Protein AF-0000000065922442 (afdb_homodimer)

Structure (mmCIF, N/CA/C/O backbone):
data_AF-0000000065922442-model_v1
#
loop_
_entity.id
_entity.type
_entity.pdbx_description
1 polymer 'Virulence plasmid protein pGP2-D'
#
loop_
_atom_site.group_PDB
_atom_site.id
_atom_site.type_symbol
_atom_site.label_atom_id
_atom_site.label_alt_id
_atom_site.label_comp_id
_atom_site.label_asym_id
_atom_site.label_entity_id
_atom_site.label_seq_id
_atom_site.pdbx_PDB_ins_code
_atom_site.Cartn_x
_atom_site.Cartn_y
_atom_site.Cartn_z
_atom_site.occupancy
_atom_site.B_iso_or_equiv
_atom_site.auth_seq_id
_atom_site.auth_comp_id
_atom_site.auth_asym_id
_atom_site.auth_atom_id
_atom_site.pdbx_PDB_model_num
ATOM 1 N N . MET A 1 1 ? 22.734 -9.117 8.062 1 52.25 1 MET A N 1
ATOM 2 C CA . MET A 1 1 ? 22.516 -9.211 6.625 1 52.25 1 MET A CA 1
ATOM 3 C C . MET A 1 1 ? 21.844 -10.531 6.254 1 52.25 1 MET A C 1
ATOM 5 O O . MET A 1 1 ? 22.188 -11.578 6.805 1 52.25 1 MET A O 1
ATOM 9 N N . VAL A 1 2 ? 20.688 -10.352 5.656 1 60.25 2 VAL A N 1
ATOM 10 C CA . VAL A 1 2 ? 19.953 -11.562 5.301 1 60.25 2 VAL A CA 1
ATOM 11 C C . VAL A 1 2 ? 20.766 -12.375 4.293 1 60.25 2 VAL A C 1
ATOM 13 O O . VAL A 1 2 ? 21.266 -11.836 3.299 1 60.25 2 VAL A O 1
ATOM 16 N N . ASN A 1 3 ? 21.219 -13.508 4.707 1 67.44 3 ASN A N 1
ATOM 17 C CA . ASN A 1 3 ? 21.906 -14.398 3.768 1 67.44 3 ASN A CA 1
ATOM 18 C C . ASN A 1 3 ? 20.906 -15.164 2.9 1 67.44 3 ASN A C 1
ATOM 20 O O . ASN A 1 3 ? 20.359 -16.172 3.332 1 67.44 3 ASN A O 1
ATOM 24 N N . TYR A 1 4 ? 20.672 -14.641 1.753 1 72.88 4 TYR A N 1
ATOM 25 C CA . TYR A 1 4 ? 19.672 -15.281 0.905 1 72.88 4 TYR A CA 1
ATOM 26 C C . TYR A 1 4 ? 20.328 -16.281 -0.034 1 72.88 4 TYR A C 1
ATOM 28 O O . TYR A 1 4 ? 19.625 -17 -0.762 1 72.88 4 TYR A O 1
ATOM 36 N N . SER A 1 5 ? 21.578 -16.391 0.005 1 72.06 5 SER A N 1
ATOM 37 C CA . SER A 1 5 ? 22.297 -17.266 -0.922 1 72.06 5 SER A CA 1
ATOM 38 C C . SER A 1 5 ? 21.938 -18.734 -0.699 1 72.06 5 SER A C 1
ATOM 40 O O . SER A 1 5 ? 22 -19.547 -1.626 1 72.06 5 SER A O 1
ATOM 42 N N . ASN A 1 6 ? 21.484 -18.922 0.414 1 74.5 6 ASN A N 1
ATOM 43 C CA . ASN A 1 6 ? 21.172 -20.312 0.72 1 74.5 6 ASN A CA 1
ATOM 44 C C . ASN A 1 6 ? 19.688 -20.625 0.514 1 74.5 6 ASN A C 1
ATOM 46 O O . ASN A 1 6 ? 19.234 -21.734 0.8 1 74.5 6 ASN A O 1
ATOM 50 N N . CYS A 1 7 ? 19.047 -19.672 0.013 1 85.19 7 CYS A N 1
ATOM 51 C CA . CYS A 1 7 ? 17.609 -19.891 -0.21 1 85.19 7 CYS A CA 1
ATOM 52 C C . CYS A 1 7 ? 17.359 -20.391 -1.625 1 85.19 7 CYS A C 1
ATOM 54 O O . CYS A 1 7 ? 17.328 -19.594 -2.57 1 85.19 7 CYS A O 1
ATOM 56 N N . HIS A 1 8 ? 17.172 -21.672 -1.733 1 90.19 8 HIS A N 1
ATOM 57 C CA . HIS A 1 8 ? 17.016 -22.297 -3.043 1 90.19 8 HIS A CA 1
ATOM 58 C C . HIS A 1 8 ? 15.547 -22.594 -3.35 1 90.19 8 HIS A C 1
ATOM 60 O O . HIS A 1 8 ? 15.188 -22.859 -4.5 1 90.19 8 HIS A O 1
ATOM 66 N N . PHE A 1 9 ? 14.812 -22.562 -2.314 1 94.44 9 PHE A N 1
ATOM 67 C CA . PHE A 1 9 ? 13.383 -22.797 -2.467 1 94.44 9 PHE A CA 1
ATOM 68 C C . PHE A 1 9 ? 12.578 -21.734 -1.729 1 94.44 9 PHE A C 1
ATOM 70 O O . PHE A 1 9 ? 12.984 -21.25 -0.67 1 94.44 9 PHE A O 1
ATOM 77 N N . ILE A 1 10 ? 11.453 -21.406 -2.318 1 93.69 10 ILE A N 1
ATOM 78 C CA . ILE A 1 10 ? 10.578 -20.422 -1.681 1 93.69 10 ILE A CA 1
ATOM 79 C C . ILE A 1 10 ? 9.203 -21.031 -1.445 1 93.69 10 ILE A C 1
ATOM 81 O O . ILE A 1 10 ? 8.75 -21.891 -2.219 1 93.69 10 ILE A O 1
ATOM 85 N N . ARG A 1 11 ? 8.602 -20.625 -0.382 1 91 11 ARG A N 1
ATOM 86 C CA . ARG A 1 11 ? 7.188 -20.891 -0.16 1 91 11 ARG A CA 1
ATOM 87 C C . ARG A 1 11 ? 6.324 -19.75 -0.685 1 91 11 ARG A C 1
ATOM 89 O O . ARG A 1 11 ? 6.574 -18.578 -0.37 1 91 11 ARG A O 1
ATOM 96 N N . SER A 1 12 ? 5.434 -20.062 -1.526 1 93.31 12 SER A N 1
ATOM 97 C CA . SER A 1 12 ? 4.504 -19.078 -2.062 1 93.31 12 SER A CA 1
ATOM 98 C C . SER A 1 12 ? 3.064 -19.406 -1.687 1 93.31 12 SER A C 1
ATOM 100 O O . SER A 1 12 ? 2.572 -20.5 -1.99 1 93.31 12 SER A O 1
ATOM 102 N N . PRO A 1 13 ? 2.418 -18.469 -0.993 1 89.31 13 PRO A N 1
ATOM 103 C CA . PRO A 1 13 ? 1.018 -18.734 -0.667 1 89.31 13 PRO A CA 1
ATOM 104 C C . PRO A 1 13 ? 0.172 -19.047 -1.902 1 89.31 13 PRO A C 1
ATOM 106 O O . PRO A 1 13 ? 0.338 -18.391 -2.939 1 89.31 13 PRO A O 1
ATOM 109 N N . ILE A 1 14 ? -0.692 -19.953 -1.78 1 92.38 14 ILE A N 1
ATOM 110 C CA . ILE A 1 14 ? -1.52 -20.359 -2.914 1 92.38 14 ILE A CA 1
ATOM 111 C C . ILE A 1 14 ? -2.451 -19.203 -3.301 1 92.38 14 ILE A C 1
ATOM 113 O O . ILE A 1 14 ? -2.725 -19 -4.484 1 92.38 14 ILE A O 1
ATOM 117 N N . HIS A 1 15 ? -2.902 -18.438 -2.352 1 88.31 15 HIS A N 1
ATOM 118 C CA . HIS A 1 15 ? -3.748 -17.297 -2.656 1 88.31 15 HIS A CA 1
ATOM 119 C C . HIS A 1 15 ? -3.01 -16.281 -3.523 1 88.31 15 HIS A C 1
ATOM 121 O O . HIS A 1 15 ? -3.615 -15.625 -4.379 1 88.31 15 HIS A O 1
ATOM 127 N N . LEU A 1 16 ? -1.743 -16.125 -3.27 1 92.25 16 LEU A N 1
ATOM 128 C CA . LEU A 1 16 ? -0.932 -15.258 -4.109 1 92.25 16 LEU A CA 1
ATOM 129 C C . LEU A 1 16 ? -0.79 -15.836 -5.516 1 92.25 16 LEU A C 1
ATOM 131 O O . LEU A 1 16 ? -0.974 -15.117 -6.504 1 92.25 16 LEU A O 1
ATOM 135 N N . GLU A 1 17 ? -0.472 -17.094 -5.562 1 95.31 17 GLU A N 1
ATOM 136 C CA . GLU A 1 17 ? -0.293 -17.75 -6.859 1 95.31 17 GLU A CA 1
ATOM 137 C C . GLU A 1 17 ? -1.56 -17.641 -7.703 1 95.31 17 GLU A C 1
ATOM 139 O O . GLU A 1 17 ? -1.488 -17.406 -8.914 1 95.31 17 GLU A O 1
ATOM 144 N N . ASN A 1 18 ? -2.643 -17.781 -7.074 1 92.56 18 ASN A N 1
ATOM 145 C CA . ASN A 1 18 ? -3.92 -17.734 -7.781 1 92.56 18 ASN A CA 1
ATOM 146 C C . ASN A 1 18 ? -4.156 -16.375 -8.438 1 92.56 18 ASN A C 1
ATOM 148 O O . ASN A 1 18 ? -4.93 -16.266 -9.391 1 92.56 18 ASN A O 1
ATOM 152 N N . GLN A 1 19 ? -3.527 -15.383 -7.887 1 93.44 19 GLN A N 1
ATOM 153 C CA . GLN A 1 19 ? -3.711 -14.055 -8.453 1 93.44 19 GLN A CA 1
ATOM 154 C C . GLN A 1 19 ? -3.066 -13.945 -9.828 1 93.44 19 GLN A C 1
ATOM 156 O O . GLN A 1 19 ? -3.373 -13.023 -10.594 1 93.44 19 GLN A O 1
ATOM 161 N N . LYS A 1 20 ? -2.168 -14.828 -10.133 1 94.75 20 LYS A N 1
ATOM 162 C CA . LYS A 1 20 ? -1.419 -14.773 -11.383 1 94.75 20 LYS A CA 1
ATOM 163 C C . LYS A 1 20 ? -2.25 -15.297 -12.547 1 94.75 20 LYS A C 1
ATOM 165 O O . LYS A 1 20 ? -1.896 -15.094 -13.711 1 94.75 20 LYS A O 1
ATOM 170 N N . PHE A 1 21 ? -3.299 -15.961 -12.211 1 93.88 21 PHE A N 1
ATOM 171 C CA . PHE A 1 21 ? -4.055 -16.656 -13.25 1 93.88 21 PHE A CA 1
ATOM 172 C C . PHE A 1 21 ? -5.312 -15.875 -13.617 1 93.88 21 PHE A C 1
ATOM 174 O O . PHE A 1 21 ? -5.977 -15.312 -12.742 1 93.88 21 PHE A O 1
ATOM 181 N N . GLY A 1 22 ? -5.559 -15.906 -14.922 1 89.31 22 GLY A N 1
ATOM 182 C CA . GLY A 1 22 ? -6.77 -15.234 -15.375 1 89.31 22 GLY A CA 1
ATOM 183 C C . GLY A 1 22 ? -8.031 -16.031 -15.086 1 89.31 22 GLY A C 1
ATOM 184 O O . GLY A 1 22 ? -7.965 -17.219 -14.758 1 89.31 22 GLY A O 1
ATOM 185 N N . ARG A 1 23 ? -9.133 -15.219 -15.195 1 79.69 23 ARG A N 1
ATOM 186 C CA . ARG A 1 23 ? -10.43 -15.836 -14.961 1 79.69 23 ARG A CA 1
ATOM 187 C C . ARG A 1 23 ? -11.32 -15.734 -16.203 1 79.69 23 ARG A C 1
ATOM 189 O O . ARG A 1 23 ? -11.133 -14.844 -17.031 1 79.69 23 ARG A O 1
ATOM 196 N N . ARG A 1 24 ? -12.141 -16.672 -16.516 1 72.31 24 ARG A N 1
ATOM 197 C CA . ARG A 1 24 ? -13.109 -16.594 -17.609 1 72.31 24 ARG A CA 1
ATOM 198 C C . ARG A 1 24 ? -14.078 -15.438 -17.406 1 72.31 24 ARG A C 1
ATOM 200 O O . ARG A 1 24 ? -14.453 -15.133 -16.266 1 72.31 24 ARG A O 1
ATOM 207 N N . PRO A 1 25 ? -14.266 -14.688 -18.766 1 58.53 25 PRO A N 1
ATOM 208 C CA . PRO A 1 25 ? -15.242 -13.594 -18.797 1 58.53 25 PRO A CA 1
ATOM 209 C C . PRO A 1 25 ? -16.641 -14.031 -18.344 1 58.53 25 PRO A C 1
ATOM 211 O O . PRO A 1 25 ? -17.031 -15.172 -18.578 1 58.53 25 PRO A O 1
ATOM 214 N N . GLY A 1 26 ? -17.359 -13.555 -17.547 1 52.97 26 GLY A N 1
ATOM 215 C CA . GLY A 1 26 ? -18.594 -13.539 -16.781 1 52.97 26 GLY A CA 1
ATOM 216 C C . GLY A 1 26 ? -18.422 -13 -15.375 1 52.97 26 GLY A C 1
ATOM 217 O O . GLY A 1 26 ? -19.406 -12.648 -14.719 1 52.97 26 GLY A O 1
ATOM 218 N N . GLN A 1 27 ? -17.344 -13.156 -15.141 1 47.84 27 GLN A N 1
ATOM 219 C CA . GLN A 1 27 ? -17.062 -12.688 -13.789 1 47.84 27 GLN A CA 1
ATOM 220 C C . GLN A 1 27 ? -16.391 -11.32 -13.812 1 47.84 27 GLN A C 1
ATOM 222 O O . GLN A 1 27 ? -15.195 -11.203 -13.531 1 47.84 27 GLN A O 1
ATOM 227 N N . LEU A 1 28 ? -16.688 -10.594 -14.836 1 45.06 28 LEU A N 1
ATOM 228 C CA . LEU A 1 28 ? -15.977 -9.336 -15.047 1 45.06 28 LEU A CA 1
ATOM 229 C C . LEU A 1 28 ? -16.188 -8.383 -13.867 1 45.06 28 LEU A C 1
ATOM 231 O O . LEU A 1 28 ? -17.328 -8.141 -13.461 1 45.06 28 LEU A O 1
ATOM 235 N N . ILE A 1 29 ? -15.328 -8.203 -13.188 1 48.97 29 ILE A N 1
ATOM 236 C CA . ILE A 1 29 ? -15.359 -7.16 -12.164 1 48.97 29 ILE A CA 1
ATOM 237 C C . ILE A 1 29 ? -15.484 -5.793 -12.836 1 48.97 29 ILE A C 1
ATOM 239 O O . ILE A 1 29 ? -14.703 -5.449 -13.719 1 48.97 29 ILE A O 1
ATOM 243 N N . LYS A 1 30 ? -16.734 -5.195 -12.844 1 47.84 30 LYS A N 1
ATOM 244 C CA . LYS A 1 30 ? -16.891 -3.83 -13.336 1 47.84 30 LYS A CA 1
ATOM 245 C C . LYS A 1 30 ? -16.078 -2.846 -12.5 1 47.84 30 LYS A C 1
ATOM 247 O O . LYS A 1 30 ? -16.312 -2.693 -11.305 1 47.84 30 LYS A O 1
ATOM 252 N N . ILE A 1 31 ? -14.867 -2.613 -12.914 1 48.53 31 ILE A N 1
ATOM 253 C CA . ILE A 1 31 ? -14.078 -1.585 -12.25 1 48.53 31 ILE A CA 1
ATOM 254 C C . ILE A 1 31 ? -14.633 -0.204 -12.602 1 48.53 31 ILE A C 1
ATOM 256 O O . ILE A 1 31 ? -14.977 0.061 -13.75 1 48.53 31 ILE A O 1
ATOM 260 N N . SER A 1 32 ? -15.086 0.505 -11.734 1 48.91 32 SER A N 1
ATOM 261 C CA . SER A 1 32 ? -15.625 1.841 -11.977 1 48.91 32 SER A CA 1
ATOM 262 C C . SER A 1 32 ? -14.719 2.633 -12.914 1 48.91 32 SER A C 1
ATOM 264 O O . SER A 1 32 ? -13.492 2.52 -12.852 1 48.91 32 SER A O 1
ATOM 266 N N . PRO A 1 33 ? -15.328 3.113 -13.867 1 45.22 33 PRO A N 1
ATOM 267 C CA . PRO A 1 33 ? -14.594 3.932 -14.836 1 45.22 33 PRO A CA 1
ATOM 268 C C . PRO A 1 33 ? -13.594 4.879 -14.172 1 45.22 33 PRO A C 1
ATOM 270 O O . PRO A 1 33 ? -12.516 5.125 -14.719 1 45.22 33 PRO A O 1
ATOM 273 N N . LYS A 1 34 ? -13.938 5.43 -13.102 1 48.47 34 LYS A N 1
ATOM 274 C CA . LYS A 1 34 ? -13.039 6.391 -12.469 1 48.47 34 LYS A CA 1
ATOM 275 C C . LYS A 1 34 ? -11.734 5.723 -12.047 1 48.47 34 LYS A C 1
ATOM 277 O O . LYS A 1 34 ? -10.656 6.312 -12.18 1 48.47 34 LYS A O 1
ATOM 282 N N . LEU A 1 35 ? -11.961 4.473 -11.531 1 48.53 35 LEU A N 1
ATOM 283 C CA . LEU A 1 35 ? -10.75 3.727 -11.211 1 48.53 35 LEU A CA 1
ATOM 284 C C . LEU A 1 35 ? -10.008 3.328 -12.477 1 48.53 35 LEU A C 1
ATOM 286 O O . LEU A 1 35 ? -8.773 3.283 -12.492 1 48.53 35 LEU A O 1
ATOM 290 N N . ALA A 1 36 ? -10.805 2.938 -13.516 1 45.41 36 ALA A N 1
ATOM 291 C CA . ALA A 1 36 ? -10.242 2.574 -14.82 1 45.41 36 ALA A CA 1
ATOM 292 C C . ALA A 1 36 ? -9.586 3.777 -15.484 1 45.41 36 ALA A C 1
ATOM 294 O O . ALA A 1 36 ? -8.57 3.633 -16.172 1 45.41 36 ALA A O 1
ATOM 295 N N . GLN A 1 37 ? -10.328 4.797 -15.5 1 45.25 37 GLN A N 1
ATOM 296 C CA . GLN A 1 37 ? -9.836 5.969 -16.219 1 45.25 37 GLN A CA 1
ATOM 297 C C . GLN A 1 37 ? -8.461 6.391 -15.703 1 45.25 37 GLN A C 1
ATOM 299 O O . GLN A 1 37 ? -7.629 6.871 -16.484 1 45.25 37 GLN A O 1
ATOM 304 N N . ASN A 1 38 ? -8.414 6.375 -14.422 1 45.5 38 ASN A N 1
ATOM 305 C CA . ASN A 1 38 ? -7.09 6.844 -14.023 1 45.5 38 ASN A CA 1
ATOM 306 C C . ASN A 1 38 ? -6.035 5.754 -14.188 1 45.5 38 ASN A C 1
ATOM 308 O O . ASN A 1 38 ? -4.918 5.883 -13.688 1 45.5 38 ASN A O 1
ATOM 312 N N . GLY A 1 39 ? -6.414 4.727 -15.195 1 45.28 39 GLY A N 1
ATOM 313 C CA . GLY A 1 39 ? -5.438 3.713 -15.555 1 45.28 39 GLY A CA 1
ATOM 314 C C . GLY A 1 39 ? -5.219 2.68 -14.461 1 45.28 39 GLY A C 1
ATOM 315 O O . GLY A 1 39 ? -4.207 1.976 -14.461 1 45.28 39 GLY A O 1
ATOM 316 N N . LEU A 1 40 ? -6.082 2.809 -13.594 1 50.88 40 LEU A N 1
ATOM 317 C CA . LEU A 1 40 ? -5.746 1.903 -12.5 1 50.88 40 LEU A CA 1
ATOM 318 C C . LEU A 1 40 ? -5.898 0.448 -12.93 1 50.88 40 LEU A C 1
ATOM 320 O O . LEU A 1 40 ? -5.824 0.14 -14.125 1 50.88 40 LEU A O 1
ATOM 324 N N . VAL A 1 41 ? -6.977 -0.493 -12.281 1 55.31 41 VAL A N 1
ATOM 325 C CA . VAL A 1 41 ? -6.988 -1.952 -12.305 1 55.31 41 VAL A CA 1
ATOM 326 C C . VAL A 1 41 ? -7.809 -2.445 -13.492 1 55.31 41 VAL A C 1
ATOM 328 O O . VAL A 1 41 ? -9 -2.137 -13.609 1 55.31 41 VAL A O 1
ATOM 331 N N . GLU A 1 42 ? -7.215 -2.926 -14.555 1 56.22 42 GLU A N 1
ATOM 332 C CA . GLU A 1 42 ? -7.902 -3.492 -15.711 1 56.22 42 GLU A CA 1
ATOM 333 C C . GLU A 1 42 ? -8.273 -4.953 -15.469 1 56.22 42 GLU A C 1
ATOM 335 O O . GLU A 1 42 ? -9.242 -5.457 -16.047 1 56.22 42 GLU A O 1
ATOM 340 N N . VAL A 1 43 ? -7.48 -5.57 -14.648 1 65.38 43 VAL A N 1
ATOM 341 C CA . VAL A 1 43 ? -7.695 -7.004 -14.469 1 65.38 43 VAL A CA 1
ATOM 342 C C . VAL A 1 43 ? -7.656 -7.352 -12.984 1 65.38 43 VAL A C 1
ATOM 344 O O . VAL A 1 43 ? -7.074 -6.617 -12.18 1 65.38 43 VAL A O 1
ATOM 347 N N . ILE A 1 44 ? -8.352 -8.414 -12.781 1 76.75 44 ILE A N 1
ATOM 348 C CA . ILE A 1 44 ? -8.266 -8.969 -11.43 1 76.75 44 ILE A CA 1
ATOM 349 C C . ILE A 1 44 ? -6.992 -9.797 -11.297 1 76.75 44 ILE A C 1
ATOM 351 O O . ILE A 1 44 ? -6.672 -10.609 -12.164 1 76.75 44 ILE A O 1
ATOM 355 N N . GLY A 1 45 ? -6.34 -9.414 -10.273 1 86.69 45 GLY A N 1
ATOM 356 C CA . GLY A 1 45 ? -5.141 -10.195 -10.008 1 86.69 45 GLY A CA 1
ATOM 357 C C . GLY A 1 45 ? -3.889 -9.586 -10.609 1 86.69 45 GLY A C 1
ATOM 358 O O . GLY A 1 45 ? -3.809 -8.367 -10.781 1 86.69 45 GLY A O 1
ATOM 359 N N . LEU A 1 46 ? -2.893 -10.438 -10.789 1 89.88 46 LEU A N 1
ATOM 360 C CA . LEU A 1 46 ? -1.564 -9.984 -11.188 1 89.88 46 LEU A CA 1
ATOM 361 C C . LEU A 1 46 ? -1.301 -10.305 -12.656 1 89.88 46 LEU A C 1
ATOM 363 O O . LEU A 1 46 ? -1.081 -11.469 -13.016 1 89.88 46 LEU A O 1
ATOM 367 N N . ASP A 1 47 ? -1.383 -9.344 -13.484 1 88.06 47 ASP A N 1
ATOM 368 C CA . ASP A 1 47 ? -0.997 -9.492 -14.883 1 88.06 47 ASP A CA 1
ATOM 369 C C . ASP A 1 47 ? 0.42 -8.969 -15.117 1 88.06 47 ASP A C 1
ATOM 371 O O . ASP A 1 47 ? 0.604 -7.844 -15.586 1 88.06 47 ASP A O 1
ATOM 375 N N . PHE A 1 48 ? 1.359 -9.883 -14.969 1 92.5 48 PHE A N 1
ATOM 376 C CA . PHE A 1 48 ? 2.76 -9.492 -14.867 1 92.5 48 PHE A CA 1
ATOM 377 C C . PHE A 1 48 ? 3.482 -9.719 -16.188 1 92.5 48 PHE A C 1
ATOM 379 O O . PHE A 1 48 ? 3.123 -10.617 -16.953 1 92.5 48 PHE A O 1
ATOM 386 N N . LEU A 1 49 ? 4.414 -8.859 -16.359 1 92.44 49 LEU A N 1
ATOM 387 C CA . LEU A 1 49 ? 5.461 -9.156 -17.344 1 92.44 49 LEU A CA 1
ATOM 388 C C . LEU A 1 49 ? 6.523 -10.07 -16.734 1 92.44 49 LEU A C 1
ATOM 390 O O . LEU A 1 49 ? 6.535 -10.289 -15.516 1 92.44 49 LEU A O 1
ATOM 394 N N . SER A 1 50 ? 7.367 -10.578 -17.609 1 93.38 50 SER A N 1
ATOM 395 C CA . SER A 1 50 ? 8.406 -11.492 -17.156 1 93.38 50 SER A CA 1
ATOM 396 C C . SER A 1 50 ? 9.273 -10.852 -16.078 1 93.38 50 SER A C 1
ATOM 398 O O . SER A 1 50 ? 9.602 -11.484 -15.078 1 93.38 50 SER A O 1
ATOM 400 N N . SER A 1 51 ? 9.633 -9.586 -16.281 1 94.12 51 SER A N 1
ATOM 401 C CA . SER A 1 51 ? 10.484 -8.898 -15.312 1 94.12 51 SER A CA 1
ATOM 402 C C . SER A 1 51 ? 9.805 -8.797 -13.953 1 94.12 51 SER A C 1
ATOM 404 O O . SER A 1 51 ? 10.469 -8.875 -12.914 1 94.12 51 SER A O 1
ATOM 406 N N . HIS A 1 52 ? 8.5 -8.664 -13.938 1 95.81 52 HIS A N 1
ATOM 407 C CA . HIS A 1 52 ? 7.746 -8.562 -12.695 1 95.81 52 HIS A CA 1
ATOM 408 C C . HIS A 1 52 ? 7.75 -9.883 -11.938 1 95.81 52 HIS A C 1
ATOM 410 O O . HIS A 1 52 ? 7.816 -9.906 -10.711 1 95.81 52 HIS A O 1
ATOM 416 N N . TYR A 1 53 ? 7.691 -10.953 -12.672 1 95.31 53 TYR A N 1
ATOM 417 C CA . TYR A 1 53 ? 7.789 -12.266 -12.055 1 95.31 53 TYR A CA 1
ATOM 418 C C . TYR A 1 53 ? 9.125 -12.438 -11.344 1 95.31 53 TYR A C 1
ATOM 420 O O . TYR A 1 53 ? 9.172 -12.914 -10.203 1 95.31 53 TYR A O 1
ATOM 428 N N . HIS A 1 54 ? 10.094 -12.031 -12.023 1 95.88 54 HIS A N 1
ATOM 429 C CA . HIS A 1 54 ? 11.43 -12.117 -11.43 1 95.88 54 HIS A CA 1
ATOM 430 C C . HIS A 1 54 ? 11.523 -11.273 -10.164 1 95.88 54 HIS A C 1
ATOM 432 O O . HIS A 1 54 ? 12.102 -11.703 -9.164 1 95.88 54 HIS A O 1
ATOM 438 N N . ALA A 1 55 ? 11.008 -10.109 -10.273 1 96.88 55 ALA A N 1
ATOM 439 C CA . ALA A 1 55 ? 11.07 -9.211 -9.125 1 96.88 55 ALA A CA 1
ATOM 440 C C . ALA A 1 55 ? 10.305 -9.781 -7.934 1 96.88 55 ALA A C 1
ATOM 442 O O . ALA A 1 55 ? 10.781 -9.727 -6.797 1 96.88 55 ALA A O 1
ATOM 443 N N . LEU A 1 56 ? 9.117 -10.281 -8.227 1 96.62 56 LEU A N 1
ATOM 444 C CA . LEU A 1 56 ? 8.32 -10.883 -7.16 1 96.62 56 LEU A CA 1
ATOM 445 C C . LEU A 1 56 ? 9.055 -12.062 -6.531 1 96.62 56 LEU A C 1
ATOM 447 O O . LEU A 1 56 ? 9.078 -12.203 -5.305 1 96.62 56 LEU A O 1
ATOM 451 N N . ALA A 1 57 ? 9.617 -12.836 -7.34 1 95.38 57 ALA A N 1
ATOM 452 C CA . ALA A 1 57 ? 10.375 -13.977 -6.844 1 95.38 57 ALA A CA 1
ATOM 453 C C . ALA A 1 57 ? 11.555 -13.523 -5.992 1 95.38 57 ALA A C 1
ATOM 455 O O . ALA A 1 57 ? 11.891 -14.172 -4.996 1 95.38 57 ALA A O 1
ATOM 456 N N . ALA A 1 58 ? 12.211 -12.516 -6.465 1 95.62 58 ALA A N 1
ATOM 457 C CA . ALA A 1 58 ? 13.328 -11.977 -5.699 1 95.62 58 ALA A CA 1
ATOM 458 C C . ALA A 1 58 ? 12.883 -11.547 -4.301 1 95.62 58 ALA A C 1
ATOM 460 O O . ALA A 1 58 ? 13.547 -11.859 -3.311 1 95.62 58 ALA A O 1
ATOM 461 N N . ILE A 1 59 ? 11.758 -10.852 -4.242 1 94.94 59 ILE A N 1
ATOM 462 C CA . ILE A 1 59 ? 11.219 -10.406 -2.965 1 94.94 59 ILE A CA 1
ATOM 463 C C . ILE A 1 59 ? 10.867 -11.609 -2.1 1 94.94 59 ILE A C 1
ATOM 465 O O . ILE A 1 59 ? 11.156 -11.633 -0.902 1 94.94 59 ILE A O 1
ATOM 469 N N . GLN A 1 60 ? 10.242 -12.586 -2.686 1 93.81 60 GLN A N 1
ATOM 470 C CA . GLN A 1 60 ? 9.883 -13.789 -1.943 1 93.81 60 GLN A CA 1
ATOM 471 C C . GLN A 1 60 ? 11.125 -14.516 -1.439 1 93.81 60 GLN A C 1
ATOM 473 O O . GLN A 1 60 ? 11.125 -15.055 -0.333 1 93.81 60 GLN A O 1
ATOM 478 N N . ARG A 1 61 ? 12.117 -14.523 -2.25 1 93.75 61 ARG A N 1
ATOM 479 C CA . ARG A 1 61 ? 13.375 -15.133 -1.848 1 93.75 61 ARG A CA 1
ATOM 480 C C . ARG A 1 61 ? 13.969 -14.43 -0.633 1 93.75 61 ARG A C 1
ATOM 482 O O . ARG A 1 61 ? 14.414 -15.078 0.314 1 93.75 61 ARG A O 1
ATOM 489 N N . LEU A 1 62 ? 13.977 -13.18 -0.676 1 92.25 62 LEU A N 1
ATOM 490 C CA . LEU A 1 62 ? 14.492 -12.375 0.431 1 92.25 62 LEU A CA 1
ATOM 491 C C . LEU A 1 62 ? 13.641 -12.578 1.683 1 92.25 62 LEU A C 1
ATOM 493 O O . LEU A 1 62 ? 14.172 -12.641 2.793 1 92.25 62 LEU A O 1
ATOM 497 N N . LEU A 1 63 ? 12.367 -12.695 1.503 1 88.88 63 LEU A N 1
ATOM 498 C CA . LEU A 1 63 ? 11.469 -12.945 2.625 1 88.88 63 LEU A CA 1
ATOM 499 C C . LEU A 1 63 ? 11.703 -14.328 3.215 1 88.88 63 LEU A C 1
ATOM 501 O O . LEU A 1 63 ? 11.734 -14.492 4.438 1 88.88 63 LEU A O 1
ATOM 505 N N . THR A 1 64 ? 11.852 -15.227 2.342 1 88.19 64 THR A N 1
ATOM 506 C CA . THR A 1 64 ? 12.07 -16.594 2.773 1 88.19 64 THR A CA 1
ATOM 507 C C . THR A 1 64 ? 13.352 -16.719 3.598 1 88.19 64 THR A C 1
ATOM 509 O O . THR A 1 64 ? 13.398 -17.469 4.574 1 88.19 64 THR A O 1
ATOM 512 N N . ALA A 1 65 ? 14.312 -16 3.191 1 86.12 65 ALA A N 1
ATOM 513 C CA . ALA A 1 65 ? 15.602 -16.031 3.883 1 86.12 65 ALA A CA 1
ATOM 514 C C . ALA A 1 65 ? 15.453 -15.578 5.332 1 86.12 65 ALA A C 1
ATOM 516 O O . ALA A 1 65 ? 16.312 -15.883 6.172 1 86.12 65 ALA A O 1
ATOM 517 N N . THR A 1 66 ? 14.367 -14.898 5.664 1 81.69 66 THR A N 1
ATOM 518 C CA . THR A 1 66 ? 14.102 -14.469 7.027 1 81.69 66 THR A CA 1
ATOM 519 C C . THR A 1 66 ? 12.984 -15.305 7.648 1 81.69 66 THR A C 1
ATOM 521 O O . THR A 1 66 ? 12.406 -14.914 8.664 1 81.69 66 THR A O 1
ATOM 524 N N . ASN A 1 67 ? 12.664 -16.328 6.969 1 77.88 67 ASN A N 1
ATOM 525 C CA . ASN A 1 67 ? 11.539 -17.156 7.367 1 77.88 67 ASN A CA 1
ATOM 526 C C . ASN A 1 67 ? 10.25 -16.359 7.48 1 77.88 67 ASN A C 1
ATOM 528 O O . ASN A 1 67 ? 9.438 -16.594 8.383 1 77.88 67 ASN A O 1
ATOM 532 N N . TYR A 1 68 ? 10.188 -15.312 6.684 1 75.69 68 TYR A N 1
ATOM 533 C CA . TYR A 1 68 ? 9.016 -14.461 6.527 1 75.69 68 TYR A CA 1
ATOM 534 C C . TYR A 1 68 ? 8.758 -13.648 7.789 1 75.69 68 TYR A C 1
ATOM 536 O O . TYR A 1 68 ? 7.656 -13.117 7.98 1 75.69 68 TYR A O 1
ATOM 544 N N . LYS A 1 69 ? 9.703 -13.539 8.703 1 70.69 69 LYS A N 1
ATOM 545 C CA . LYS A 1 69 ? 9.594 -12.75 9.93 1 70.69 69 LYS A CA 1
ATOM 546 C C . LYS A 1 69 ? 10.109 -11.328 9.711 1 70.69 69 LYS A C 1
ATOM 548 O O . LYS A 1 69 ? 9.828 -10.438 10.516 1 70.69 69 LYS A O 1
ATOM 553 N N . GLY A 1 70 ? 10.719 -11.211 8.602 1 73.44 70 GLY A N 1
ATOM 554 C CA . GLY A 1 70 ? 11.32 -9.906 8.359 1 73.44 70 GLY A CA 1
ATOM 555 C C . GLY A 1 70 ? 12.633 -9.719 9.094 1 73.44 70 GLY A C 1
ATOM 556 O O . GLY A 1 70 ? 13.023 -10.562 9.914 1 73.44 70 GLY A O 1
ATOM 557 N N . ASN A 1 71 ? 13.414 -8.766 8.695 1 71.81 71 ASN A N 1
ATOM 558 C CA . ASN A 1 71 ? 14.695 -8.484 9.336 1 71.81 71 ASN A CA 1
ATOM 559 C C . ASN A 1 71 ? 14.742 -7.07 9.891 1 71.81 71 ASN A C 1
ATOM 561 O O . ASN A 1 71 ? 15.828 -6.523 10.125 1 71.81 71 ASN A O 1
ATOM 565 N N . THR A 1 72 ? 13.578 -6.496 9.914 1 64.88 72 THR A N 1
ATOM 566 C CA . THR A 1 72 ? 13.508 -5.156 10.484 1 64.88 72 THR A CA 1
ATOM 567 C C . THR A 1 72 ? 12.805 -5.184 11.836 1 64.88 72 THR A C 1
ATOM 569 O O . THR A 1 72 ? 11.875 -5.969 12.047 1 64.88 72 THR A O 1
ATOM 572 N N . LYS A 1 73 ? 13.516 -4.793 12.836 1 52.75 73 LYS A N 1
ATOM 573 C CA . LYS A 1 73 ? 12.875 -4.719 14.148 1 52.75 73 LYS A CA 1
ATOM 574 C C . LYS A 1 73 ? 11.75 -3.691 14.148 1 52.75 73 LYS A C 1
ATOM 576 O O . LYS A 1 73 ? 11.844 -2.65 13.492 1 52.75 73 LYS A O 1
ATOM 581 N N . GLY A 1 74 ? 10.5 -4.18 14.227 1 48.19 74 GLY A N 1
ATOM 582 C CA . GLY A 1 74 ? 9.5 -3.162 14.492 1 48.19 74 GLY A CA 1
ATOM 583 C C . GLY A 1 74 ? 9.859 -2.252 15.656 1 48.19 74 GLY A C 1
ATOM 584 O O . GLY A 1 74 ? 10.18 -2.727 16.75 1 48.19 74 GLY A O 1
ATOM 585 N N . VAL A 1 75 ? 10.609 -1.133 15.523 1 40.59 75 VAL A N 1
ATOM 586 C CA . VAL A 1 75 ? 11.078 -0.288 16.625 1 40.59 75 VAL A CA 1
ATOM 587 C C . VAL A 1 75 ? 10.008 0.734 16.984 1 40.59 75 VAL A C 1
ATOM 589 O O . VAL A 1 75 ? 9.359 1.303 16.094 1 40.59 75 VAL A O 1
ATOM 592 N N . VAL A 1 76 ? 9.375 0.551 18.125 1 37.28 76 VAL A N 1
ATOM 593 C CA . VAL A 1 76 ? 8.664 1.667 18.75 1 37.28 76 VAL A CA 1
ATOM 594 C C . VAL A 1 76 ? 9.641 2.484 19.594 1 37.28 76 VAL A C 1
ATOM 596 O O . VAL A 1 76 ? 10.609 1.946 20.125 1 37.28 76 VAL A O 1
ATOM 599 N N . LEU A 1 77 ? 9.617 3.75 19.5 1 32.66 77 LEU A N 1
ATOM 600 C CA . LEU A 1 77 ? 10.398 4.562 20.422 1 32.66 77 LEU A CA 1
ATOM 601 C C . LEU A 1 77 ? 10.039 4.234 21.875 1 32.66 77 LEU A C 1
ATOM 603 O O . LEU A 1 77 ? 8.883 4.336 22.266 1 32.66 77 LEU A O 1
ATOM 607 N N . SER A 1 78 ? 10.922 3.545 22.562 1 32.75 78 SER A N 1
ATOM 608 C CA . SER A 1 78 ? 10.82 3.34 24.016 1 32.75 78 SER A CA 1
ATOM 609 C C . SER A 1 78 ? 10.883 4.664 24.766 1 32.75 78 SER A C 1
ATOM 611 O O . SER A 1 78 ? 11.758 5.488 24.5 1 32.75 78 SER A O 1
ATOM 613 N N . ARG A 1 79 ? 9.844 5 25.5 1 32.97 79 ARG A N 1
ATOM 614 C CA . ARG A 1 79 ? 9.82 6.152 26.391 1 32.97 79 ARG A CA 1
ATOM 615 C C . ARG A 1 79 ? 11.078 6.207 27.25 1 32.97 79 ARG A C 1
ATOM 617 O O . ARG A 1 79 ? 11.578 7.293 27.562 1 32.97 79 ARG A O 1
ATOM 624 N N . GLU A 1 80 ? 11.492 5.102 27.688 1 33.47 80 GLU A N 1
ATOM 625 C CA . GLU A 1 80 ? 12.539 5.078 28.703 1 33.47 80 GLU A CA 1
ATOM 626 C C . GLU A 1 80 ? 13.906 5.395 28.109 1 33.47 80 GLU A C 1
ATOM 628 O O . GLU A 1 80 ? 14.688 6.16 28.672 1 33.47 80 GLU A O 1
ATOM 633 N N . SER A 1 81 ? 14.266 4.707 27.016 1 36.59 81 SER A N 1
ATOM 634 C CA . SER A 1 81 ? 15.625 4.855 26.516 1 36.59 81 SER A CA 1
ATOM 635 C C . SER A 1 81 ? 15.664 5.793 25.312 1 36.59 81 SER A C 1
ATOM 637 O O . SER A 1 81 ? 16.75 6.105 24.797 1 36.59 81 SER A O 1
ATOM 639 N N . ASN A 1 82 ? 14.602 6.527 25.016 1 33.62 82 ASN A N 1
ATOM 640 C CA . ASN A 1 82 ? 14.516 7.441 23.875 1 33.62 82 ASN A CA 1
ATOM 641 C C . ASN A 1 82 ? 14.945 6.762 22.578 1 33.62 82 ASN A C 1
ATOM 643 O O . ASN A 1 82 ? 15.648 7.359 21.766 1 33.62 82 ASN A O 1
ATOM 647 N N . SER A 1 83 ? 15.047 5.543 22.641 1 29.95 83 SER A N 1
ATOM 648 C CA . SER A 1 83 ? 15.5 4.719 21.531 1 29.95 83 SER A CA 1
ATOM 649 C C . SER A 1 83 ? 14.344 3.975 20.875 1 29.95 83 SER A C 1
ATOM 651 O O . SER A 1 83 ? 13.281 3.816 21.484 1 29.95 83 SER A O 1
ATOM 653 N N . PHE A 1 84 ? 14.438 3.646 19.562 1 33.69 84 PHE A N 1
ATOM 654 C CA . PHE A 1 84 ? 13.508 2.936 18.688 1 33.69 84 PHE A CA 1
ATOM 655 C C . PHE A 1 84 ? 13.234 1.535 19.219 1 33.69 84 PHE A C 1
ATOM 657 O O . PHE A 1 84 ? 14.156 0.808 19.594 1 33.69 84 PHE A O 1
ATOM 664 N N . GLN A 1 85 ? 12.266 1.437 20.094 1 36.19 85 GLN A N 1
ATOM 665 C CA . GLN A 1 85 ? 12.016 0.107 20.641 1 36.19 85 GLN A CA 1
ATOM 666 C C . GLN A 1 85 ? 11.203 -0.746 19.672 1 36.19 85 GLN A C 1
ATOM 668 O O . GLN A 1 85 ? 10.383 -0.223 18.922 1 36.19 85 GLN A O 1
ATOM 673 N N . PHE A 1 86 ? 11.578 -2.031 19.641 1 37.22 86 PHE A N 1
ATOM 674 C CA . PHE A 1 86 ? 11.102 -3.137 18.828 1 37.22 86 PHE A CA 1
ATOM 675 C C . PHE A 1 86 ? 9.656 -3.48 19.172 1 37.22 86 PHE A C 1
ATOM 677 O O . PHE A 1 86 ? 9.328 -3.717 20.328 1 37.22 86 PHE A O 1
ATOM 684 N N . GLU A 1 87 ? 8.461 -3.021 18.672 1 42 87 GLU A N 1
ATOM 685 C CA . GLU A 1 87 ? 7.145 -3.363 19.219 1 42 87 GLU A CA 1
ATOM 686 C C . GLU A 1 87 ? 6.516 -4.523 18.438 1 42 87 GLU A C 1
ATOM 688 O O . GLU A 1 87 ? 5.383 -4.918 18.719 1 42 87 GLU A O 1
ATOM 693 N N . GLY A 1 88 ? 7.133 -5.188 17.578 1 43.5 88 GLY A N 1
ATOM 694 C CA . GLY A 1 88 ? 6.578 -6.398 17 1 43.5 88 GLY A CA 1
ATOM 695 C C . GLY A 1 88 ? 7.043 -6.645 15.57 1 43.5 88 GLY A C 1
ATOM 696 O O . GLY A 1 88 ? 7.695 -5.789 14.969 1 43.5 88 GLY A O 1
ATOM 697 N N . TRP A 1 89 ? 7.133 -7.969 15.297 1 46.12 89 TRP A N 1
ATOM 698 C CA . TRP A 1 89 ? 7.715 -8.406 14.031 1 46.12 89 TRP A CA 1
ATOM 699 C C . TRP A 1 89 ? 6.781 -8.102 12.867 1 46.12 89 TRP A C 1
ATOM 701 O O . TRP A 1 89 ? 5.59 -8.422 12.914 1 46.12 89 TRP A O 1
ATOM 711 N N . ILE A 1 90 ? 6.957 -7.062 12.133 1 57.03 90 ILE A N 1
ATOM 712 C CA . ILE A 1 90 ? 6.293 -6.812 10.859 1 57.03 90 ILE A CA 1
ATOM 713 C C . ILE A 1 90 ? 7.098 -7.449 9.727 1 57.03 90 ILE A C 1
ATOM 715 O O . ILE A 1 90 ? 8.328 -7.453 9.758 1 57.03 90 ILE A O 1
ATOM 719 N N . PRO A 1 91 ? 6.391 -8.289 8.906 1 66 91 PRO A N 1
ATOM 720 C CA . PRO A 1 91 ? 7.109 -8.906 7.789 1 66 91 PRO A CA 1
ATOM 721 C C . PRO A 1 91 ? 7.727 -7.883 6.844 1 66 91 PRO A C 1
ATOM 723 O O . PRO A 1 91 ? 7.375 -7.832 5.66 1 66 91 PRO A O 1
ATOM 726 N N . ARG A 1 92 ? 8.633 -7.094 7.453 1 78.19 92 ARG A N 1
ATOM 727 C CA . ARG A 1 92 ? 9.359 -6.129 6.641 1 78.19 92 ARG A CA 1
ATOM 728 C C . ARG A 1 92 ? 10.805 -6.57 6.43 1 78.19 92 ARG A C 1
ATOM 730 O O . ARG A 1 92 ? 11.438 -7.102 7.344 1 78.19 92 ARG A O 1
ATOM 737 N N . ILE A 1 93 ? 11.211 -6.387 5.227 1 86.75 93 ILE A N 1
ATOM 738 C CA . ILE A 1 93 ? 12.578 -6.785 4.926 1 86.75 93 ILE A CA 1
ATOM 739 C C . ILE A 1 93 ? 13.367 -5.582 4.406 1 86.75 93 ILE A C 1
ATOM 741 O O . ILE A 1 93 ? 12.844 -4.785 3.625 1 86.75 93 ILE A O 1
ATOM 745 N N . ARG A 1 94 ? 14.508 -5.496 4.969 1 86.88 94 ARG A N 1
ATOM 746 C CA . ARG A 1 94 ? 15.461 -4.488 4.508 1 86.88 94 ARG A CA 1
ATOM 747 C C . ARG A 1 94 ? 16.562 -5.121 3.66 1 86.88 94 ARG A C 1
ATOM 749 O O . ARG A 1 94 ? 17.094 -6.18 4.008 1 86.88 94 ARG A O 1
ATOM 756 N N . PHE A 1 95 ? 16.828 -4.559 2.535 1 90.81 95 PHE A N 1
ATOM 757 C CA . PHE A 1 95 ? 17.891 -5.078 1.679 1 90.81 95 PHE A CA 1
ATOM 758 C C . PHE A 1 95 ? 18.516 -3.959 0.851 1 90.81 95 PHE A C 1
ATOM 760 O O . PHE A 1 95 ? 17.906 -2.904 0.664 1 90.81 95 PHE A O 1
ATOM 767 N N . THR A 1 96 ? 19.688 -4.215 0.449 1 89.44 96 THR A N 1
ATOM 768 C CA . THR A 1 96 ? 20.391 -3.264 -0.408 1 89.44 96 THR A CA 1
ATOM 769 C C . THR A 1 96 ? 20.031 -3.5 -1.875 1 89.44 96 THR A C 1
ATOM 771 O O . THR A 1 96 ? 19.438 -4.523 -2.221 1 89.44 96 THR A O 1
ATOM 774 N N . LYS A 1 97 ? 20.422 -2.516 -2.658 1 89.25 97 LYS A N 1
ATOM 775 C CA . LYS A 1 97 ? 20.25 -2.658 -4.102 1 89.25 97 LYS A CA 1
ATOM 776 C C . LYS A 1 97 ? 20.969 -3.895 -4.625 1 89.25 97 LYS A C 1
ATOM 778 O O . LYS A 1 97 ? 20.438 -4.633 -5.449 1 89.25 97 LYS A O 1
ATOM 783 N N . THR A 1 98 ? 22.125 -4.102 -4.121 1 88.81 98 THR A N 1
ATOM 784 C CA . THR A 1 98 ? 22.953 -5.23 -4.547 1 88.81 98 THR A CA 1
ATOM 785 C C . THR A 1 98 ? 22.281 -6.555 -4.191 1 88.81 98 THR A C 1
ATOM 787 O O . THR A 1 98 ? 22.219 -7.469 -5.012 1 88.81 98 THR A O 1
ATOM 790 N N . GLU A 1 99 ? 21.75 -6.609 -3.016 1 90.75 99 GLU A N 1
ATOM 791 C CA . GLU A 1 99 ? 21.078 -7.824 -2.566 1 90.75 99 GLU A CA 1
ATOM 792 C C . GLU A 1 99 ? 19.844 -8.125 -3.424 1 90.75 99 GLU A C 1
ATOM 794 O O . GLU A 1 99 ? 19.578 -9.281 -3.748 1 90.75 99 GLU A O 1
ATOM 799 N N . PHE A 1 100 ? 19.172 -7.125 -3.768 1 93.56 100 PHE A N 1
ATOM 800 C CA . PHE A 1 100 ? 18 -7.305 -4.609 1 93.56 100 PHE A CA 1
ATOM 801 C C . PHE A 1 100 ? 18.406 -7.801 -5.996 1 93.56 100 PHE A C 1
ATOM 803 O O . PHE A 1 100 ? 17.781 -8.727 -6.531 1 93.56 100 PHE A O 1
ATOM 810 N N . LEU A 1 101 ? 19.344 -7.152 -6.574 1 93.06 101 LEU A N 1
ATOM 811 C CA . LEU A 1 101 ? 19.781 -7.52 -7.918 1 93.06 101 LEU A CA 1
ATOM 812 C C . LEU A 1 101 ? 20.281 -8.953 -7.953 1 93.06 101 LEU A C 1
ATOM 814 O O . LEU A 1 101 ? 20.047 -9.68 -8.922 1 93.06 101 LEU A O 1
ATOM 818 N N . GLU A 1 102 ? 20.969 -9.352 -6.906 1 91.44 102 GLU A N 1
ATOM 819 C CA . GLU A 1 102 ? 21.422 -10.734 -6.801 1 91.44 102 GLU A CA 1
ATOM 820 C C . GLU A 1 102 ? 20.234 -11.695 -6.703 1 91.44 102 GLU A C 1
ATOM 822 O O . GLU A 1 102 ? 20.203 -12.719 -7.379 1 91.44 102 GLU A O 1
ATOM 827 N N . ALA A 1 103 ? 19.297 -11.352 -5.871 1 92.75 103 ALA A N 1
ATOM 828 C CA . ALA A 1 103 ? 18.109 -12.195 -5.707 1 92.75 103 ALA A CA 1
ATOM 829 C C . ALA A 1 103 ? 17.312 -12.273 -7.004 1 92.75 103 ALA A C 1
ATOM 831 O O . ALA A 1 103 ? 16.719 -13.312 -7.309 1 92.75 103 ALA A O 1
ATOM 832 N N . TYR A 1 104 ? 17.281 -11.141 -7.695 1 93.75 104 TYR A N 1
ATOM 833 C CA . TYR A 1 104 ? 16.609 -11.055 -8.984 1 93.75 104 TYR A CA 1
ATOM 834 C C . TYR A 1 104 ? 17.297 -11.93 -10.023 1 93.75 104 TYR A C 1
ATOM 836 O O . TYR A 1 104 ? 16.656 -12.422 -10.961 1 93.75 104 TYR A O 1
ATOM 844 N N . GLY A 1 105 ? 18.562 -12.078 -9.914 1 89 105 GLY A N 1
ATOM 845 C CA . GLY A 1 105 ? 19.328 -12.914 -10.82 1 89 105 GLY A CA 1
ATOM 846 C C . GLY A 1 105 ? 20.016 -12.125 -11.914 1 89 105 GLY A C 1
ATOM 847 O O . GLY A 1 105 ? 20.266 -12.648 -13.008 1 89 105 GLY A O 1
ATOM 848 N N . VAL A 1 106 ? 20.266 -10.898 -11.594 1 89.62 106 VAL A N 1
ATOM 849 C CA . VAL A 1 106 ? 20.969 -10.094 -12.586 1 89.62 106 VAL A CA 1
ATOM 850 C C . VAL A 1 106 ? 22.406 -10.602 -12.742 1 89.62 106 VAL A C 1
ATOM 852 O O . VAL A 1 106 ? 23.078 -10.859 -11.742 1 89.62 106 VAL A O 1
ATOM 855 N N . LYS A 1 107 ? 22.797 -10.695 -13.938 1 82.69 107 LYS A N 1
ATOM 856 C CA . LYS A 1 107 ? 24.141 -11.219 -14.211 1 82.69 107 LYS A CA 1
ATOM 857 C C . LYS A 1 107 ? 25.203 -10.18 -13.875 1 82.69 107 LYS A C 1
ATOM 859 O O . LYS A 1 107 ? 25 -8.984 -14.078 1 82.69 107 LYS A O 1
ATOM 864 N N . ARG A 1 108 ? 26.312 -10.695 -13.344 1 84.94 108 ARG A N 1
ATOM 865 C CA . ARG A 1 108 ? 27.484 -9.852 -13.094 1 84.94 108 ARG A CA 1
ATOM 866 C C . ARG A 1 108 ? 28.562 -10.086 -14.148 1 84.94 108 ARG A C 1
ATOM 868 O O . ARG A 1 108 ? 28.734 -11.203 -14.633 1 84.94 108 ARG A O 1
ATOM 875 N N . TYR A 1 109 ? 29.094 -8.961 -14.57 1 81.19 109 TYR A N 1
ATOM 876 C CA . TYR A 1 109 ? 30.203 -9.086 -15.516 1 81.19 109 TYR A CA 1
ATOM 877 C C . TYR A 1 109 ? 31.484 -8.477 -14.945 1 81.19 109 TYR A C 1
ATOM 879 O O . TYR A 1 109 ? 31.422 -7.562 -14.117 1 81.19 109 TYR A O 1
ATOM 887 N N . LYS A 1 110 ? 32.531 -9.148 -15.289 1 77.56 110 LYS A N 1
ATOM 888 C CA . LYS A 1 110 ? 33.844 -8.648 -14.875 1 77.56 110 LYS A CA 1
ATOM 889 C C . LYS A 1 110 ? 34.281 -7.469 -15.75 1 77.56 110 LYS A C 1
ATOM 891 O O . LYS A 1 110 ? 34.312 -7.57 -16.969 1 77.56 110 LYS A O 1
ATOM 896 N N . THR A 1 111 ? 34.406 -6.418 -14.992 1 74.5 111 THR A N 1
ATOM 897 C CA . THR A 1 111 ? 34.844 -5.227 -15.703 1 74.5 111 THR A CA 1
ATOM 898 C C . THR A 1 111 ? 36.344 -5.293 -15.977 1 74.5 111 THR A C 1
ATOM 900 O O . THR A 1 111 ? 37.031 -6.227 -15.539 1 74.5 111 THR A O 1
ATOM 903 N N . SER A 1 112 ? 36.844 -4.371 -16.828 1 72.56 112 SER A N 1
ATOM 904 C CA . SER A 1 112 ? 38.281 -4.281 -17.156 1 72.56 112 SER A CA 1
ATOM 905 C C . SER A 1 112 ? 39.125 -4.078 -15.898 1 72.56 112 SER A C 1
ATOM 907 O O . SER A 1 112 ? 40.281 -4.477 -15.852 1 72.56 112 SER A O 1
ATOM 909 N N . ARG A 1 113 ? 38.625 -3.609 -14.844 1 78.62 113 ARG A N 1
ATOM 910 C CA . ARG A 1 113 ? 39.312 -3.334 -13.594 1 78.62 113 ARG A CA 1
ATOM 911 C C . ARG A 1 113 ? 39.188 -4.504 -12.625 1 78.62 113 ARG A C 1
ATOM 913 O O . ARG A 1 113 ? 39.375 -4.34 -11.414 1 78.62 113 ARG A O 1
ATOM 920 N N . ASN A 1 114 ? 38.688 -5.496 -13.008 1 71.81 114 ASN A N 1
ATOM 921 C CA . ASN A 1 114 ? 38.562 -6.758 -12.281 1 71.81 114 ASN A CA 1
ATOM 922 C C . ASN A 1 114 ? 37.5 -6.664 -11.18 1 71.81 114 ASN A C 1
ATOM 924 O O . ASN A 1 114 ? 37.656 -7.25 -10.109 1 71.81 114 ASN A O 1
ATOM 928 N N . LYS A 1 115 ? 36.625 -5.762 -11.438 1 74.69 115 LYS A N 1
ATOM 929 C CA . LYS A 1 115 ? 35.5 -5.652 -10.516 1 74.69 115 LYS A CA 1
ATOM 930 C C . LYS A 1 115 ? 34.219 -6.207 -11.133 1 74.69 115 LYS A C 1
ATOM 932 O O . LYS A 1 115 ? 34.031 -6.117 -12.344 1 74.69 115 LYS A O 1
ATOM 937 N N . TYR A 1 116 ? 33.531 -6.965 -10.305 1 73.56 116 TYR A N 1
ATOM 938 C CA . TYR A 1 116 ? 32.25 -7.5 -10.789 1 73.56 116 TYR A CA 1
ATOM 939 C C . TYR A 1 116 ? 31.141 -6.477 -10.625 1 73.56 116 TYR A C 1
ATOM 941 O O . TYR A 1 116 ? 30.906 -5.973 -9.523 1 73.56 116 TYR A O 1
ATOM 949 N N . GLU A 1 117 ? 30.594 -6.086 -11.836 1 80.25 117 GLU A N 1
ATOM 950 C CA . GLU A 1 117 ? 29.5 -5.125 -11.828 1 80.25 117 GLU A CA 1
ATOM 951 C C . GLU A 1 117 ? 28.25 -5.707 -12.492 1 80.25 117 GLU A C 1
ATOM 953 O O . GLU A 1 117 ? 28.344 -6.605 -13.328 1 80.25 117 GLU A O 1
ATOM 958 N N . PHE A 1 118 ? 27.172 -5.301 -12.008 1 84.62 118 PHE A N 1
ATOM 959 C CA . PHE A 1 118 ? 25.906 -5.73 -12.594 1 84.62 118 PHE A CA 1
ATOM 960 C C . PHE A 1 118 ? 25.703 -5.105 -13.969 1 84.62 118 PHE A C 1
ATOM 962 O O . PHE A 1 118 ? 26.156 -3.986 -14.219 1 84.62 118 PHE A O 1
ATOM 969 N N . SER A 1 119 ? 25.078 -5.941 -14.898 1 80.88 119 SER A N 1
ATOM 970 C CA . SER A 1 119 ? 24.688 -5.391 -16.188 1 80.88 119 SER A CA 1
ATOM 971 C C . SER A 1 119 ? 23.781 -4.184 -16.031 1 80.88 119 SER A C 1
ATOM 973 O O . SER A 1 119 ? 22.781 -4.254 -15.312 1 80.88 119 SER A O 1
ATOM 975 N N . GLY A 1 120 ? 24.094 -3.137 -16.734 1 80 120 GLY A N 1
ATOM 976 C CA . GLY A 1 120 ? 23.375 -1.889 -16.547 1 80 120 GLY A CA 1
ATOM 977 C C . GLY A 1 120 ? 21.906 -1.974 -16.969 1 80 120 GLY A C 1
ATOM 978 O O . GLY A 1 120 ? 21.016 -1.6 -16.219 1 80 120 GLY A O 1
ATOM 979 N N . LYS A 1 121 ? 21.688 -2.529 -18.109 1 85.5 121 LYS A N 1
ATOM 980 C CA . LYS A 1 121 ? 20.328 -2.574 -18.656 1 85.5 121 LYS A CA 1
ATOM 981 C C . LYS A 1 121 ? 19.453 -3.512 -17.828 1 85.5 121 LYS A C 1
ATOM 983 O O . LYS A 1 121 ? 18.297 -3.182 -17.531 1 85.5 121 LYS A O 1
ATOM 988 N N . GLU A 1 122 ? 19.953 -4.641 -17.484 1 90.25 122 GLU A N 1
ATOM 989 C CA . GLU A 1 122 ? 19.188 -5.605 -16.688 1 90.25 122 GLU A CA 1
ATOM 990 C C . GLU A 1 122 ? 18.922 -5.082 -15.281 1 90.25 122 GLU A C 1
ATOM 992 O O . GLU A 1 122 ? 17.875 -5.348 -14.703 1 90.25 122 GLU A O 1
ATOM 997 N N . SER A 1 123 ? 19.906 -4.398 -14.797 1 90.62 123 SER A N 1
ATOM 998 C CA . SER A 1 123 ? 19.734 -3.785 -13.484 1 90.62 123 SER A CA 1
ATOM 999 C C . SER A 1 123 ? 18.594 -2.771 -13.5 1 90.62 123 SER A C 1
ATOM 1001 O O . SER A 1 123 ? 17.781 -2.727 -12.57 1 90.62 123 SER A O 1
ATOM 1003 N N . GLU A 1 124 ? 18.594 -2.033 -14.523 1 89.69 124 GLU A N 1
ATOM 1004 C CA . GLU A 1 124 ? 17.547 -1.035 -14.664 1 89.69 124 GLU A CA 1
ATOM 1005 C C . GLU A 1 124 ? 16.172 -1.696 -14.773 1 89.69 124 GLU A C 1
ATOM 1007 O O . GLU A 1 124 ? 15.211 -1.245 -14.156 1 89.69 124 GLU A O 1
ATOM 1012 N N . THR A 1 125 ? 16.141 -2.723 -15.516 1 92.19 125 THR A N 1
ATOM 1013 C CA . THR A 1 125 ? 14.891 -3.467 -15.68 1 92.19 125 THR A CA 1
ATOM 1014 C C . THR A 1 125 ? 14.438 -4.066 -14.352 1 92.19 125 THR A C 1
ATOM 1016 O O . THR A 1 125 ? 13.242 -4.043 -14.031 1 92.19 125 THR A O 1
ATOM 1019 N N . ALA A 1 126 ? 15.375 -4.57 -13.672 1 94.12 126 ALA A N 1
ATOM 1020 C CA . ALA A 1 126 ? 15.07 -5.172 -12.375 1 94.12 126 ALA A CA 1
ATOM 1021 C C . ALA A 1 126 ? 14.516 -4.133 -11.406 1 94.12 126 ALA A C 1
ATOM 1023 O O . ALA A 1 126 ? 13.523 -4.383 -10.727 1 94.12 126 ALA A O 1
ATOM 1024 N N . LEU A 1 127 ? 15.133 -3.008 -11.422 1 91.75 127 LEU A N 1
ATOM 1025 C CA . LEU A 1 127 ? 14.695 -1.956 -10.508 1 91.75 127 LEU A CA 1
ATOM 1026 C C . LEU A 1 127 ? 13.336 -1.4 -10.93 1 91.75 127 LEU A C 1
ATOM 1028 O O . LEU A 1 127 ? 12.492 -1.109 -10.086 1 91.75 127 LEU A O 1
ATOM 1032 N N . GLU A 1 128 ? 13.172 -1.275 -12.164 1 91.12 128 GLU A N 1
ATOM 1033 C CA . GLU A 1 128 ? 11.875 -0.849 -12.672 1 91.12 128 GLU A CA 1
ATOM 1034 C C . GLU A 1 128 ? 10.773 -1.827 -12.258 1 91.12 128 GLU A C 1
ATOM 1036 O O . GLU A 1 128 ? 9.664 -1.415 -11.914 1 91.12 128 GLU A O 1
ATOM 1041 N N . ALA A 1 129 ? 11.094 -3.043 -12.344 1 94.25 129 ALA A N 1
ATOM 1042 C CA . ALA A 1 129 ? 10.141 -4.078 -11.953 1 94.25 129 ALA A CA 1
ATOM 1043 C C . ALA A 1 129 ? 9.828 -4 -10.461 1 94.25 129 ALA A C 1
ATOM 1045 O O . ALA A 1 129 ? 8.68 -4.184 -10.047 1 94.25 129 ALA A O 1
ATOM 1046 N N . LEU A 1 130 ? 10.836 -3.748 -9.734 1 94 130 LEU A N 1
ATOM 1047 C CA . LEU A 1 130 ? 10.633 -3.584 -8.297 1 94 130 LEU A CA 1
ATOM 1048 C C . LEU A 1 130 ? 9.672 -2.436 -8.016 1 94 130 LEU A C 1
ATOM 1050 O O . LEU A 1 130 ? 8.727 -2.594 -7.238 1 94 130 LEU A O 1
ATOM 1054 N N . TYR A 1 131 ? 9.922 -1.369 -8.656 1 90.38 131 TYR A N 1
ATOM 1055 C CA . TYR A 1 131 ? 9.078 -0.196 -8.438 1 90.38 131 TYR A CA 1
ATOM 1056 C C . TYR A 1 131 ? 7.668 -0.436 -8.953 1 90.38 131 TYR A C 1
ATOM 1058 O O . TYR A 1 131 ? 6.695 0.076 -8.391 1 90.38 131 TYR A O 1
ATOM 1066 N N . HIS A 1 132 ? 7.57 -1.173 -9.953 1 90.44 132 HIS A N 1
ATOM 1067 C CA . HIS A 1 132 ? 6.25 -1.53 -10.461 1 90.44 132 HIS A CA 1
ATOM 1068 C C . HIS A 1 132 ? 5.449 -2.297 -9.414 1 90.44 132 HIS A C 1
ATOM 1070 O O . HIS A 1 132 ? 4.262 -2.029 -9.211 1 90.44 132 HIS A O 1
ATOM 1076 N N . LEU A 1 133 ? 6.133 -3.209 -8.781 1 93.38 133 LEU A N 1
ATOM 1077 C CA . LEU A 1 133 ? 5.477 -3.982 -7.734 1 93.38 133 LEU A CA 1
ATOM 1078 C C . LEU A 1 133 ? 5.027 -3.08 -6.594 1 93.38 133 LEU A C 1
ATOM 1080 O O . LEU A 1 133 ? 4.055 -3.383 -5.898 1 93.38 133 LEU A O 1
ATOM 1084 N N . GLY A 1 134 ? 5.703 -1.993 -6.426 1 90.44 134 GLY A N 1
ATOM 1085 C CA . GLY A 1 134 ? 5.457 -1.12 -5.289 1 90.44 134 GLY A CA 1
ATOM 1086 C C . GLY A 1 134 ? 4.523 0.029 -5.613 1 90.44 134 GLY A C 1
ATOM 1087 O O . GLY A 1 134 ? 3.99 0.676 -4.707 1 90.44 134 GLY A O 1
ATOM 1088 N N . HIS A 1 135 ? 4.297 0.265 -6.879 1 84.81 135 HIS A N 1
ATOM 1089 C CA . HIS A 1 135 ? 3.559 1.472 -7.238 1 84.81 135 HIS A CA 1
ATOM 1090 C C . HIS A 1 135 ? 2.242 1.128 -7.926 1 84.81 135 HIS A C 1
ATOM 1092 O O . HIS A 1 135 ? 1.255 1.853 -7.785 1 84.81 135 HIS A O 1
ATOM 1098 N N . GLN A 1 136 ? 2.24 0.049 -8.602 1 85.75 136 GLN A N 1
ATOM 1099 C CA . GLN A 1 136 ? 1.047 -0.325 -9.352 1 85.75 136 GLN A CA 1
ATOM 1100 C C . GLN A 1 136 ? 0.027 -1.021 -8.453 1 85.75 136 GLN A C 1
ATOM 1102 O O . GLN A 1 136 ? 0.334 -2.039 -7.832 1 85.75 136 GLN A O 1
ATOM 1107 N N . PRO A 1 137 ? -1.13 -0.428 -8.375 1 86.88 137 PRO A N 1
ATOM 1108 C CA . PRO A 1 137 ? -2.174 -1.143 -7.637 1 86.88 137 PRO A CA 1
ATOM 1109 C C . PRO A 1 137 ? -2.754 -2.316 -8.422 1 86.88 137 PRO A C 1
ATOM 1111 O O . PRO A 1 137 ? -2.914 -2.23 -9.641 1 86.88 137 PRO A O 1
ATOM 1114 N N . PHE A 1 138 ? -3.055 -3.377 -7.75 1 88.25 138 PHE A N 1
ATOM 1115 C CA . PHE A 1 138 ? -3.715 -4.562 -8.281 1 88.25 138 PHE A CA 1
ATOM 1116 C C . PHE A 1 138 ? -4.988 -4.871 -7.504 1 88.25 138 PHE A C 1
ATOM 1118 O O . PHE A 1 138 ? -5.02 -4.727 -6.277 1 88.25 138 PHE A O 1
ATOM 1125 N N . LEU A 1 139 ? -6.008 -5.234 -8.219 1 88.31 139 LEU A N 1
ATOM 1126 C CA . LEU A 1 139 ? -7.188 -5.75 -7.535 1 88.31 139 LEU A CA 1
ATOM 1127 C C . LEU A 1 139 ? -6.996 -7.215 -7.148 1 88.31 139 LEU A C 1
ATOM 1129 O O . LEU A 1 139 ? -7.051 -8.102 -8.008 1 88.31 139 LEU A O 1
ATOM 1133 N N . ILE A 1 140 ? -6.777 -7.398 -5.957 1 87.94 140 ILE A N 1
ATOM 1134 C CA . ILE A 1 140 ? -6.531 -8.727 -5.418 1 87.94 140 ILE A CA 1
ATOM 1135 C C . ILE A 1 140 ? -7.801 -9.266 -4.762 1 87.94 140 ILE A C 1
ATOM 1137 O O . ILE A 1 140 ? -8.398 -8.602 -3.912 1 87.94 140 ILE A O 1
ATOM 1141 N N . VAL A 1 141 ? -8.211 -10.383 -5.207 1 87.19 141 VAL A N 1
ATOM 1142 C CA . VAL A 1 141 ? -9.398 -11.031 -4.664 1 87.19 141 VAL A CA 1
ATOM 1143 C C . VAL A 1 141 ? -9.062 -12.461 -4.242 1 87.19 141 VAL A C 1
ATOM 1145 O O . VAL A 1 141 ? -8.469 -13.219 -5.016 1 87.19 141 VAL A O 1
ATOM 1148 N N . ALA A 1 142 ? -9.359 -12.773 -3.037 1 83.56 142 ALA A N 1
ATOM 1149 C CA . ALA A 1 142 ? -9.156 -14.133 -2.545 1 83.56 142 ALA A CA 1
ATOM 1150 C C . ALA A 1 142 ? -10.414 -14.656 -1.852 1 83.56 142 ALA A C 1
ATOM 1152 O O . ALA A 1 142 ? -11.102 -13.906 -1.149 1 83.56 142 ALA A O 1
ATOM 1153 N N . THR A 1 143 ? -10.656 -15.828 -2.127 1 83.69 143 THR A N 1
ATOM 1154 C CA . THR A 1 143 ? -11.812 -16.469 -1.512 1 83.69 143 THR A CA 1
ATOM 1155 C C . THR A 1 143 ? -11.383 -17.719 -0.746 1 83.69 143 THR A C 1
ATOM 1157 O O . THR A 1 143 ? -10.422 -18.391 -1.122 1 83.69 143 THR A O 1
ATOM 1160 N N . ARG A 1 144 ? -12.047 -17.922 0.302 1 77.75 144 ARG A N 1
ATOM 1161 C CA . ARG A 1 144 ? -11.891 -19.125 1.097 1 77.75 144 ARG A CA 1
ATOM 1162 C C . ARG A 1 144 ? -13.219 -19.875 1.244 1 77.75 144 ARG A C 1
ATOM 1164 O O . ARG A 1 144 ? -14.242 -19.25 1.548 1 77.75 144 ARG A O 1
ATOM 1171 N N . THR A 1 145 ? -13.102 -21.125 0.998 1 79.19 145 THR A N 1
ATOM 1172 C CA . THR A 1 145 ? -14.305 -21.938 1.108 1 79.19 145 THR A CA 1
ATOM 1173 C C . THR A 1 145 ? -14.398 -22.578 2.488 1 79.19 145 THR A C 1
ATOM 1175 O O . THR A 1 145 ? -13.406 -23.125 2.994 1 79.19 145 THR A O 1
ATOM 1178 N N . ARG A 1 146 ? -15.523 -22.391 3.068 1 77.56 146 ARG A N 1
ATOM 1179 C CA . ARG A 1 146 ? -15.875 -23.078 4.305 1 77.56 146 ARG A CA 1
ATOM 1180 C C . ARG A 1 146 ? -17.188 -23.859 4.145 1 77.56 146 ARG A C 1
ATOM 1182 O O . ARG A 1 146 ? -17.891 -23.688 3.152 1 77.56 146 ARG A O 1
ATOM 1189 N N . TRP A 1 147 ? -17.234 -24.781 5.008 1 78 147 TRP A N 1
ATOM 1190 C CA . TRP A 1 147 ? -18.453 -25.609 4.93 1 78 147 TRP A CA 1
ATOM 1191 C C . TRP A 1 147 ? -19.344 -25.375 6.145 1 78 147 TRP A C 1
ATOM 1193 O O . TRP A 1 147 ? -18.859 -25.297 7.273 1 78 147 TRP A O 1
ATOM 1203 N N . ASN A 1 148 ? -20.516 -24.938 5.891 1 76.62 148 ASN A N 1
ATOM 1204 C CA . ASN A 1 148 ? -21.547 -24.797 6.922 1 76.62 148 ASN A CA 1
ATOM 1205 C C . ASN A 1 148 ? -22.688 -25.781 6.711 1 76.62 148 ASN A C 1
ATOM 1207 O O . ASN A 1 148 ? -23.5 -25.609 5.801 1 76.62 148 ASN A O 1
ATOM 1211 N N . ASN A 1 149 ? -22.875 -26.719 7.551 1 85.44 149 ASN A N 1
ATOM 1212 C CA . ASN A 1 149 ? -23.891 -27.766 7.488 1 85.44 149 ASN A CA 1
ATOM 1213 C C . ASN A 1 149 ? -23.969 -28.391 6.098 1 85.44 149 ASN A C 1
ATOM 1215 O O . ASN A 1 149 ? -25.047 -28.469 5.504 1 85.44 149 ASN A O 1
ATOM 1219 N N . GLY A 1 150 ? -22.812 -28.75 5.523 1 81.56 150 GLY A N 1
ATOM 1220 C CA . GLY A 1 150 ? -22.734 -29.469 4.262 1 81.56 150 GLY A CA 1
ATOM 1221 C C . GLY A 1 150 ? -22.781 -28.547 3.053 1 81.56 150 GLY A C 1
ATOM 1222 O O . GLY A 1 150 ? -22.594 -29 1.921 1 81.56 150 GLY A O 1
ATOM 1223 N N . THR A 1 151 ? -23.125 -27.312 3.324 1 85.94 151 THR A N 1
ATOM 1224 C CA . THR A 1 151 ? -23.188 -26.359 2.215 1 85.94 151 THR A CA 1
ATOM 1225 C C . THR A 1 151 ? -21.922 -25.5 2.172 1 85.94 151 THR A C 1
ATOM 1227 O O . THR A 1 151 ? -21.516 -24.938 3.189 1 85.94 151 THR A O 1
ATOM 1230 N N . PRO A 1 152 ? -21.375 -25.469 1.01 1 85.5 152 PRO A N 1
ATOM 1231 C CA . PRO A 1 152 ? -20.188 -24.625 0.903 1 85.5 152 PRO A CA 1
ATOM 1232 C C . PRO A 1 152 ? -20.516 -23.141 0.944 1 85.5 152 PRO A C 1
ATOM 1234 O O . PRO A 1 152 ? -21.469 -22.703 0.314 1 85.5 152 PRO A O 1
ATOM 1237 N N . ILE A 1 153 ? -19.781 -22.422 1.824 1 87.06 153 ILE A N 1
ATOM 1238 C CA . ILE A 1 153 ? -19.875 -20.969 1.873 1 87.06 153 ILE A CA 1
ATOM 1239 C C . ILE A 1 153 ? -18.5 -20.344 1.613 1 87.06 153 ILE A C 1
ATOM 1241 O O . ILE A 1 153 ? -17.469 -20.969 1.874 1 87.06 153 ILE A O 1
ATOM 1245 N N . LEU A 1 154 ? -18.609 -19.141 1.029 1 86.69 154 LEU A N 1
ATOM 1246 C CA . LEU A 1 154 ? -17.375 -18.5 0.624 1 86.69 154 LEU A CA 1
ATOM 1247 C C . LEU A 1 154 ? -17.094 -17.266 1.47 1 86.69 154 LEU A C 1
ATOM 1249 O O . LEU A 1 154 ? -18.016 -16.469 1.714 1 86.69 154 LEU A O 1
ATOM 1253 N N . ASP A 1 155 ? -15.938 -17.203 1.997 1 84.38 155 ASP A N 1
ATOM 1254 C CA . ASP A 1 155 ? -15.414 -15.961 2.545 1 84.38 155 ASP A CA 1
ATOM 1255 C C . ASP A 1 155 ? -14.508 -15.25 1.538 1 84.38 155 ASP A C 1
ATOM 1257 O O . ASP A 1 155 ? -13.664 -15.891 0.904 1 84.38 155 ASP A O 1
ATOM 1261 N N . ARG A 1 156 ? -14.828 -14.031 1.354 1 85.19 156 ARG A N 1
ATOM 1262 C CA . ARG A 1 156 ? -14.141 -13.258 0.327 1 85.19 156 ARG A CA 1
ATOM 1263 C C . ARG A 1 156 ? -13.375 -12.086 0.942 1 85.19 156 ARG A C 1
ATOM 1265 O O . ARG A 1 156 ? -13.867 -11.438 1.867 1 85.19 156 ARG A O 1
ATOM 1272 N N . TYR A 1 157 ? -12.219 -11.945 0.516 1 83.5 157 TYR A N 1
ATOM 1273 C CA . TYR A 1 157 ? -11.477 -10.727 0.824 1 83.5 157 TYR A CA 1
ATOM 1274 C C . TYR A 1 157 ? -10.945 -10.07 -0.448 1 83.5 157 TYR A C 1
ATOM 1276 O O . TYR A 1 157 ? -10.562 -10.766 -1.396 1 83.5 157 TYR A O 1
ATOM 1284 N N . GLN A 1 158 ? -10.945 -8.758 -0.478 1 87.12 158 GLN A N 1
ATOM 1285 C CA . GLN A 1 158 ? -10.414 -8.062 -1.646 1 87.12 158 GLN A CA 1
ATOM 1286 C C . GLN A 1 158 ? -9.68 -6.785 -1.239 1 87.12 158 GLN A C 1
ATOM 1288 O O . GLN A 1 158 ? -9.945 -6.219 -0.176 1 87.12 158 GLN A O 1
ATOM 1293 N N . THR A 1 159 ? -8.75 -6.406 -2.02 1 85.69 159 THR A N 1
ATOM 1294 C CA . THR A 1 159 ? -7.984 -5.184 -1.811 1 85.69 159 THR A CA 1
ATOM 1295 C C . THR A 1 159 ? -7.453 -4.645 -3.137 1 85.69 159 THR A C 1
ATOM 1297 O O . THR A 1 159 ? -7.172 -5.414 -4.059 1 85.69 159 THR A O 1
ATOM 1300 N N . LEU A 1 160 ? -7.5 -3.381 -3.295 1 88.38 160 LEU A N 1
ATOM 1301 C CA . LEU A 1 160 ? -6.801 -2.686 -4.367 1 88.38 160 LEU A CA 1
ATOM 1302 C C . LEU A 1 160 ? -5.512 -2.051 -3.855 1 88.38 160 LEU A C 1
ATOM 1304 O O . LEU A 1 160 ? -5.551 -1.045 -3.145 1 88.38 160 LEU A O 1
ATOM 1308 N N . SER A 1 161 ? -4.391 -2.709 -4.203 1 85.94 161 SER A N 1
ATOM 1309 C CA . SER A 1 161 ? -3.127 -2.307 -3.6 1 85.94 161 SER A CA 1
ATOM 1310 C C . SER A 1 161 ? -1.939 -2.826 -4.406 1 85.94 161 SER A C 1
ATOM 1312 O O . SER A 1 161 ? -2.055 -3.83 -5.113 1 85.94 161 SER A O 1
ATOM 1314 N N . PRO A 1 162 ? -0.875 -2.064 -4.281 1 89.81 162 PRO A N 1
ATOM 1315 C CA . PRO A 1 162 ? 0.354 -2.707 -4.758 1 89.81 162 PRO A CA 1
ATOM 1316 C C . PRO A 1 162 ? 0.699 -3.973 -3.975 1 89.81 162 PRO A C 1
ATOM 1318 O O . PRO A 1 162 ? 0.21 -4.164 -2.857 1 89.81 162 PRO A O 1
ATOM 1321 N N . ILE A 1 163 ? 1.533 -4.75 -4.539 1 91.81 163 ILE A N 1
ATOM 1322 C CA . ILE A 1 163 ? 1.858 -6.035 -3.924 1 91.81 163 ILE A CA 1
ATOM 1323 C C . ILE A 1 163 ? 2.875 -5.828 -2.803 1 91.81 163 ILE A C 1
ATOM 1325 O O . ILE A 1 163 ? 2.973 -6.648 -1.888 1 91.81 163 ILE A O 1
ATOM 1329 N N . ILE A 1 164 ? 3.625 -4.777 -2.918 1 92 164 ILE A N 1
ATOM 1330 C CA . ILE A 1 164 ? 4.547 -4.398 -1.851 1 92 164 ILE A CA 1
ATOM 1331 C C . ILE A 1 164 ? 4.52 -2.885 -1.659 1 92 164 ILE A C 1
ATOM 1333 O O . ILE A 1 164 ? 4.066 -2.148 -2.539 1 92 164 ILE A O 1
ATOM 1337 N N . ARG A 1 165 ? 4.906 -2.441 -0.495 1 87.38 165 ARG A N 1
ATOM 1338 C CA . ARG A 1 165 ? 5.254 -1.046 -0.245 1 87.38 165 ARG A CA 1
ATOM 1339 C C . ARG A 1 165 ? 6.762 -0.873 -0.111 1 87.38 165 ARG A C 1
ATOM 1341 O O . ARG A 1 165 ? 7.418 -1.626 0.613 1 87.38 165 ARG A O 1
ATOM 1348 N N . ILE A 1 166 ? 7.23 0.062 -0.853 1 90.25 166 ILE A N 1
ATOM 1349 C CA . ILE A 1 166 ? 8.68 0.25 -0.859 1 90.25 166 ILE A CA 1
ATOM 1350 C C . ILE A 1 166 ? 9.031 1.558 -0.154 1 90.25 166 ILE A C 1
ATOM 1352 O O . ILE A 1 166 ? 8.453 2.605 -0.449 1 90.25 166 ILE A O 1
ATOM 1356 N N . TYR A 1 167 ? 9.914 1.407 0.773 1 85.75 167 TYR A N 1
ATOM 1357 C CA . TYR A 1 167 ? 10.508 2.568 1.422 1 85.75 167 TYR A CA 1
ATOM 1358 C C . TYR A 1 167 ? 12 2.662 1.104 1 85.75 167 TYR A C 1
ATOM 1360 O O . TYR A 1 167 ? 12.711 1.657 1.15 1 85.75 167 TYR A O 1
ATOM 1368 N N . GLU A 1 168 ? 12.383 3.82 0.729 1 87.69 168 GLU A N 1
ATOM 1369 C CA . GLU A 1 168 ? 13.797 4.07 0.469 1 87.69 168 GLU A CA 1
ATOM 1370 C C . GLU A 1 168 ? 14.367 5.102 1.441 1 87.69 168 GLU A C 1
ATOM 1372 O O . GLU A 1 168 ? 13.633 5.969 1.929 1 87.69 168 GLU A O 1
ATOM 1377 N N . GLY A 1 169 ? 15.672 4.895 1.693 1 85.44 169 GLY A N 1
ATOM 1378 C CA . GLY A 1 169 ? 16.266 5.809 2.654 1 85.44 169 GLY A CA 1
ATOM 1379 C C . GLY A 1 169 ? 17.688 6.207 2.297 1 85.44 169 GLY A C 1
ATOM 1380 O O . GLY A 1 169 ? 18.375 5.488 1.564 1 85.44 169 GLY A O 1
ATOM 1381 N N . TRP A 1 170 ? 18.062 7.391 2.645 1 85.81 170 TRP A N 1
ATOM 1382 C CA . TRP A 1 170 ? 19.406 7.945 2.572 1 85.81 170 TRP A CA 1
ATOM 1383 C C . TRP A 1 170 ? 19.859 8.445 3.939 1 85.81 170 TRP A C 1
ATOM 1385 O O . TRP A 1 170 ? 19.062 8.961 4.719 1 85.81 170 TRP A O 1
ATOM 1395 N N . GLU A 1 171 ? 21.125 8.211 4.219 1 86.19 171 GLU A N 1
ATOM 1396 C CA . GLU A 1 171 ? 21.641 8.664 5.504 1 86.19 171 GLU A CA 1
ATOM 1397 C C . GLU A 1 171 ? 22.812 9.625 5.32 1 86.19 171 GLU A C 1
ATOM 1399 O O . GLU A 1 171 ? 23.656 9.422 4.438 1 86.19 171 GLU A O 1
ATOM 1404 N N . GLY A 1 172 ? 22.797 10.641 6.141 1 87.12 172 GLY A N 1
ATOM 1405 C CA . GLY A 1 172 ? 23.922 11.547 6.207 1 87.12 172 GLY A CA 1
ATOM 1406 C C . GLY A 1 172 ? 24 12.492 5.023 1 87.12 172 GLY A C 1
ATOM 1407 O O . GLY A 1 172 ? 25.078 12.75 4.492 1 87.12 172 GLY A O 1
ATOM 1408 N N . LEU A 1 173 ? 22.859 12.961 4.621 1 88.19 173 LEU A N 1
ATOM 1409 C CA . LEU A 1 173 ? 22.812 13.867 3.477 1 88.19 173 LEU A CA 1
ATOM 1410 C C . LEU A 1 173 ? 23.078 15.305 3.906 1 88.19 173 LEU A C 1
ATOM 1412 O O . LEU A 1 173 ? 22.688 15.711 5.004 1 88.19 173 LEU A O 1
ATOM 1416 N N . THR A 1 174 ? 23.797 15.961 3.066 1 88 174 THR A N 1
ATOM 1417 C CA . THR A 1 174 ? 23.797 17.406 3.191 1 88 174 THR A CA 1
ATOM 1418 C C . THR A 1 174 ? 22.516 18.016 2.615 1 88 174 THR A C 1
ATOM 1420 O O . THR A 1 174 ? 21.766 17.328 1.928 1 88 174 THR A O 1
ATOM 1423 N N . ASP A 1 175 ? 22.281 19.266 2.906 1 83.75 175 ASP A N 1
ATOM 1424 C CA . ASP A 1 175 ? 21.109 19.953 2.379 1 83.75 175 ASP A CA 1
ATOM 1425 C C . ASP A 1 175 ? 21.109 19.969 0.852 1 83.75 175 ASP A C 1
ATOM 1427 O O . ASP A 1 175 ? 20.062 19.812 0.217 1 83.75 175 ASP A O 1
ATOM 1431 N N . GLU A 1 176 ? 22.219 20.125 0.307 1 83.62 176 GLU A N 1
ATOM 1432 C CA . GLU A 1 176 ? 22.375 20.156 -1.146 1 83.62 176 GLU A CA 1
ATOM 1433 C C . GLU A 1 176 ? 22.062 18.797 -1.755 1 83.62 176 GLU A C 1
ATOM 1435 O O . GLU A 1 176 ? 21.375 18.703 -2.777 1 83.62 176 GLU A O 1
ATOM 1440 N N . GLU A 1 177 ? 22.547 17.812 -1.072 1 86.06 177 GLU A N 1
ATOM 1441 C CA . GLU A 1 177 ? 22.297 16.453 -1.55 1 86.06 177 GLU A CA 1
ATOM 1442 C C . GLU A 1 177 ? 20.828 16.094 -1.476 1 86.06 177 GLU A C 1
ATOM 1444 O O . GLU A 1 177 ? 20.297 15.422 -2.365 1 86.06 177 GLU A O 1
ATOM 1449 N N . ASN A 1 178 ? 20.219 16.484 -0.415 1 85.31 178 ASN A N 1
ATOM 1450 C CA . ASN A 1 178 ? 18.797 16.234 -0.246 1 85.31 178 ASN A CA 1
ATOM 1451 C C . ASN A 1 178 ? 17.984 16.906 -1.348 1 85.31 178 ASN A C 1
ATOM 1453 O O . ASN A 1 178 ? 17.031 16.312 -1.874 1 85.31 178 ASN A O 1
ATOM 1457 N N . THR A 1 179 ? 18.359 18.094 -1.688 1 80.25 179 THR A N 1
ATOM 1458 C CA . THR A 1 179 ? 17.688 18.844 -2.742 1 80.25 179 THR A CA 1
ATOM 1459 C C . THR A 1 179 ? 17.906 18.172 -4.098 1 80.25 179 THR A C 1
ATOM 1461 O O . THR A 1 179 ? 17.016 18.188 -4.953 1 80.25 179 THR A O 1
ATOM 1464 N N . GLU A 1 180 ? 19.031 17.641 -4.254 1 81.19 180 GLU A N 1
ATOM 1465 C CA . GLU A 1 180 ? 19.344 16.922 -5.492 1 81.19 180 GLU A CA 1
ATOM 1466 C C . GLU A 1 180 ? 18.438 15.719 -5.68 1 81.19 180 GLU A C 1
ATOM 1468 O O . GLU A 1 180 ? 18.016 15.422 -6.801 1 81.19 180 GLU A O 1
ATOM 1473 N N . ILE A 1 181 ? 18.172 15.062 -4.605 1 80.5 181 ILE A N 1
ATOM 1474 C CA . ILE A 1 181 ? 17.312 13.898 -4.668 1 80.5 181 ILE A CA 1
ATOM 1475 C C . ILE A 1 181 ? 15.898 14.32 -5.074 1 80.5 181 ILE A C 1
ATOM 1477 O O . ILE A 1 181 ? 15.227 13.609 -5.82 1 80.5 181 ILE A O 1
ATOM 1481 N N . ASP A 1 182 ? 15.477 15.445 -4.641 1 76.25 182 ASP A N 1
ATOM 1482 C CA . ASP A 1 182 ? 14.141 15.953 -4.961 1 76.25 182 ASP A CA 1
ATOM 1483 C C . ASP A 1 182 ? 14 16.203 -6.457 1 76.25 182 ASP A C 1
ATOM 1485 O O . ASP A 1 182 ? 12.906 16.078 -7.012 1 76.25 182 ASP A O 1
ATOM 1489 N N . VAL A 1 183 ? 15.125 16.531 -7.055 1 73.69 183 VAL A N 1
ATOM 1490 C CA . VAL A 1 183 ? 15.055 16.922 -8.461 1 73.69 183 VAL A CA 1
ATOM 1491 C C . VAL A 1 183 ? 15.312 15.719 -9.352 1 73.69 183 VAL A C 1
ATOM 1493 O O . VAL A 1 183 ? 15.07 15.773 -10.562 1 73.69 183 VAL A O 1
ATOM 1496 N N . THR A 1 184 ? 15.719 14.648 -8.734 1 72.25 184 THR A N 1
ATOM 1497 C CA . THR A 1 184 ? 15.938 13.414 -9.492 1 72.25 184 THR A CA 1
ATOM 1498 C C . THR A 1 184 ? 14.641 12.625 -9.633 1 72.25 184 THR A C 1
ATOM 1500 O O . THR A 1 184 ? 13.812 12.609 -8.711 1 72.25 184 THR A O 1
ATOM 1503 N N . PRO A 1 185 ? 14.57 12.047 -10.852 1 68.62 185 PRO A N 1
ATOM 1504 C CA . PRO A 1 185 ? 13.375 11.219 -11.016 1 68.62 185 PRO A CA 1
ATOM 1505 C C . PRO A 1 185 ? 13.258 10.133 -9.945 1 68.62 185 PRO A C 1
ATOM 1507 O O . PRO A 1 185 ? 14.258 9.523 -9.562 1 68.62 185 PRO A O 1
ATOM 1510 N N . PHE A 1 186 ? 12.117 9.961 -9.398 1 68.31 186 PHE A N 1
ATOM 1511 C CA . PHE A 1 186 ? 11.859 9.07 -8.281 1 68.31 186 PHE A CA 1
ATOM 1512 C C . PHE A 1 186 ? 12.305 7.648 -8.609 1 68.31 186 PHE A C 1
ATOM 1514 O O . PHE A 1 186 ? 12.734 6.906 -7.727 1 68.31 186 PHE A O 1
ATOM 1521 N N . ASN A 1 187 ? 12.195 7.23 -9.844 1 64.06 187 ASN A N 1
ATOM 1522 C CA . ASN A 1 187 ? 12.508 5.852 -10.211 1 64.06 187 ASN A CA 1
ATOM 1523 C C . ASN A 1 187 ? 13.992 5.68 -10.508 1 64.06 187 ASN A C 1
ATOM 1525 O O . ASN A 1 187 ? 14.422 4.605 -10.945 1 64.06 187 ASN A O 1
ATOM 1529 N N . SER A 1 188 ? 14.781 6.695 -10.375 1 64.94 188 SER A N 1
ATOM 1530 C CA . SER A 1 188 ? 16.219 6.613 -10.578 1 64.94 188 SER A CA 1
ATOM 1531 C C . SER A 1 188 ? 16.984 7.352 -9.477 1 64.94 188 SER A C 1
ATOM 1533 O O . SER A 1 188 ? 17.656 8.352 -9.734 1 64.94 188 SER A O 1
ATOM 1535 N N . PRO A 1 189 ? 16.797 6.801 -8.336 1 61.31 189 PRO A N 1
ATOM 1536 C CA . PRO A 1 189 ? 17.375 7.605 -7.254 1 61.31 189 PRO A CA 1
ATOM 1537 C C . PRO A 1 189 ? 18.906 7.594 -7.262 1 61.31 189 PRO A C 1
ATOM 1539 O O . PRO A 1 189 ? 19.516 6.68 -7.812 1 61.31 189 PRO A O 1
ATOM 1542 N N . SER A 1 190 ? 19.297 8.727 -6.824 1 65.81 190 SER A N 1
ATOM 1543 C CA . SER A 1 190 ? 20.734 8.812 -6.594 1 65.81 190 SER A CA 1
ATOM 1544 C C . SER A 1 190 ? 21.219 7.691 -5.68 1 65.81 190 SER A C 1
ATOM 1546 O O . SER A 1 190 ? 20.547 7.352 -4.699 1 65.81 190 SER A O 1
ATOM 1548 N N . THR A 1 191 ? 22.234 7.176 -6.098 1 69.19 191 THR A N 1
ATOM 1549 C CA . THR A 1 191 ? 22.766 6.031 -5.363 1 69.19 191 THR A CA 1
ATOM 1550 C C . THR A 1 191 ? 23.688 6.492 -4.246 1 69.19 191 THR A C 1
ATOM 1552 O O . THR A 1 191 ? 24.031 5.715 -3.352 1 69.19 191 THR A O 1
ATOM 1555 N N . ARG A 1 192 ? 23.859 7.734 -4.289 1 78 192 ARG A N 1
ATOM 1556 C CA . ARG A 1 192 ? 24.797 8.18 -3.254 1 78 192 ARG A CA 1
ATOM 1557 C C . ARG A 1 192 ? 24.125 8.18 -1.882 1 78 192 ARG A C 1
ATOM 1559 O O . ARG A 1 192 ? 23.047 8.742 -1.708 1 78 192 ARG A O 1
ATOM 1566 N N . LYS A 1 193 ? 24.75 7.504 -0.934 1 85.62 193 LYS A N 1
ATOM 1567 C CA . LYS A 1 193 ? 24.344 7.438 0.465 1 85.62 193 LYS A CA 1
ATOM 1568 C C . LYS A 1 193 ? 22.969 6.758 0.604 1 85.62 193 LYS A C 1
ATOM 1570 O O . LYS A 1 193 ? 22.266 6.977 1.589 1 85.62 193 LYS A O 1
ATOM 1575 N N . HIS A 1 194 ? 22.609 6.051 -0.487 1 87.88 194 HIS A N 1
ATOM 1576 C CA . HIS A 1 194 ? 21.391 5.254 -0.451 1 87.88 194 HIS A CA 1
ATOM 1577 C C . HIS A 1 194 ? 21.578 3.996 0.39 1 87.88 194 HIS A C 1
ATOM 1579 O O . HIS A 1 194 ? 22.547 3.264 0.211 1 87.88 194 HIS A O 1
ATOM 1585 N N . LYS A 1 195 ? 20.703 3.742 1.312 1 84 195 LYS A N 1
ATOM 1586 C CA . LYS A 1 195 ? 20.891 2.662 2.277 1 84 195 LYS A CA 1
ATOM 1587 C C . LYS A 1 195 ? 20.047 1.441 1.906 1 84 195 LYS A C 1
ATOM 1589 O O . LYS A 1 195 ? 20.047 0.439 2.623 1 84 195 LYS A O 1
ATOM 1594 N N . GLY A 1 196 ? 19.375 1.54 0.785 1 87.88 196 GLY A N 1
ATOM 1595 C CA . GLY A 1 196 ? 18.625 0.378 0.331 1 87.88 196 GLY A CA 1
ATOM 1596 C C . GLY A 1 196 ? 17.125 0.551 0.449 1 87.88 196 GLY A C 1
ATOM 1597 O O . GLY A 1 196 ? 16.609 1.664 0.322 1 87.88 196 GLY A O 1
ATOM 1598 N N . PHE A 1 197 ? 16.484 -0.581 0.502 1 88.62 197 PHE A N 1
ATOM 1599 C CA . PHE A 1 197 ? 15.023 -0.63 0.463 1 88.62 197 PHE A CA 1
ATOM 1600 C C . PHE A 1 197 ? 14.469 -1.321 1.704 1 88.62 197 PHE A C 1
ATOM 1602 O O . PHE A 1 197 ? 15.094 -2.236 2.242 1 88.62 197 PHE A O 1
ATOM 1609 N N . ILE A 1 198 ? 13.422 -0.781 2.158 1 87.56 198 ILE A N 1
ATOM 1610 C CA . ILE A 1 198 ? 12.57 -1.503 3.098 1 87.56 198 ILE A CA 1
ATOM 1611 C C . ILE A 1 198 ? 11.234 -1.84 2.43 1 87.56 198 ILE A C 1
ATOM 1613 O O . ILE A 1 198 ? 10.562 -0.957 1.89 1 87.56 198 ILE A O 1
ATOM 1617 N N . VAL A 1 199 ? 10.922 -3.107 2.459 1 89.62 199 VAL A N 1
ATOM 1618 C CA . VAL A 1 199 ? 9.727 -3.555 1.754 1 89.62 199 VAL A CA 1
ATOM 1619 C C . VAL A 1 199 ? 8.742 -4.168 2.746 1 89.62 199 VAL A C 1
ATOM 1621 O O . VAL A 1 199 ? 9.125 -4.98 3.592 1 89.62 199 VAL A O 1
ATOM 1624 N N . GLU A 1 200 ? 7.547 -3.678 2.639 1 86.25 200 GLU A N 1
ATOM 1625 C CA . GLU A 1 200 ? 6.418 -4.254 3.361 1 86.25 200 GLU A CA 1
ATOM 1626 C C . GLU A 1 200 ? 5.484 -5.008 2.416 1 86.25 200 GLU A C 1
ATOM 1628 O O . GLU A 1 200 ? 4.879 -4.41 1.526 1 86.25 200 GLU A O 1
ATOM 1633 N N . PRO A 1 201 ? 5.379 -6.293 2.617 1 88.12 201 PRO A N 1
ATOM 1634 C CA . PRO A 1 201 ? 4.555 -7.074 1.688 1 88.12 201 PRO A CA 1
ATOM 1635 C C . PRO A 1 201 ? 3.059 -6.871 1.918 1 88.12 201 PRO A C 1
ATOM 1637 O O . PRO A 1 201 ? 2.629 -6.637 3.051 1 88.12 201 PRO A O 1
ATOM 1640 N N . CYS A 1 202 ? 2.318 -6.902 0.859 1 86.44 202 CYS A N 1
ATOM 1641 C CA . CYS A 1 202 ? 0.88 -7.109 0.98 1 86.44 202 CYS A CA 1
ATOM 1642 C C . CYS A 1 202 ? 0.576 -8.414 1.708 1 86.44 202 CYS A C 1
ATOM 1644 O O . CYS A 1 202 ? 1.274 -9.414 1.52 1 86.44 202 CYS A O 1
ATOM 1646 N N . PRO A 1 203 ? -0.404 -8.445 2.512 1 79.25 203 PRO A N 1
ATOM 1647 C CA . PRO A 1 203 ? -0.697 -9.641 3.309 1 79.25 203 PRO A CA 1
ATOM 1648 C C . PRO A 1 203 ? -0.832 -10.898 2.455 1 79.25 203 PRO A C 1
ATOM 1650 O O . PRO A 1 203 ? -0.538 -12 2.926 1 79.25 203 PRO A O 1
ATOM 1653 N N . ILE A 1 204 ? -1.209 -10.766 1.269 1 85.81 204 ILE A N 1
ATOM 1654 C CA . ILE A 1 204 ? -1.417 -11.93 0.415 1 85.81 204 ILE A CA 1
ATOM 1655 C C . ILE A 1 204 ? -0.086 -12.633 0.176 1 85.81 204 ILE A C 1
ATOM 1657 O O . ILE A 1 204 ? -0.059 -13.82 -0.163 1 85.81 204 ILE A O 1
ATOM 1661 N N . LEU A 1 205 ? 1.026 -11.93 0.311 1 87.94 205 LEU A N 1
ATOM 1662 C CA . LEU A 1 205 ? 2.354 -12.484 0.085 1 87.94 205 LEU A CA 1
ATOM 1663 C C . LEU A 1 205 ? 2.752 -13.422 1.225 1 87.94 205 LEU A C 1
ATOM 1665 O O . LEU A 1 205 ? 3.654 -14.242 1.069 1 87.94 205 LEU A O 1
ATOM 1669 N N . VAL A 1 206 ? 2.068 -13.242 2.357 1 81.12 206 VAL A N 1
ATOM 1670 C CA . VAL A 1 206 ? 2.482 -14.031 3.512 1 81.12 206 VAL A CA 1
ATOM 1671 C C . VAL A 1 206 ? 1.276 -14.766 4.094 1 81.12 206 VAL A C 1
ATOM 1673 O O . VAL A 1 206 ? 1.399 -15.477 5.094 1 81.12 206 VAL A O 1
ATOM 1676 N N . ASP A 1 207 ? 0.186 -14.656 3.406 1 75.62 207 ASP A N 1
ATOM 1677 C CA . ASP A 1 207 ? -1.047 -15.289 3.867 1 75.62 207 ASP A CA 1
ATOM 1678 C C . ASP A 1 207 ? -0.902 -16.812 3.914 1 75.62 207 ASP A C 1
ATOM 1680 O O . ASP A 1 207 ? -0.59 -17.438 2.902 1 75.62 207 ASP A O 1
ATOM 1684 N N . GLN A 1 208 ? -1.107 -17.406 5.004 1 74.5 208 GLN A N 1
ATOM 1685 C CA . GLN A 1 208 ? -1.073 -18.844 5.184 1 74.5 208 GLN A CA 1
ATOM 1686 C C . GLN A 1 208 ? 0.225 -19.438 4.641 1 74.5 208 GLN A C 1
ATOM 1688 O O . GLN A 1 208 ? 0.209 -20.484 3.975 1 74.5 208 GLN A O 1
ATOM 1693 N N . ILE A 1 209 ? 1.322 -18.734 4.844 1 81.62 209 ILE A N 1
ATOM 1694 C CA . ILE A 1 209 ? 2.623 -19.109 4.301 1 81.62 209 ILE A CA 1
ATOM 1695 C C . ILE A 1 209 ? 3.086 -20.422 4.926 1 81.62 209 ILE A C 1
ATOM 1697 O O . ILE A 1 209 ? 3.949 -21.109 4.375 1 81.62 209 ILE A O 1
ATOM 1701 N N . ASP A 1 210 ? 2.426 -20.859 6.016 1 77.62 210 ASP A N 1
ATOM 1702 C CA . ASP A 1 210 ? 2.865 -22.078 6.688 1 77.62 210 ASP A CA 1
ATOM 1703 C C . ASP A 1 210 ? 1.88 -23.219 6.449 1 77.62 210 ASP A C 1
ATOM 1705 O O . ASP A 1 210 ? 2.176 -24.375 6.758 1 77.62 210 ASP A O 1
ATOM 1709 N N . SER A 1 211 ? 0.723 -22.891 5.875 1 78.19 211 SER A N 1
ATOM 1710 C CA . SER A 1 211 ? -0.3 -23.938 5.828 1 78.19 211 SER A CA 1
ATOM 1711 C C . SER A 1 211 ? -0.809 -24.141 4.41 1 78.19 211 SER A C 1
ATOM 1713 O O . SER A 1 211 ? -1.269 -25.234 4.066 1 78.19 211 SER A O 1
ATOM 1715 N N . TYR A 1 212 ? -0.816 -23.219 3.645 1 86.81 212 TYR A N 1
ATOM 1716 C CA . TYR A 1 212 ? -1.419 -23.297 2.318 1 86.81 212 TYR A CA 1
ATOM 1717 C C . TYR A 1 212 ? -0.546 -22.609 1.277 1 86.81 212 TYR A C 1
ATOM 1719 O O . TYR A 1 212 ? -0.897 -21.531 0.774 1 86.81 212 TYR A O 1
ATOM 1727 N N . PHE A 1 213 ? 0.505 -23.312 1.01 1 90.44 213 PHE A N 1
ATOM 1728 C CA . PHE A 1 213 ? 1.526 -22.75 0.134 1 90.44 213 PHE A CA 1
ATOM 1729 C C . PHE A 1 213 ? 2.02 -23.781 -0.862 1 90.44 213 PHE A C 1
ATOM 1731 O O . PHE A 1 213 ? 1.688 -24.969 -0.747 1 90.44 213 PHE A O 1
ATOM 1738 N N . VAL A 1 214 ? 2.703 -23.297 -1.834 1 94.5 214 VAL A N 1
ATOM 1739 C CA . VAL A 1 214 ? 3.436 -24.156 -2.764 1 94.5 214 VAL A CA 1
ATOM 1740 C C . VAL A 1 214 ? 4.934 -23.891 -2.637 1 94.5 214 VAL A C 1
ATOM 1742 O O . VAL A 1 214 ? 5.348 -22.781 -2.281 1 94.5 214 VAL A O 1
ATOM 1745 N N . VAL A 1 215 ? 5.668 -24.906 -2.861 1 94.38 215 VAL A N 1
ATOM 1746 C CA . VAL A 1 215 ? 7.121 -24.781 -2.863 1 94.38 215 VAL A CA 1
ATOM 1747 C C . VAL A 1 215 ? 7.625 -24.656 -4.297 1 94.38 215 VAL A C 1
ATOM 1749 O O . VAL A 1 215 ? 7.25 -25.438 -5.168 1 94.38 215 VAL A O 1
ATOM 1752 N N . LYS A 1 216 ? 8.438 -23.641 -4.5 1 94.75 216 LYS A N 1
ATOM 1753 C CA . LYS A 1 216 ? 9.047 -23.406 -5.805 1 94.75 216 LYS A CA 1
ATOM 1754 C C . LYS A 1 216 ? 10.555 -23.188 -5.68 1 94.75 216 LYS A C 1
ATOM 1756 O O . LYS A 1 216 ? 11.016 -22.625 -4.684 1 94.75 216 LYS A O 1
ATOM 1761 N N . PRO A 1 217 ? 11.219 -23.672 -6.68 1 94.69 217 PRO A N 1
ATOM 1762 C CA . PRO A 1 217 ? 12.609 -23.219 -6.703 1 94.69 217 PRO A CA 1
ATOM 1763 C C . PRO A 1 217 ? 12.75 -21.703 -6.801 1 94.69 217 PRO A C 1
ATOM 1765 O O . PRO A 1 217 ? 12 -21.062 -7.539 1 94.69 217 PRO A O 1
ATOM 1768 N N . ALA A 1 218 ? 13.68 -21.172 -6.098 1 92.19 218 ALA A N 1
ATOM 1769 C CA . ALA A 1 218 ? 13.875 -19.719 -6.066 1 92.19 218 ALA A CA 1
ATOM 1770 C C . ALA A 1 218 ? 14.305 -19.188 -7.43 1 92.19 218 ALA A C 1
ATOM 1772 O O . ALA A 1 218 ? 14.07 -18.031 -7.754 1 92.19 218 ALA A O 1
ATOM 1773 N N . ASN A 1 219 ? 14.859 -20.047 -8.242 1 89.75 219 ASN A N 1
ATOM 1774 C CA . ASN A 1 219 ? 15.391 -19.625 -9.539 1 89.75 219 ASN A CA 1
ATOM 1775 C C . ASN A 1 219 ? 14.516 -20.109 -10.688 1 89.75 219 ASN A C 1
ATOM 1777 O O . ASN A 1 219 ? 15 -20.266 -11.812 1 89.75 219 ASN A O 1
ATOM 1781 N N . VAL A 1 220 ? 13.297 -20.359 -10.422 1 93.81 220 VAL A N 1
ATOM 1782 C CA . VAL A 1 220 ? 12.406 -20.969 -11.406 1 93.81 220 VAL A CA 1
ATOM 1783 C C . VAL A 1 220 ? 12.336 -20.094 -12.648 1 93.81 220 VAL A C 1
ATOM 1785 O O . VAL A 1 220 ? 12.398 -20.594 -13.773 1 93.81 220 VAL A O 1
ATOM 1788 N N . TYR A 1 221 ? 12.273 -18.828 -12.469 1 94.69 221 TYR A N 1
ATOM 1789 C CA . TYR A 1 221 ? 12.133 -17.922 -13.609 1 94.69 221 TYR A CA 1
ATOM 1790 C C . TYR A 1 221 ? 13.477 -17.719 -14.312 1 94.69 221 TYR A C 1
ATOM 1792 O O . TYR A 1 221 ? 13.523 -17.547 -15.531 1 94.69 221 TYR A O 1
ATOM 1800 N N . GLN A 1 222 ? 14.492 -17.75 -13.547 1 91.69 222 GLN A N 1
ATOM 1801 C CA . GLN A 1 222 ? 15.828 -17.672 -14.141 1 91.69 222 GLN A CA 1
ATOM 1802 C C . GLN A 1 222 ? 16.094 -18.875 -15.039 1 91.69 222 GLN A C 1
ATOM 1804 O O . GLN A 1 222 ? 16.75 -18.734 -16.078 1 91.69 222 GLN A O 1
ATOM 1809 N N . GLU A 1 223 ? 15.664 -20.016 -14.594 1 93.88 223 GLU A N 1
ATOM 1810 C CA . GLU A 1 223 ? 15.812 -21.219 -15.406 1 93.88 223 GLU A CA 1
ATOM 1811 C C . GLU A 1 223 ? 15.109 -21.062 -16.75 1 93.88 223 GLU A C 1
ATOM 1813 O O . GLU A 1 223 ? 15.648 -21.469 -17.781 1 93.88 223 GLU A O 1
ATOM 1818 N N . ILE A 1 224 ? 13.93 -20.531 -16.719 1 95.31 224 ILE A N 1
ATOM 1819 C CA . ILE A 1 224 ? 13.195 -20.297 -17.953 1 95.31 224 ILE A CA 1
ATOM 1820 C C . ILE A 1 224 ? 13.984 -19.344 -18.844 1 95.31 224 ILE A C 1
ATOM 1822 O O . ILE A 1 224 ? 14.219 -19.641 -20.031 1 95.31 224 ILE A O 1
ATOM 1826 N N . LYS A 1 225 ? 14.414 -18.281 -18.281 1 92.38 225 LYS A N 1
ATOM 1827 C CA . LYS A 1 225 ? 15.102 -17.234 -19.031 1 92.38 225 LYS A CA 1
ATOM 1828 C C . LYS A 1 225 ? 16.406 -17.766 -19.641 1 92.38 225 LYS A C 1
ATOM 1830 O O . LYS A 1 225 ? 16.75 -17.438 -20.781 1 92.38 225 LYS A O 1
ATOM 1835 N N . MET A 1 226 ? 17.109 -18.5 -18.938 1 92.31 226 MET A N 1
ATOM 1836 C CA . MET A 1 226 ? 18.406 -19 -19.375 1 92.31 226 MET A CA 1
ATOM 1837 C C . MET A 1 226 ? 18.25 -20.016 -20.5 1 92.31 226 MET A C 1
ATOM 1839 O O . MET A 1 226 ? 19 -19.984 -21.469 1 92.31 226 MET A O 1
ATOM 1843 N N . ARG A 1 227 ? 17.281 -20.844 -20.406 1 95.31 227 ARG A N 1
ATOM 1844 C CA . ARG A 1 227 ? 17.125 -21.922 -21.391 1 95.31 227 ARG A CA 1
ATOM 1845 C C . ARG A 1 227 ? 16.266 -21.453 -22.562 1 95.31 227 ARG A C 1
ATOM 1847 O O . ARG A 1 227 ? 16.453 -21.938 -23.688 1 95.31 227 ARG A O 1
ATOM 1854 N N . PHE A 1 228 ? 15.359 -20.547 -22.25 1 95.75 228 PHE A N 1
ATOM 1855 C CA . PHE A 1 228 ? 14.453 -20.047 -23.281 1 95.75 228 PHE A CA 1
ATOM 1856 C C . PHE A 1 228 ? 14.367 -18.516 -23.219 1 95.75 228 PHE A C 1
ATOM 1858 O O . PHE A 1 228 ? 13.328 -17.969 -22.859 1 95.75 228 PHE A O 1
ATOM 1865 N N . PRO A 1 229 ? 15.297 -17.828 -23.656 1 91.06 229 PRO A N 1
ATOM 1866 C CA . PRO A 1 229 ? 15.367 -16.375 -23.531 1 91.06 229 PRO A CA 1
ATOM 1867 C C . PRO A 1 229 ? 14.219 -15.656 -24.234 1 91.06 229 PRO A C 1
ATOM 1869 O O . PRO A 1 229 ? 13.859 -14.539 -23.875 1 91.06 229 PRO A O 1
ATOM 1872 N N . ASN A 1 230 ? 13.625 -16.297 -25.188 1 91.31 230 ASN A N 1
ATOM 1873 C CA . ASN A 1 230 ? 12.555 -15.664 -25.938 1 91.31 230 ASN A CA 1
ATOM 1874 C C . ASN A 1 230 ? 11.188 -16.172 -25.516 1 91.31 230 ASN A C 1
ATOM 1876 O O . ASN A 1 230 ? 10.203 -16.031 -26.25 1 91.31 230 ASN A O 1
ATOM 1880 N N . ALA A 1 231 ? 11.203 -16.781 -24.359 1 94.25 231 ALA A N 1
ATOM 1881 C CA . ALA A 1 231 ? 9.93 -17.297 -23.875 1 94.25 231 ALA A CA 1
ATOM 1882 C C . ALA A 1 231 ? 8.945 -16.156 -23.609 1 94.25 231 ALA A C 1
ATOM 1884 O O . ALA A 1 231 ? 9.328 -15.109 -23.094 1 94.25 231 ALA A O 1
ATOM 1885 N N . SER A 1 232 ? 7.727 -16.344 -24.016 1 93.44 232 SER A N 1
ATOM 1886 C CA . SER A 1 232 ? 6.68 -15.359 -23.719 1 93.44 232 SER A CA 1
ATOM 1887 C C . SER A 1 232 ? 6.309 -15.367 -22.25 1 93.44 232 SER A C 1
ATOM 1889 O O . SER A 1 232 ? 6.645 -16.312 -21.516 1 93.44 232 SER A O 1
ATOM 1891 N N . ARG A 1 233 ? 5.566 -14.383 -21.844 1 93.81 233 ARG A N 1
ATOM 1892 C CA . ARG A 1 233 ? 5.105 -14.305 -20.469 1 93.81 233 ARG A CA 1
ATOM 1893 C C . ARG A 1 233 ? 4.172 -15.461 -20.125 1 93.81 233 ARG A C 1
ATOM 1895 O O . ARG A 1 233 ? 4.055 -15.852 -18.969 1 93.81 233 ARG A O 1
ATOM 1902 N N . TYR A 1 234 ? 3.557 -16.016 -21.141 1 96.25 234 TYR A N 1
ATOM 1903 C CA . TYR A 1 234 ? 2.629 -17.125 -20.922 1 96.25 234 TYR A CA 1
ATOM 1904 C C . TYR A 1 234 ? 3.354 -18.344 -20.375 1 96.25 234 TYR A C 1
ATOM 1906 O O . TYR A 1 234 ? 2.779 -19.109 -19.594 1 96.25 234 TYR A O 1
ATOM 1914 N N . ALA A 1 235 ? 4.586 -18.438 -20.75 1 97.12 235 ALA A N 1
ATOM 1915 C CA . ALA A 1 235 ? 5.371 -19.578 -20.266 1 97.12 235 ALA A CA 1
ATOM 1916 C C . ALA A 1 235 ? 5.59 -19.484 -18.766 1 97.12 235 ALA A C 1
ATOM 1918 O O . ALA A 1 235 ? 5.52 -20.5 -18.062 1 97.12 235 ALA A O 1
ATOM 1919 N N . TYR A 1 236 ? 5.832 -18.297 -18.281 1 96.75 236 TYR A N 1
ATOM 1920 C CA . TYR A 1 236 ? 6.012 -18.078 -16.859 1 96.75 236 TYR A CA 1
ATOM 1921 C C . TYR A 1 236 ? 4.738 -18.438 -16.094 1 96.75 236 TYR A C 1
ATOM 1923 O O . TYR A 1 236 ? 4.785 -19.172 -15.094 1 96.75 236 TYR A O 1
ATOM 1931 N N . THR A 1 237 ? 3.684 -17.906 -16.594 1 97.06 237 THR A N 1
ATOM 1932 C CA . THR A 1 237 ? 2.389 -18.156 -15.961 1 97.06 237 THR A CA 1
ATOM 1933 C C . THR A 1 237 ? 2.041 -19.641 -16.016 1 97.06 237 THR A C 1
ATOM 1935 O O . THR A 1 237 ? 1.479 -20.188 -15.055 1 97.06 237 THR A O 1
ATOM 1938 N N . PHE A 1 238 ? 2.332 -20.234 -17.109 1 98.19 238 PHE A N 1
ATOM 1939 C CA . PHE A 1 238 ? 2.016 -21.641 -17.297 1 98.19 238 PHE A CA 1
ATOM 1940 C C . PHE A 1 238 ? 2.773 -22.5 -16.297 1 98.19 238 PHE A C 1
ATOM 1942 O O . PHE A 1 238 ? 2.193 -23.391 -15.672 1 98.19 238 PHE A O 1
ATOM 1949 N N . ILE A 1 239 ? 4.016 -22.25 -16.141 1 97.94 239 ILE A N 1
ATOM 1950 C CA . ILE A 1 239 ? 4.828 -23.016 -15.203 1 97.94 239 ILE A CA 1
ATOM 1951 C C . ILE A 1 239 ? 4.297 -22.812 -13.789 1 97.94 239 ILE A C 1
ATOM 1953 O O . ILE A 1 239 ? 4.164 -23.781 -13.031 1 97.94 239 ILE A O 1
ATOM 1957 N N . ASP A 1 240 ? 4.016 -21.578 -13.43 1 97.75 240 ASP A N 1
ATOM 1958 C CA . ASP A 1 240 ? 3.418 -21.312 -12.125 1 97.75 240 ASP A CA 1
ATOM 1959 C C . ASP A 1 240 ? 2.111 -22.094 -11.953 1 97.75 240 ASP A C 1
ATOM 1961 O O . ASP A 1 240 ? 1.818 -22.594 -10.867 1 97.75 240 ASP A O 1
ATOM 1965 N N . TRP A 1 241 ? 1.373 -22.109 -13.008 1 98 241 TRP A N 1
ATOM 1966 C CA . TRP A 1 241 ? 0.096 -22.812 -12.953 1 98 241 TRP A CA 1
ATOM 1967 C C . TRP A 1 241 ? 0.308 -24.312 -12.758 1 98 241 TRP A C 1
ATOM 1969 O O . TRP A 1 241 ? -0.392 -24.953 -11.969 1 98 241 TRP A O 1
ATOM 1979 N N . ILE A 1 242 ? 1.235 -24.875 -13.477 1 98.12 242 ILE A N 1
ATOM 1980 C CA . ILE A 1 242 ? 1.545 -26.297 -13.344 1 98.12 242 ILE A CA 1
ATOM 1981 C C . ILE A 1 242 ? 1.916 -26.609 -11.898 1 98.12 242 ILE A C 1
ATOM 1983 O O . ILE A 1 242 ? 1.392 -27.562 -11.305 1 98.12 242 ILE A O 1
ATOM 1987 N N . ILE A 1 243 ? 2.766 -25.797 -11.375 1 97.56 243 ILE A N 1
ATOM 1988 C CA . ILE A 1 243 ? 3.26 -26.031 -10.023 1 97.56 243 ILE A CA 1
ATOM 1989 C C . ILE A 1 243 ? 2.107 -25.906 -9.031 1 97.56 243 ILE A C 1
ATOM 1991 O O . ILE A 1 243 ? 1.922 -26.766 -8.172 1 97.56 243 ILE A O 1
ATOM 1995 N N . THR A 1 244 ? 1.313 -24.922 -9.164 1 97.06 244 THR A N 1
ATOM 1996 C CA . THR A 1 244 ? 0.239 -24.625 -8.219 1 97.06 244 THR A CA 1
ATOM 1997 C C . THR A 1 244 ? -0.878 -25.656 -8.336 1 97.06 244 THR A C 1
ATOM 1999 O O . THR A 1 244 ? -1.341 -26.188 -7.328 1 97.06 244 THR A O 1
ATOM 2002 N N . ALA A 1 245 ? -1.292 -25.906 -9.547 1 97 245 ALA A N 1
ATOM 2003 C CA . ALA A 1 245 ? -2.371 -26.875 -9.773 1 97 245 ALA A CA 1
ATOM 2004 C C . ALA A 1 245 ? -1.976 -28.266 -9.305 1 97 245 ALA A C 1
ATOM 2006 O O . ALA A 1 245 ? -2.803 -29 -8.766 1 97 245 ALA A O 1
ATOM 2007 N N . SER A 1 246 ? -0.738 -28.625 -9.57 1 96.81 246 SER A N 1
ATOM 2008 C CA . SER A 1 246 ? -0.243 -29.922 -9.133 1 96.81 246 SER A CA 1
ATOM 2009 C C . SER A 1 246 ? -0.259 -30.031 -7.613 1 96.81 246 SER A C 1
ATOM 2011 O O . SER A 1 246 ? -0.66 -31.062 -7.066 1 96.81 246 SER A O 1
ATOM 2013 N N . ALA A 1 247 ? 0.214 -29.031 -6.98 1 94.38 247 ALA A N 1
ATOM 2014 C CA . ALA A 1 247 ? 0.239 -29.016 -5.52 1 94.38 247 ALA A CA 1
ATOM 2015 C C . ALA A 1 247 ? -1.171 -29.141 -4.945 1 94.38 247 ALA A C 1
ATOM 2017 O O . ALA A 1 247 ? -1.401 -29.875 -3.988 1 94.38 247 ALA A O 1
ATOM 2018 N N . LYS A 1 248 ? -2.061 -28.391 -5.508 1 93.06 248 LYS A N 1
ATOM 2019 C CA . LYS A 1 248 ? -3.449 -28.438 -5.059 1 93.06 248 LYS A CA 1
ATOM 2020 C C . LYS A 1 248 ? -4.047 -29.828 -5.258 1 93.06 248 LYS A C 1
ATOM 2022 O O . LYS A 1 248 ? -4.738 -30.359 -4.383 1 93.06 248 LYS A O 1
ATOM 2027 N N . LYS A 1 249 ? -3.787 -30.375 -6.355 1 94.5 249 LYS A N 1
ATOM 2028 C CA . LYS A 1 249 ? -4.305 -31.719 -6.66 1 94.5 249 LYS A CA 1
ATOM 2029 C C . LYS A 1 249 ? -3.711 -32.75 -5.719 1 94.5 249 LYS A C 1
ATOM 2031 O O . LYS A 1 249 ? -4.426 -33.625 -5.227 1 94.5 249 LYS A O 1
ATOM 2036 N N . LYS A 1 250 ? -2.42 -32.656 -5.535 1 94.06 250 LYS A N 1
ATOM 2037 C CA . LYS A 1 250 ? -1.782 -33.594 -4.609 1 94.06 250 LYS A CA 1
ATOM 2038 C C . LYS A 1 250 ? -2.426 -33.531 -3.229 1 94.06 250 LYS A C 1
ATOM 2040 O O . LYS A 1 250 ? -2.717 -34.562 -2.619 1 94.06 250 LYS A O 1
ATOM 2045 N N . ARG A 1 251 ? -2.625 -32.344 -2.748 1 88.75 251 ARG A N 1
ATOM 2046 C CA . ARG A 1 251 ? -3.201 -32.125 -1.424 1 88.75 251 ARG A CA 1
ATOM 2047 C C . ARG A 1 251 ? -4.582 -32.75 -1.322 1 88.75 251 ARG A C 1
ATOM 2049 O O . ARG A 1 251 ? -4.98 -33.219 -0.252 1 88.75 251 ARG A O 1
ATOM 2056 N N . LYS A 1 252 ? -5.246 -32.75 -2.424 1 88.44 252 LYS A N 1
ATOM 2057 C CA . LYS A 1 252 ? -6.586 -33.344 -2.449 1 88.44 252 LYS A CA 1
ATOM 2058 C C . LYS A 1 252 ? -6.523 -34.875 -2.475 1 88.44 252 LYS A C 1
ATOM 2060 O O . LYS A 1 252 ? -7.406 -35.531 -1.936 1 88.44 252 LYS A O 1
ATOM 2065 N N . LEU A 1 253 ? -5.48 -35.375 -3.037 1 90.94 253 LEU A N 1
ATOM 2066 C CA . LEU A 1 253 ? -5.402 -36.812 -3.283 1 90.94 253 LEU A CA 1
ATOM 2067 C C . LEU A 1 253 ? -4.746 -37.531 -2.109 1 90.94 253 LEU A C 1
ATOM 2069 O O . LEU A 1 253 ? -5.105 -38.656 -1.79 1 90.94 253 LEU A O 1
ATOM 2073 N N . THR A 1 254 ? -3.68 -36.844 -1.54 1 87.88 254 THR A N 1
ATOM 2074 C CA . THR A 1 254 ? -2.934 -37.562 -0.508 1 87.88 254 THR A CA 1
ATOM 2075 C C . THR A 1 254 ? -2.328 -36.594 0.494 1 87.88 254 THR A C 1
ATOM 2077 O O . THR A 1 254 ? -2.062 -35.438 0.159 1 87.88 254 THR A O 1
ATOM 2080 N N . LYS A 1 255 ? -2.133 -37.094 1.656 1 82.94 255 LYS A N 1
ATOM 2081 C CA . LYS A 1 255 ? -1.444 -36.344 2.697 1 82.94 255 LYS A CA 1
ATOM 2082 C C . LYS A 1 255 ? 0.012 -36.781 2.826 1 82.94 255 LYS A C 1
ATOM 2084 O O . LYS A 1 255 ? 0.776 -36.188 3.596 1 82.94 255 LYS A O 1
ATOM 2089 N N . GLU A 1 256 ? 0.256 -37.625 1.982 1 81.88 256 GLU A N 1
ATOM 2090 C CA . GLU A 1 256 ? 1.625 -38.125 2.021 1 81.88 256 GLU A CA 1
ATOM 2091 C C . GLU A 1 256 ? 2.602 -37.125 1.403 1 81.88 256 GLU A C 1
ATOM 2093 O O . GLU A 1 256 ? 2.207 -36.281 0.59 1 81.88 256 GLU A O 1
ATOM 2098 N N . ASN A 1 257 ? 3.785 -37.312 1.821 1 82.88 257 ASN A N 1
ATOM 2099 C CA . ASN A 1 257 ? 4.824 -36.438 1.291 1 82.88 257 ASN A CA 1
ATOM 2100 C C . ASN A 1 257 ? 5.215 -36.812 -0.133 1 82.88 257 ASN A C 1
ATOM 2102 O O . ASN A 1 257 ? 5.645 -35.969 -0.917 1 82.88 257 ASN A O 1
ATOM 2106 N N . SER A 1 258 ? 4.957 -38.031 -0.396 1 90.5 258 SER A N 1
ATOM 2107 C CA . SER A 1 258 ? 5.355 -38.5 -1.718 1 90.5 258 SER A CA 1
ATOM 2108 C C . SER A 1 258 ? 4.312 -38.125 -2.771 1 90.5 258 SER A C 1
ATOM 2110 O O . SER A 1 258 ? 3.113 -38.156 -2.488 1 90.5 258 SER A O 1
ATOM 2112 N N . TRP A 1 259 ? 4.789 -37.844 -3.971 1 94.69 259 TRP A N 1
ATOM 2113 C CA . TRP A 1 259 ? 3.916 -37.531 -5.09 1 94.69 259 TRP A CA 1
ATOM 2114 C C . TRP A 1 259 ? 3.338 -38.781 -5.719 1 94.69 259 TRP A C 1
ATOM 2116 O O . TRP A 1 259 ? 4.031 -39.781 -5.844 1 94.69 259 TRP A O 1
ATOM 2126 N N . PRO A 1 260 ? 2.064 -38.75 -6.086 1 93.12 260 PRO A N 1
ATOM 2127 C CA . PRO A 1 260 ? 1.45 -39.906 -6.734 1 93.12 260 PRO A CA 1
ATOM 2128 C C . PRO A 1 260 ? 2.064 -40.219 -8.094 1 93.12 260 PRO A C 1
ATOM 2130 O O . PRO A 1 260 ? 2.479 -39.312 -8.812 1 93.12 260 PRO A O 1
ATOM 2133 N N . GLU A 1 261 ? 1.939 -41.531 -8.352 1 90.81 261 GLU A N 1
ATOM 2134 C CA . GLU A 1 261 ? 2.404 -41.969 -9.672 1 90.81 261 GLU A CA 1
ATOM 2135 C C . GLU A 1 261 ? 1.443 -41.5 -10.766 1 90.81 261 GLU A C 1
ATOM 2137 O O . GLU A 1 261 ? 0.225 -41.562 -10.594 1 90.81 261 GLU A O 1
ATOM 2142 N N . ASN A 1 262 ? 1.901 -41.062 -11.852 1 89.94 262 ASN A N 1
ATOM 2143 C CA . ASN A 1 262 ? 1.165 -40.719 -13.07 1 89.94 262 ASN A CA 1
ATOM 2144 C C . ASN A 1 262 ? 0.137 -39.625 -12.836 1 89.94 262 ASN A C 1
ATOM 2146 O O . ASN A 1 262 ? -0.993 -39.719 -13.32 1 89.94 262 ASN A O 1
ATOM 2150 N N . LEU A 1 263 ? 0.483 -38.719 -11.953 1 95.38 263 LEU A N 1
ATOM 2151 C CA . LEU A 1 263 ? -0.391 -37.562 -11.75 1 95.38 263 LEU A CA 1
ATOM 2152 C C . LEU A 1 263 ? -0.467 -36.719 -13.008 1 95.38 263 LEU A C 1
ATOM 2154 O O . LEU A 1 263 ? 0.549 -36.469 -13.672 1 95.38 263 LEU A O 1
ATOM 2158 N N . SER A 1 264 ? -1.663 -36.375 -13.398 1 97 264 SER A N 1
ATOM 2159 C CA . SER A 1 264 ? -1.858 -35.531 -14.578 1 97 264 SER A CA 1
ATOM 2160 C C . SER A 1 264 ? -2.842 -34.406 -14.312 1 97 264 SER A C 1
ATOM 2162 O O . SER A 1 264 ? -3.676 -34.5 -13.406 1 97 264 SER A O 1
ATOM 2164 N N . LEU A 1 265 ? -2.678 -33.344 -14.984 1 97.5 265 LEU A N 1
ATOM 2165 C CA . LEU A 1 265 ? -3.605 -32.219 -14.969 1 97.5 265 LEU A CA 1
ATOM 2166 C C . LEU A 1 265 ? -4.441 -32.188 -16.25 1 97.5 265 LEU A C 1
ATOM 2168 O O . LEU A 1 265 ? -3.904 -32.281 -17.344 1 97.5 265 LEU A O 1
ATOM 2172 N N . ASN A 1 266 ? -5.742 -32.125 -16.078 1 96.38 266 ASN A N 1
ATOM 2173 C CA . ASN A 1 266 ? -6.68 -32.031 -17.203 1 96.38 266 ASN A CA 1
ATOM 2174 C C . ASN A 1 266 ? -7.273 -30.625 -17.297 1 96.38 266 ASN A C 1
ATOM 2176 O O . ASN A 1 266 ? -7.828 -30.125 -16.328 1 96.38 266 ASN A O 1
ATOM 2180 N N . VAL A 1 267 ? -7.137 -30.062 -18.453 1 95.69 267 VAL A N 1
ATOM 2181 C CA . VAL A 1 267 ? -7.648 -28.703 -18.594 1 95.69 267 VAL A CA 1
ATOM 2182 C C . VAL A 1 267 ? -8.094 -28.453 -20.031 1 95.69 267 VAL A C 1
ATOM 2184 O O . VAL A 1 267 ? -7.434 -28.891 -20.969 1 95.69 267 VAL A O 1
ATOM 2187 N N . ASN A 1 268 ? -9.227 -27.812 -20.125 1 94.31 268 ASN A N 1
ATOM 2188 C CA . ASN A 1 268 ? -9.695 -27.375 -21.438 1 94.31 268 ASN A CA 1
ATOM 2189 C C . ASN A 1 268 ? -8.82 -26.266 -22.016 1 94.31 268 ASN A C 1
ATOM 2191 O O . ASN A 1 268 ? -8.406 -25.359 -21.297 1 94.31 268 ASN A O 1
ATOM 2195 N N . VAL A 1 269 ? -8.633 -26.328 -23.328 1 94.62 269 VAL A N 1
ATOM 2196 C CA . VAL A 1 269 ? -7.777 -25.344 -23.984 1 94.62 269 VAL A CA 1
ATOM 2197 C C . VAL A 1 269 ? -8.336 -23.938 -23.781 1 94.62 269 VAL A C 1
ATOM 2199 O O . VAL A 1 269 ? -7.578 -23 -23.531 1 94.62 269 VAL A O 1
ATOM 2202 N N . LYS A 1 270 ? -9.562 -23.797 -23.859 1 91.38 270 LYS A N 1
ATOM 2203 C CA . LYS A 1 270 ? -10.195 -22.5 -23.656 1 91.38 270 LYS A CA 1
ATOM 2204 C C . LYS A 1 270 ? -9.953 -21.984 -22.234 1 91.38 270 LYS A C 1
ATOM 2206 O O . LYS A 1 270 ? -9.617 -20.812 -22.031 1 91.38 270 LYS A O 1
ATOM 2211 N N . SER A 1 271 ? -10.125 -22.859 -21.281 1 92.75 271 SER A N 1
ATOM 2212 C CA . SER A 1 271 ? -9.891 -22.5 -19.891 1 92.75 271 SER A CA 1
ATOM 2213 C C . SER A 1 271 ? -8.43 -22.125 -19.641 1 92.75 271 SER A C 1
ATOM 2215 O O . SER A 1 271 ? -8.133 -21.188 -18.906 1 92.75 271 SER A O 1
ATOM 2217 N N . LEU A 1 272 ? -7.633 -22.891 -20.281 1 96.25 272 LEU A N 1
ATOM 2218 C CA . LEU A 1 272 ? -6.207 -22.641 -20.125 1 96.25 272 LEU A CA 1
ATOM 2219 C C . LEU A 1 272 ? -5.824 -21.281 -20.703 1 96.25 272 LEU A C 1
ATOM 2221 O O . LEU A 1 272 ? -4.973 -20.578 -20.156 1 96.25 272 LEU A O 1
ATOM 2225 N N . ALA A 1 273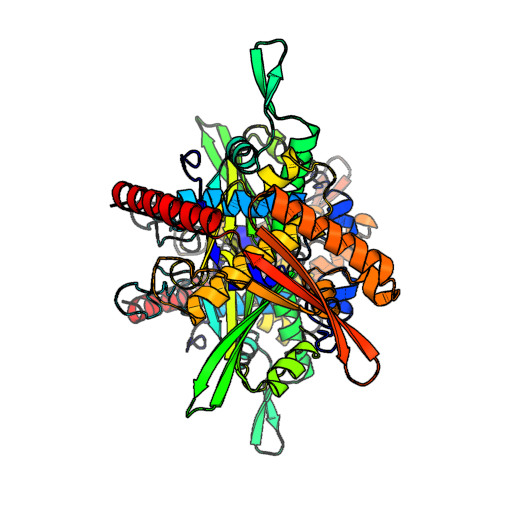 ? -6.445 -20.938 -21.797 1 95.31 273 ALA A N 1
ATOM 2226 C CA . ALA A 1 273 ? -6.191 -19.625 -22.391 1 95.31 273 ALA A CA 1
ATOM 2227 C C . ALA A 1 273 ? -6.543 -18.5 -21.422 1 95.31 273 ALA A C 1
ATOM 2229 O O . ALA A 1 273 ? -5.816 -17.516 -21.312 1 95.31 273 ALA A O 1
ATOM 2230 N N . TYR A 1 274 ? -7.594 -18.656 -20.688 1 92.31 274 TYR A N 1
ATOM 2231 C CA . TYR A 1 274 ? -7.977 -17.672 -19.688 1 92.31 274 TYR A CA 1
ATOM 2232 C C . TYR A 1 274 ? -6.996 -17.672 -18.516 1 92.31 274 TYR A C 1
ATOM 2234 O O . TYR A 1 274 ? -6.59 -16.609 -18.031 1 92.31 274 TYR A O 1
ATOM 2242 N N . ILE A 1 275 ? -6.656 -18.844 -18.094 1 94.31 275 ILE A N 1
ATOM 2243 C CA . ILE A 1 275 ? -5.727 -19 -16.984 1 94.31 275 ILE A CA 1
ATOM 2244 C C . ILE A 1 275 ? -4.414 -18.281 -17.312 1 94.31 275 ILE A C 1
ATOM 2246 O O . ILE A 1 275 ? -3.836 -17.609 -16.453 1 94.31 275 ILE A O 1
ATOM 2250 N N . LEU A 1 276 ? -4.051 -18.391 -18.562 1 95.94 276 LEU A N 1
ATOM 2251 C CA . LEU A 1 276 ? -2.768 -17.828 -18.984 1 95.94 276 LEU A CA 1
ATOM 2252 C C . LEU A 1 276 ? -2.92 -16.375 -19.406 1 95.94 276 LEU A C 1
ATOM 2254 O O . LEU A 1 276 ? -1.959 -15.75 -19.859 1 95.94 276 LEU A O 1
ATOM 2258 N N . ARG A 1 277 ? -4.07 -15.82 -19.281 1 92.19 277 ARG A N 1
ATOM 2259 C CA . ARG A 1 277 ? -4.391 -14.422 -19.531 1 92.19 277 ARG A CA 1
ATOM 2260 C C . ARG A 1 277 ? -4.109 -14.055 -20.984 1 92.19 277 ARG A C 1
ATOM 2262 O O . ARG A 1 277 ? -3.486 -13.023 -21.266 1 92.19 277 ARG A O 1
ATOM 2269 N N . MET A 1 278 ? -4.516 -14.883 -21.859 1 93.31 278 MET A N 1
ATOM 2270 C CA . MET A 1 278 ? -4.355 -14.617 -23.297 1 93.31 278 MET A CA 1
ATOM 2271 C C . MET A 1 278 ? -5.527 -13.805 -23.828 1 93.31 278 MET A C 1
ATOM 2273 O O . MET A 1 278 ? -6.066 -14.117 -24.891 1 93.31 278 MET A O 1
ATOM 2277 N N . ASN A 1 279 ? -5.879 -12.789 -23.172 1 85.75 279 ASN A N 1
ATOM 2278 C CA . ASN A 1 279 ? -7.082 -12.008 -23.453 1 85.75 279 ASN A CA 1
ATOM 2279 C C . ASN A 1 279 ? -7.051 -11.406 -24.844 1 85.75 279 ASN A C 1
ATOM 2281 O O . ASN A 1 279 ? -8.086 -11.328 -25.516 1 85.75 279 ASN A O 1
ATOM 2285 N N . ARG A 1 280 ? -5.93 -11 -25.25 1 87.06 280 ARG A N 1
ATOM 2286 C CA . ARG A 1 280 ? -5.816 -10.398 -26.578 1 87.06 280 ARG A CA 1
ATOM 2287 C C . ARG A 1 280 ? -6.223 -11.391 -27.656 1 87.06 280 ARG A C 1
ATOM 2289 O O . ARG A 1 280 ? -6.961 -11.039 -28.578 1 87.06 280 ARG A O 1
ATOM 2296 N N . TYR A 1 281 ? -5.812 -12.562 -27.531 1 92.06 281 TYR A N 1
ATOM 2297 C CA . TYR A 1 281 ? -6.113 -13.586 -28.516 1 92.06 281 TYR A CA 1
ATOM 2298 C C . TYR A 1 281 ? -7.547 -14.086 -28.375 1 92.06 281 TYR A C 1
ATOM 2300 O O . TYR A 1 281 ? -8.195 -14.422 -29.359 1 92.06 281 TYR A O 1
ATOM 2308 N N . ILE A 1 282 ? -7.969 -14.086 -27.141 1 90.06 282 ILE A N 1
ATOM 2309 C CA . ILE A 1 282 ? -9.328 -14.539 -26.891 1 90.06 282 ILE A CA 1
ATOM 2310 C C . ILE A 1 282 ? -10.328 -13.562 -27.5 1 90.06 282 ILE A C 1
ATOM 2312 O O . ILE A 1 282 ? -11.281 -13.969 -28.172 1 90.06 282 ILE A O 1
ATOM 2316 N N . SER A 1 283 ? -10.086 -12.32 -27.25 1 87.44 283 SER A N 1
ATOM 2317 C CA . SER A 1 283 ? -11.008 -11.297 -27.719 1 87.44 283 SER A CA 1
ATOM 2318 C C . SER A 1 283 ? -11.055 -11.266 -29.25 1 87.44 283 SER A C 1
ATOM 2320 O O . SER A 1 283 ? -12.102 -10.984 -29.844 1 87.44 283 SER A O 1
ATOM 2322 N N . THR A 1 284 ? -9.992 -11.555 -29.922 1 92.81 284 THR A N 1
ATOM 2323 C CA . THR A 1 284 ? -9.938 -11.547 -31.375 1 92.81 284 THR A CA 1
ATOM 2324 C C . THR A 1 284 ? -10.25 -12.938 -31.938 1 92.81 284 THR A C 1
ATOM 2326 O O . THR A 1 284 ? -10.156 -13.164 -33.125 1 92.81 284 THR A O 1
ATOM 2329 N N . ARG A 1 285 ? -10.531 -13.812 -31.047 1 91.31 285 ARG A N 1
ATOM 2330 C CA . ARG A 1 285 ? -10.906 -15.188 -31.375 1 91.31 285 ARG A CA 1
ATOM 2331 C C . ARG A 1 285 ? -9.828 -15.859 -32.219 1 91.31 285 ARG A C 1
ATOM 2333 O O . ARG A 1 285 ? -10.133 -16.562 -33.188 1 91.31 285 ARG A O 1
ATOM 2340 N N . ASN A 1 286 ? -8.602 -15.516 -31.938 1 94.31 286 ASN A N 1
ATOM 2341 C CA . ASN A 1 286 ? -7.473 -16.125 -32.625 1 94.31 286 ASN A CA 1
ATOM 2342 C C . ASN A 1 286 ? -7.035 -17.422 -31.969 1 94.31 286 ASN A C 1
ATOM 2344 O O . ASN A 1 286 ? -5.938 -17.5 -31.422 1 94.31 286 ASN A O 1
ATOM 2348 N N . TRP A 1 287 ? -7.699 -18.453 -32.188 1 92.19 287 TRP A N 1
ATOM 2349 C CA . TRP A 1 287 ? -7.516 -19.719 -31.469 1 92.19 287 TRP A CA 1
ATOM 2350 C C . TRP A 1 287 ? -6.262 -20.438 -31.969 1 92.19 287 TRP A C 1
ATOM 2352 O O . TRP A 1 287 ? -5.609 -21.156 -31.203 1 92.19 287 TRP A O 1
ATOM 2362 N N . LYS A 1 288 ? -5.957 -20.234 -33.188 1 94.31 288 LYS A N 1
ATOM 2363 C CA . LYS A 1 288 ? -4.73 -20.828 -33.719 1 94.31 288 LYS A CA 1
ATOM 2364 C C . LYS A 1 288 ? -3.51 -20.328 -32.938 1 94.31 288 LYS A C 1
ATOM 2366 O O . LYS A 1 288 ? -2.637 -21.125 -32.594 1 94.31 288 LYS A O 1
ATOM 2371 N N . LYS A 1 289 ? -3.508 -19.078 -32.719 1 95.94 289 LYS A N 1
ATOM 2372 C CA . LYS A 1 289 ? -2.393 -18.484 -31.969 1 95.94 289 LYS A CA 1
ATOM 2373 C C . LYS A 1 289 ? -2.377 -18.953 -30.531 1 95.94 289 LYS A C 1
ATOM 2375 O O . LYS A 1 289 ? -1.309 -19.125 -29.938 1 95.94 289 LYS A O 1
ATOM 2380 N N . ILE A 1 290 ? -3.506 -19.109 -30.016 1 96.69 290 ILE A N 1
ATOM 2381 C CA . ILE A 1 290 ? -3.625 -19.594 -28.656 1 96.69 290 ILE A CA 1
ATOM 2382 C C . ILE A 1 290 ? -3.041 -21 -28.562 1 96.69 290 ILE A C 1
ATOM 2384 O O . ILE A 1 290 ? -2.229 -21.297 -27.672 1 96.69 290 ILE A O 1
ATOM 2388 N N . GLU A 1 291 ? -3.438 -21.828 -29.453 1 96.38 291 GLU A N 1
ATOM 2389 C CA . GLU A 1 291 ? -2.953 -23.203 -29.453 1 96.38 291 GLU A CA 1
ATOM 2390 C C . GLU A 1 291 ? -1.439 -23.266 -29.641 1 96.38 291 GLU A C 1
ATOM 2392 O O . GLU A 1 291 ? -0.755 -24.047 -28.969 1 96.38 291 GLU A O 1
ATOM 2397 N N . MET A 1 292 ? -0.963 -22.422 -30.484 1 96.75 292 MET A N 1
ATOM 2398 C CA . MET A 1 292 ? 0.479 -22.359 -30.703 1 96.75 292 MET A CA 1
ATOM 2399 C C . MET A 1 292 ? 1.209 -21.938 -29.438 1 96.75 292 MET A C 1
ATOM 2401 O O . MET A 1 292 ? 2.264 -22.469 -29.109 1 96.75 292 MET A O 1
ATOM 2405 N N . ALA A 1 293 ? 0.665 -20.969 -28.812 1 97.25 293 ALA A N 1
ATOM 2406 C CA . ALA A 1 293 ? 1.273 -20.484 -27.578 1 97.25 293 ALA A CA 1
ATOM 2407 C C . ALA A 1 293 ? 1.261 -21.547 -26.5 1 97.25 293 ALA A C 1
ATOM 2409 O O . ALA A 1 293 ? 2.236 -21.719 -25.766 1 97.25 293 ALA A O 1
ATOM 2410 N N . ILE A 1 294 ? 0.206 -22.234 -26.422 1 97.88 294 ILE A N 1
ATOM 2411 C CA . ILE A 1 294 ? 0.082 -23.297 -25.438 1 97.88 294 ILE A CA 1
ATOM 2412 C C . ILE A 1 294 ? 1.082 -24.406 -25.75 1 97.88 294 ILE A C 1
ATOM 2414 O O . ILE A 1 294 ? 1.73 -24.938 -24.844 1 97.88 294 ILE A O 1
ATOM 2418 N N . ASP A 1 295 ? 1.185 -24.734 -27 1 97.94 295 ASP A N 1
ATOM 2419 C CA . ASP A 1 295 ? 2.143 -25.75 -27.422 1 97.94 295 ASP A CA 1
ATOM 2420 C C . ASP A 1 295 ? 3.561 -25.375 -26.984 1 97.94 295 ASP A C 1
ATOM 2422 O O . ASP A 1 295 ? 4.305 -26.219 -26.484 1 97.94 295 ASP A O 1
ATOM 2426 N N . LYS A 1 296 ? 3.859 -24.172 -27.188 1 97.75 296 LYS A N 1
ATOM 2427 C CA . LYS A 1 296 ? 5.184 -23.688 -26.797 1 97.75 296 LYS A CA 1
ATOM 2428 C C . LYS A 1 296 ? 5.367 -23.766 -25.281 1 97.75 296 LYS A C 1
ATOM 2430 O O . LYS A 1 296 ? 6.441 -24.141 -24.797 1 97.75 296 LYS A O 1
ATOM 2435 N N . CYS A 1 297 ? 4.367 -23.391 -24.562 1 98.31 297 CYS A N 1
ATOM 2436 C CA . CYS A 1 297 ? 4.422 -23.453 -23.109 1 98.31 297 CYS A CA 1
ATOM 2437 C C . CYS A 1 297 ? 4.637 -24.891 -22.641 1 98.31 297 CYS A C 1
ATOM 2439 O O . CYS A 1 297 ? 5.453 -25.141 -21.75 1 98.31 297 CYS A O 1
ATOM 2441 N N . VAL A 1 298 ? 3.955 -25.797 -23.266 1 98.25 298 VAL A N 1
ATOM 2442 C CA . VAL A 1 298 ? 4.047 -27.203 -22.875 1 98.25 298 VAL A CA 1
ATOM 2443 C C . VAL A 1 298 ? 5.441 -27.734 -23.203 1 98.25 298 VAL A C 1
ATOM 2445 O O . VAL A 1 298 ? 6.035 -28.469 -22.391 1 98.25 298 VAL A O 1
ATOM 2448 N N . GLU A 1 299 ? 5.906 -27.391 -24.328 1 97.94 299 GLU A N 1
ATOM 2449 C CA . GLU A 1 299 ? 7.254 -27.812 -24.719 1 97.94 299 GLU A CA 1
ATOM 2450 C C . GLU A 1 299 ? 8.289 -27.328 -23.703 1 97.94 299 GLU A C 1
ATOM 2452 O O . GLU A 1 299 ? 9.18 -28.078 -23.312 1 97.94 299 GLU A O 1
ATOM 2457 N N . ILE A 1 300 ? 8.164 -26.125 -23.344 1 98.06 300 ILE A N 1
ATOM 2458 C CA . ILE A 1 300 ? 9.078 -25.547 -22.375 1 98.06 300 ILE A CA 1
ATOM 2459 C C . ILE A 1 300 ? 8.969 -26.281 -21.047 1 98.06 300 ILE A C 1
ATOM 2461 O O . ILE A 1 300 ? 9.984 -26.625 -20.438 1 98.06 300 ILE A O 1
ATOM 2465 N N . ALA A 1 301 ? 7.809 -26.578 -20.641 1 98.5 301 ALA A N 1
ATOM 2466 C CA . ALA A 1 301 ? 7.59 -27.281 -19.359 1 98.5 301 ALA A CA 1
ATOM 2467 C C . ALA A 1 301 ? 8.188 -28.672 -19.391 1 98.5 301 ALA A C 1
ATOM 2469 O O . ALA A 1 301 ? 8.719 -29.156 -18.391 1 98.5 301 ALA A O 1
ATOM 2470 N N . ILE A 1 302 ? 8.102 -29.312 -20.531 1 98.31 302 ILE A N 1
ATOM 2471 C CA . ILE A 1 302 ? 8.672 -30.656 -20.688 1 98.31 302 ILE A CA 1
ATOM 2472 C C . ILE A 1 302 ? 10.195 -30.562 -20.641 1 98.31 302 ILE A C 1
ATOM 2474 O O . ILE A 1 302 ? 10.852 -31.344 -19.938 1 98.31 302 ILE A O 1
ATOM 2478 N N . GLN A 1 303 ? 10.719 -29.625 -21.312 1 97.69 303 GLN A N 1
ATOM 2479 C CA . GLN A 1 303 ? 12.172 -29.484 -21.375 1 97.69 303 GLN A CA 1
ATOM 2480 C C . GLN A 1 303 ? 12.75 -29.094 -20.016 1 97.69 303 GLN A C 1
ATOM 2482 O O . GLN A 1 303 ? 13.875 -29.469 -19.672 1 97.69 303 GLN A O 1
ATOM 2487 N N . LEU A 1 304 ? 12.023 -28.344 -19.25 1 97.31 304 LEU A N 1
ATOM 2488 C CA . LEU A 1 304 ? 12.477 -27.922 -17.938 1 97.31 304 LEU A CA 1
ATOM 2489 C C . LEU A 1 304 ? 12.227 -29.031 -16.906 1 97.31 304 LEU A C 1
ATOM 2491 O O . LEU A 1 304 ? 12.625 -28.891 -15.742 1 97.31 304 LEU A O 1
ATOM 2495 N N . GLY A 1 305 ? 11.531 -30.031 -17.297 1 97.12 305 GLY A N 1
ATOM 2496 C CA . GLY A 1 305 ? 11.375 -31.203 -16.453 1 97.12 305 GLY A CA 1
ATOM 2497 C C . GLY A 1 305 ? 10.133 -31.156 -15.586 1 97.12 305 GLY A C 1
ATOM 2498 O O . GLY A 1 305 ? 9.984 -31.953 -14.656 1 97.12 305 GLY A O 1
ATOM 2499 N N . TRP A 1 306 ? 9.219 -30.266 -15.836 1 98.06 306 TRP A N 1
ATOM 2500 C CA . TRP A 1 306 ? 8.008 -30.188 -15.031 1 98.06 306 TRP A CA 1
ATOM 2501 C C . TRP A 1 306 ? 6.965 -31.188 -15.516 1 98.06 306 TRP A C 1
ATOM 2503 O O . TRP A 1 306 ? 6.16 -31.688 -14.719 1 98.06 306 TRP A O 1
ATOM 2513 N N . LEU A 1 307 ? 6.996 -31.422 -16.812 1 98.44 307 LEU A N 1
ATOM 2514 C CA . LEU A 1 307 ? 6.086 -32.375 -17.453 1 98.44 307 LEU A CA 1
ATOM 2515 C C . LEU A 1 307 ? 6.859 -33.5 -18.125 1 98.44 307 LEU A C 1
ATOM 2517 O O . LEU A 1 307 ? 7.961 -33.281 -18.641 1 98.44 307 LEU A O 1
ATOM 2521 N N . SER A 1 308 ? 6.27 -34.656 -18.078 1 97.56 308 SER A N 1
ATOM 2522 C CA . SER A 1 308 ? 6.875 -35.781 -18.781 1 97.56 308 SER A CA 1
ATOM 2523 C C . SER A 1 308 ? 6.324 -35.906 -20.203 1 97.56 308 SER A C 1
ATOM 2525 O O . SER A 1 308 ? 7.062 -36.219 -21.125 1 97.56 308 SER A O 1
ATOM 2527 N N . SER A 1 309 ? 5.047 -35.688 -20.297 1 96.62 309 SER A N 1
ATOM 2528 C CA . SER A 1 309 ? 4.395 -35.812 -21.609 1 96.62 309 SER A CA 1
ATOM 2529 C C . SER A 1 309 ? 3.057 -35.062 -21.609 1 96.62 309 SER A C 1
ATOM 2531 O O . SER A 1 309 ? 2.615 -34.562 -20.578 1 96.62 309 SER A O 1
ATOM 2533 N N . ARG A 1 310 ? 2.529 -34.969 -22.828 1 96.62 310 ARG A N 1
ATOM 2534 C CA . ARG A 1 310 ? 1.215 -34.344 -23.016 1 96.62 310 ARG A CA 1
ATOM 2535 C C . ARG A 1 310 ? 0.369 -35.156 -23.984 1 96.62 310 ARG A C 1
ATOM 2537 O O . ARG A 1 310 ? 0.904 -35.844 -24.875 1 96.62 310 ARG A O 1
ATOM 2544 N N . LYS A 1 311 ? -0.921 -35.219 -23.75 1 95.81 311 LYS A N 1
ATOM 2545 C CA . LYS A 1 311 ? -1.902 -35.719 -24.688 1 95.81 311 LYS A CA 1
ATOM 2546 C C . LYS A 1 311 ? -3.029 -34.719 -24.922 1 95.81 311 LYS A C 1
ATOM 2548 O O . LYS A 1 311 ? -3.592 -34.188 -23.969 1 95.81 311 LYS A O 1
ATOM 2553 N N . ARG A 1 312 ? -3.256 -34.375 -26.188 1 95 312 ARG A N 1
ATOM 2554 C CA . ARG A 1 312 ? -4.391 -33.531 -26.531 1 95 312 ARG A CA 1
ATOM 2555 C C . ARG A 1 312 ? -5.551 -34.375 -27.078 1 95 312 ARG A C 1
ATOM 2557 O O . ARG A 1 312 ? -5.371 -35.188 -27.984 1 95 312 ARG A O 1
ATOM 2564 N N . VAL A 1 313 ? -6.656 -34.188 -26.469 1 94.38 313 VAL A N 1
ATOM 2565 C CA . VAL A 1 313 ? -7.848 -34.906 -26.875 1 94.38 313 VAL A CA 1
ATOM 2566 C C . VAL A 1 313 ? -8.922 -33.938 -27.359 1 94.38 313 VAL A C 1
ATOM 2568 O O . VAL A 1 313 ? -9.094 -32.875 -26.797 1 94.38 313 VAL A O 1
ATOM 2571 N N . GLU A 1 314 ? -9.516 -34.344 -28.469 1 92.31 314 GLU A N 1
ATOM 2572 C CA . GLU A 1 314 ? -10.656 -33.594 -28.969 1 92.31 314 GLU A CA 1
ATOM 2573 C C . GLU A 1 314 ? -11.977 -34.219 -28.531 1 92.31 314 GLU A C 1
ATOM 2575 O O . GLU A 1 314 ? -12.094 -35.438 -28.453 1 92.31 314 GLU A O 1
ATOM 2580 N N . PHE A 1 315 ? -12.805 -33.312 -28.125 1 88.81 315 PHE A N 1
ATOM 2581 C CA . PHE A 1 315 ? -14.117 -33.812 -27.719 1 88.81 315 PHE A CA 1
ATOM 2582 C C . PHE A 1 315 ? -15.211 -32.812 -28.109 1 88.81 315 PHE A C 1
ATOM 2584 O O . PHE A 1 315 ? -14.922 -31.656 -28.391 1 88.81 315 PHE A O 1
ATOM 2591 N N . LEU A 1 316 ? -16.438 -33.312 -28.234 1 85.69 316 LEU A N 1
ATOM 2592 C CA . LEU A 1 316 ? -17.578 -32.469 -28.594 1 85.69 316 LEU A CA 1
ATOM 2593 C C . LEU A 1 316 ? -18.25 -31.906 -27.344 1 85.69 316 LEU A C 1
ATOM 2595 O O . LEU A 1 316 ? -18.562 -32.656 -26.406 1 85.69 316 LEU A O 1
ATOM 2599 N N . GLU A 1 317 ? -18.156 -30.594 -27.172 1 77.94 317 GLU A N 1
ATOM 2600 C CA . GLU A 1 317 ? -18.875 -29.875 -26.125 1 77.94 317 GLU A CA 1
ATOM 2601 C C . GLU A 1 317 ? -20.016 -29.031 -26.703 1 77.94 317 GLU A C 1
ATOM 2603 O O . GLU A 1 317 ? -19.766 -28.047 -27.391 1 77.94 317 GLU A O 1
ATOM 2608 N N . ALA A 1 318 ? -21.219 -29.219 -26.312 1 77.5 318 ALA A N 1
ATOM 2609 C CA . ALA A 1 318 ? -22.391 -28.516 -26.812 1 77.5 318 ALA A CA 1
ATOM 2610 C C . ALA A 1 318 ? -22.328 -28.344 -28.328 1 77.5 318 ALA A C 1
ATOM 2612 O O . ALA A 1 318 ? -22.5 -27.234 -28.844 1 77.5 318 ALA A O 1
ATOM 2613 N N . SER A 1 319 ? -21.922 -29.312 -29.047 1 75.06 319 SER A N 1
ATOM 2614 C CA . SER A 1 319 ? -21.891 -29.406 -30.5 1 75.06 319 SER A CA 1
ATOM 2615 C C . SER A 1 319 ? -20.703 -28.625 -31.078 1 75.06 319 SER A C 1
ATOM 2617 O O . SER A 1 319 ? -20.688 -28.328 -32.281 1 75.06 319 SER A O 1
ATOM 2619 N N . LYS A 1 320 ? -19.953 -28.125 -30.172 1 78.88 320 LYS A N 1
ATOM 2620 C CA . LYS A 1 320 ? -18.75 -27.469 -30.672 1 78.88 320 LYS A CA 1
ATOM 2621 C C . LYS A 1 320 ? -17.5 -28.25 -30.328 1 78.88 320 LYS A C 1
ATOM 2623 O O . LYS A 1 320 ? -17.406 -28.844 -29.234 1 78.88 320 LYS A O 1
ATOM 2628 N N . LEU A 1 321 ? -16.719 -28.375 -31.234 1 84.19 321 LEU A N 1
ATOM 2629 C CA . LEU A 1 321 ? -15.461 -29.078 -31.031 1 84.19 321 LEU A CA 1
ATOM 2630 C C . LEU A 1 321 ? -14.586 -28.344 -30.016 1 84.19 321 LEU A C 1
ATOM 2632 O O . LEU A 1 321 ? -14.375 -27.141 -30.125 1 84.19 321 LEU A O 1
ATOM 2636 N N . SER A 1 322 ? -14.305 -29.156 -28.922 1 88.81 322 SER A N 1
ATOM 2637 C CA . SER A 1 322 ? -13.438 -28.625 -27.875 1 88.81 322 SER A CA 1
ATOM 2638 C C . SER A 1 322 ? -12.195 -29.5 -27.703 1 88.81 322 SER A C 1
ATOM 2640 O O . SER A 1 322 ? -12.18 -30.656 -28.141 1 88.81 322 SER A O 1
ATOM 2642 N N . LYS A 1 323 ? -11.188 -28.844 -27.281 1 93.06 323 LYS A N 1
ATOM 2643 C CA . LYS A 1 323 ? -9.93 -29.547 -27.047 1 93.06 323 LYS A CA 1
ATOM 2644 C C . LYS A 1 323 ? -9.547 -29.531 -25.578 1 93.06 323 LYS A C 1
ATOM 2646 O O . LYS A 1 323 ? -9.781 -28.531 -24.875 1 93.06 323 LYS A O 1
ATOM 2651 N N . LYS A 1 324 ? -9.008 -30.641 -25.203 1 94.5 324 LYS A N 1
ATOM 2652 C CA . LYS A 1 324 ? -8.562 -30.797 -23.812 1 94.5 324 LYS A CA 1
ATOM 2653 C C . LYS A 1 324 ? -7.105 -31.25 -23.766 1 94.5 324 LYS A C 1
ATOM 2655 O O . LYS A 1 324 ? -6.664 -32.062 -24.578 1 94.5 324 LYS A O 1
ATOM 2660 N N . GLU A 1 325 ? -6.363 -30.625 -22.859 1 96.31 325 GLU A N 1
ATOM 2661 C CA . GLU A 1 325 ? -4.977 -31 -22.609 1 96.31 325 GLU A CA 1
ATOM 2662 C C . GLU A 1 325 ? -4.859 -31.906 -21.391 1 96.31 325 GLU A C 1
ATOM 2664 O O . GLU A 1 325 ? -5.395 -31.594 -20.312 1 96.31 325 GLU A O 1
ATOM 2669 N N . ILE A 1 326 ? -4.277 -33.062 -21.562 1 97.56 326 ILE A N 1
ATOM 2670 C CA . ILE A 1 326 ? -3.871 -33.938 -20.453 1 97.56 326 ILE A CA 1
ATOM 2671 C C . ILE A 1 326 ? -2.361 -33.844 -20.25 1 97.56 326 ILE A C 1
ATOM 2673 O O . ILE A 1 326 ? -1.583 -34.312 -21.078 1 97.56 326 ILE A O 1
ATOM 2677 N N . LEU A 1 327 ? -1.98 -33.219 -19.172 1 98.38 327 LEU A N 1
ATOM 2678 C CA . LEU A 1 327 ? -0.58 -32.938 -18.891 1 98.38 327 LEU A CA 1
ATOM 2679 C C . LEU A 1 327 ? -0.048 -33.844 -17.797 1 98.38 327 LEU A C 1
ATOM 2681 O O . LEU A 1 327 ? -0.471 -33.781 -16.641 1 98.38 327 LEU A O 1
ATOM 2685 N N . TYR A 1 328 ? 0.902 -34.688 -18.188 1 97.88 328 TYR A N 1
ATOM 2686 C CA . TYR A 1 328 ? 1.459 -35.625 -17.234 1 97.88 328 TYR A CA 1
ATOM 2687 C C . TYR A 1 328 ? 2.666 -35.062 -16.516 1 97.88 328 TYR A C 1
ATOM 2689 O O . TYR A 1 328 ? 3.623 -34.594 -17.156 1 97.88 328 TYR A O 1
ATOM 2697 N N . LEU A 1 329 ? 2.637 -35.094 -15.227 1 98.19 329 LEU A N 1
ATOM 2698 C CA . LEU A 1 329 ? 3.682 -34.469 -14.414 1 98.19 329 LEU A CA 1
ATOM 2699 C C . LEU A 1 329 ? 4.93 -35.344 -14.383 1 98.19 329 LEU A C 1
ATOM 2701 O O . LEU A 1 329 ? 4.836 -36.594 -14.453 1 98.19 329 LEU A O 1
ATOM 2705 N N . ASN A 1 330 ? 6.07 -34.688 -14.328 1 97.62 330 ASN A N 1
ATOM 2706 C CA . ASN A 1 330 ? 7.316 -35.406 -14.016 1 97.62 330 ASN A CA 1
ATOM 2707 C C . ASN A 1 330 ? 7.488 -35.594 -12.516 1 97.62 330 ASN A C 1
ATOM 2709 O O . ASN A 1 330 ? 7.965 -34.688 -11.812 1 97.62 330 ASN A O 1
ATOM 2713 N N . LYS A 1 331 ? 7.223 -36.719 -12.055 1 96.19 331 LYS A N 1
ATOM 2714 C CA . LYS A 1 331 ? 7.211 -37.031 -10.625 1 96.19 331 LYS A CA 1
ATOM 2715 C C . LYS A 1 331 ? 8.578 -36.781 -10 1 96.19 331 LYS A C 1
ATOM 2717 O O . LYS A 1 331 ? 8.664 -36.281 -8.875 1 96.19 331 LYS A O 1
ATOM 2722 N N . GLU A 1 332 ? 9.617 -37.156 -10.672 1 95.75 332 GLU A N 1
ATOM 2723 C CA . GLU A 1 332 ? 10.977 -37.062 -10.133 1 95.75 332 GLU A CA 1
ATOM 2724 C C . GLU A 1 332 ? 11.32 -35.625 -9.781 1 95.75 332 GLU A C 1
ATOM 2726 O O . GLU A 1 332 ? 11.922 -35.375 -8.734 1 95.75 332 GLU A O 1
ATOM 2731 N N . ARG A 1 333 ? 10.969 -34.75 -10.586 1 95.88 333 ARG A N 1
ATOM 2732 C CA . ARG A 1 333 ? 11.281 -33.344 -10.344 1 95.88 333 ARG A CA 1
ATOM 2733 C C . ARG A 1 333 ? 10.547 -32.812 -9.117 1 95.88 333 ARG A C 1
ATOM 2735 O O . ARG A 1 333 ? 11.148 -32.156 -8.273 1 95.88 333 ARG A O 1
ATOM 2742 N N . PHE A 1 334 ? 9.281 -33.094 -9.031 1 96.5 334 PHE A N 1
ATOM 2743 C CA . PHE A 1 334 ? 8.477 -32.625 -7.898 1 96.5 334 PHE A CA 1
ATOM 2744 C C . PHE A 1 334 ? 8.969 -33.281 -6.602 1 96.5 334 PHE A C 1
ATOM 2746 O O . PHE A 1 334 ? 9.016 -32.625 -5.562 1 96.5 334 PHE A O 1
ATOM 2753 N N . GLU A 1 335 ? 9.359 -34.531 -6.703 1 95.75 335 GLU A N 1
ATOM 2754 C CA . GLU A 1 335 ? 9.891 -35.25 -5.535 1 95.75 335 GLU A CA 1
ATOM 2755 C C . GLU A 1 335 ? 11.195 -34.594 -5.066 1 95.75 335 GLU A C 1
ATOM 2757 O O . GLU A 1 335 ? 11.414 -34.438 -3.863 1 95.75 335 GLU A O 1
ATOM 2762 N N . GLU A 1 336 ? 11.992 -34.344 -5.984 1 95.31 336 GLU A N 1
ATOM 2763 C CA . GLU A 1 336 ? 13.273 -33.719 -5.66 1 95.31 336 GLU A CA 1
ATOM 2764 C C . GLU A 1 336 ? 13.078 -32.375 -4.973 1 95.31 336 GLU A C 1
ATOM 2766 O O . GLU A 1 336 ? 13.734 -32.062 -3.975 1 95.31 336 GLU A O 1
ATOM 2771 N N . ILE A 1 337 ? 12.188 -31.594 -5.512 1 94.12 337 ILE A N 1
ATOM 2772 C CA . ILE A 1 337 ? 11.906 -30.281 -4.957 1 94.12 337 ILE A CA 1
ATOM 2773 C C . ILE A 1 337 ? 11.352 -30.406 -3.541 1 94.12 337 ILE A C 1
ATOM 2775 O O . ILE A 1 337 ? 11.758 -29.688 -2.635 1 94.12 337 ILE A O 1
ATOM 2779 N N . THR A 1 338 ? 10.484 -31.359 -3.354 1 92.94 338 THR A N 1
ATOM 2780 C CA . THR A 1 338 ? 9.898 -31.594 -2.037 1 92.94 338 THR A CA 1
ATOM 2781 C C . THR A 1 338 ? 10.969 -32.031 -1.035 1 92.94 338 THR A C 1
ATOM 2783 O O . THR A 1 338 ? 11.008 -31.516 0.088 1 92.94 338 THR A O 1
ATOM 2786 N N . ARG A 1 339 ? 11.805 -32.875 -1.456 1 93 339 ARG A N 1
ATOM 2787 C CA . ARG A 1 339 ? 12.867 -33.375 -0.586 1 93 339 ARG A CA 1
ATOM 2788 C C . ARG A 1 339 ? 13.859 -32.281 -0.235 1 93 339 ARG A C 1
ATOM 2790 O O . ARG A 1 339 ? 14.148 -32.031 0.94 1 93 339 ARG A O 1
ATOM 2797 N N . LYS A 1 340 ? 14.32 -31.594 -1.198 1 92.94 340 LYS A N 1
ATOM 2798 C CA . LYS A 1 340 ? 15.344 -30.578 -0.995 1 92.94 340 LYS A CA 1
ATOM 2799 C C . LYS A 1 340 ? 14.789 -29.391 -0.214 1 92.94 340 LYS A C 1
ATOM 2801 O O . LYS A 1 340 ? 15.5 -28.766 0.57 1 92.94 340 LYS A O 1
ATOM 2806 N N . SER A 1 341 ? 13.594 -29.062 -0.471 1 92 341 SER A N 1
ATOM 2807 C CA . SER A 1 341 ? 12.977 -27.953 0.249 1 92 341 SER A CA 1
ATOM 2808 C C . SER A 1 341 ? 12.812 -28.281 1.73 1 92 341 SER A C 1
ATOM 2810 O O . SER A 1 341 ? 12.953 -27.391 2.582 1 92 341 SER A O 1
ATOM 2812 N N . LYS A 1 342 ? 12.516 -29.453 2.035 1 89.06 342 LYS A N 1
ATOM 2813 C CA . LYS A 1 342 ? 12.414 -29.875 3.43 1 89.06 342 LYS A CA 1
ATOM 2814 C C . LYS A 1 342 ? 13.758 -29.766 4.137 1 89.06 342 LYS A C 1
ATOM 2816 O O . LYS A 1 342 ? 13.828 -29.375 5.301 1 89.06 342 LYS A O 1
ATOM 2821 N N . GLU A 1 343 ? 14.734 -30.188 3.428 1 89.19 343 GLU A N 1
ATOM 2822 C CA . GLU A 1 343 ? 16.078 -30.062 3.971 1 89.19 343 GLU A CA 1
ATOM 2823 C C . GLU A 1 343 ? 16.422 -28.609 4.277 1 89.19 343 GLU A C 1
ATOM 2825 O O . GLU A 1 343 ? 16.984 -28.312 5.332 1 89.19 343 GLU A O 1
ATOM 2830 N N . GLN A 1 344 ? 16.016 -27.766 3.373 1 89.5 344 GLN A N 1
ATOM 2831 C CA . GLN A 1 344 ? 16.25 -26.344 3.572 1 89.5 344 GLN A CA 1
ATOM 2832 C C . GLN A 1 344 ? 15.469 -25.812 4.77 1 89.5 344 GLN A C 1
ATOM 2834 O O . GLN A 1 344 ? 15.992 -25.031 5.57 1 89.5 344 GLN A O 1
ATOM 2839 N N . MET A 1 345 ? 14.305 -26.203 4.867 1 83.12 345 MET A N 1
ATOM 2840 C CA . MET A 1 345 ? 13.453 -25.734 5.957 1 83.12 345 MET A CA 1
ATOM 2841 C C . MET A 1 345 ? 13.984 -26.203 7.305 1 83.12 345 MET A C 1
ATOM 2843 O O . MET A 1 345 ? 13.945 -25.469 8.289 1 83.12 345 MET A O 1
ATOM 2847 N N . ASN A 1 346 ? 14.469 -27.359 7.32 1 81.69 346 ASN A N 1
ATOM 2848 C CA . ASN A 1 346 ? 15.078 -27.891 8.539 1 81.69 346 ASN A CA 1
ATOM 2849 C C . ASN A 1 346 ? 16.328 -27.109 8.93 1 81.69 346 ASN A C 1
ATOM 2851 O O . ASN A 1 346 ? 16.578 -26.891 10.109 1 81.69 346 ASN A O 1
ATOM 2855 N N . GLN A 1 347 ? 16.984 -26.703 7.953 1 81.25 347 GLN A N 1
ATOM 2856 C CA . GLN A 1 347 ? 18.188 -25.906 8.203 1 81.25 347 GLN A CA 1
ATOM 2857 C C . GLN A 1 347 ? 17.828 -24.531 8.781 1 81.25 347 GLN A C 1
ATOM 2859 O O . GLN A 1 347 ? 18.5 -24.047 9.703 1 81.25 347 GLN A O 1
ATOM 2864 N N . PHE A 1 348 ? 16.812 -23.953 8.273 1 77.94 348 PHE A N 1
ATOM 2865 C CA . PHE A 1 348 ? 16.375 -22.641 8.758 1 77.94 348 PHE A CA 1
ATOM 2866 C C . PHE A 1 348 ? 15.891 -22.734 10.195 1 77.94 348 PHE A C 1
ATOM 2868 O O . PHE A 1 348 ? 16.156 -21.828 11 1 77.94 348 PHE A O 1
ATOM 2875 N N . GLU A 1 349 ? 15.195 -23.766 10.5 1 74.12 349 GLU A N 1
ATOM 2876 C CA . GLU A 1 349 ? 14.695 -23.953 11.859 1 74.12 349 GLU A CA 1
ATOM 2877 C C . GLU A 1 349 ? 15.836 -24.094 12.859 1 74.12 349 GLU A C 1
ATOM 2879 O O . GLU A 1 349 ? 15.742 -23.594 13.984 1 74.12 349 GLU A O 1
ATOM 2884 N N . GLN A 1 350 ? 16.859 -24.578 12.438 1 71.81 350 GLN A N 1
ATOM 2885 C CA . GLN A 1 350 ? 18.016 -24.75 13.312 1 71.81 350 GLN A CA 1
ATOM 2886 C C . GLN A 1 350 ? 18.766 -23.438 13.484 1 71.81 350 GLN A C 1
ATOM 2888 O O . GLN A 1 350 ? 19.312 -23.156 14.555 1 71.81 350 GLN A O 1
ATOM 2893 N N . GLU A 1 351 ? 18.688 -22.641 12.508 1 68.94 351 GLU A N 1
ATOM 2894 C CA . GLU A 1 351 ? 19.406 -21.375 12.539 1 68.94 351 GLU A CA 1
ATOM 2895 C C . GLU A 1 351 ? 18.641 -20.328 13.336 1 68.94 351 GLU A C 1
ATOM 2897 O O . GLU A 1 351 ? 19.234 -19.453 13.961 1 68.94 351 GLU A O 1
ATOM 2902 N N . PHE A 1 352 ? 17.328 -20.344 13.281 1 62.59 352 PHE A N 1
ATOM 2903 C CA . PHE A 1 352 ? 16.531 -19.297 13.914 1 62.59 352 PHE A CA 1
ATOM 2904 C C . PHE A 1 352 ? 16.062 -19.734 15.297 1 62.59 352 PHE A C 1
ATOM 2906 O O . PHE A 1 352 ? 15.508 -18.922 16.047 1 62.59 352 PHE A O 1
ATOM 2913 N N . ASN A 1 353 ? 16.266 -20.906 15.742 1 54.12 353 ASN A N 1
ATOM 2914 C CA . ASN A 1 353 ? 16.109 -21.328 17.125 1 54.12 353 ASN A CA 1
ATOM 2915 C C . ASN A 1 353 ? 17.422 -21.203 17.906 1 54.12 353 ASN A C 1
ATOM 2917 O O . ASN A 1 353 ? 17.422 -20.875 19.094 1 54.12 353 ASN A O 1
ATOM 2921 N N . MET B 1 1 ? -15.109 -4.398 19.375 1 55.34 1 MET B N 1
ATOM 2922 C CA . MET B 1 1 ? -15.492 -3.184 18.656 1 55.34 1 MET B CA 1
ATOM 2923 C C . MET B 1 1 ? -14.75 -1.974 19.219 1 55.34 1 MET B C 1
ATOM 2925 O O . MET B 1 1 ? -14.531 -1.877 20.422 1 55.34 1 MET B O 1
ATOM 2929 N N . VAL B 1 2 ? -14.086 -1.31 18.25 1 63.41 2 VAL B N 1
ATOM 2930 C CA . VAL B 1 2 ? -13.312 -0.153 18.688 1 63.41 2 VAL B CA 1
ATOM 2931 C C . VAL B 1 2 ? -14.258 0.934 19.203 1 63.41 2 VAL B C 1
ATOM 2933 O O . VAL B 1 2 ? -15.234 1.279 18.531 1 63.41 2 VAL B O 1
ATOM 2936 N N . ASN B 1 3 ? -14.211 1.227 20.453 1 69.12 3 ASN B N 1
ATOM 2937 C CA . ASN B 1 3 ? -15 2.334 21 1 69.12 3 ASN B CA 1
ATOM 2938 C C . ASN B 1 3 ? -14.305 3.674 20.766 1 69.12 3 ASN B C 1
ATOM 2940 O O . ASN B 1 3 ? -13.453 4.082 21.562 1 69.12 3 ASN B O 1
ATOM 2944 N N . TYR B 1 4 ? -14.672 4.305 19.719 1 73.69 4 TYR B N 1
ATOM 2945 C CA . TYR B 1 4 ? -13.984 5.547 19.391 1 73.69 4 TYR B CA 1
ATOM 2946 C C . TYR B 1 4 ? -14.758 6.754 19.906 1 73.69 4 TYR B C 1
ATOM 2948 O O . TYR B 1 4 ? -14.305 7.891 19.797 1 73.69 4 TYR B O 1
ATOM 2956 N N . SER B 1 5 ? -15.852 6.555 20.484 1 74.31 5 SER B N 1
ATOM 2957 C CA . SER B 1 5 ? -16.719 7.645 20.922 1 74.31 5 SER B CA 1
ATOM 2958 C C . SER B 1 5 ? -16.047 8.5 21.984 1 74.31 5 SER B C 1
ATOM 2960 O O . SER B 1 5 ? -16.312 9.703 22.078 1 74.31 5 SER B O 1
ATOM 2962 N N . ASN B 1 6 ? -15.156 7.883 22.562 1 75.75 6 ASN B N 1
ATOM 2963 C CA . ASN B 1 6 ? -14.5 8.625 23.641 1 75.75 6 ASN B CA 1
ATOM 2964 C C . ASN B 1 6 ? -13.188 9.242 23.172 1 75.75 6 ASN B C 1
ATOM 2966 O O . ASN B 1 6 ? -12.453 9.836 23.969 1 75.75 6 ASN B O 1
ATOM 2970 N N . CYS B 1 7 ? -12.977 9.125 21.938 1 85.81 7 CYS B N 1
ATOM 2971 C CA . CYS B 1 7 ? -11.742 9.695 21.406 1 85.81 7 CYS B CA 1
ATOM 2972 C C . CYS B 1 7 ? -11.977 11.109 20.891 1 85.81 7 CYS B C 1
ATOM 2974 O O . CYS B 1 7 ? -12.438 11.297 19.766 1 85.81 7 CYS B O 1
ATOM 2976 N N . HIS B 1 8 ? -11.609 12.07 21.703 1 90.31 8 HIS B N 1
ATOM 2977 C CA . HIS B 1 8 ? -11.875 13.461 21.391 1 90.31 8 HIS B CA 1
ATOM 2978 C C . HIS B 1 8 ? -10.625 14.156 20.859 1 90.31 8 HIS B C 1
ATOM 2980 O O . HIS B 1 8 ? -10.703 15.242 20.281 1 90.31 8 HIS B O 1
ATOM 2986 N N . PHE B 1 9 ? -9.555 13.516 21.125 1 94.5 9 PHE B N 1
ATOM 2987 C CA . PHE B 1 9 ? -8.281 14.055 20.656 1 94.5 9 PHE B CA 1
ATOM 2988 C C . PHE B 1 9 ? -7.461 12.969 19.969 1 94.5 9 PHE B C 1
ATOM 2990 O O . PHE B 1 9 ? -7.496 11.805 20.375 1 94.5 9 PHE B O 1
ATOM 2997 N N . ILE B 1 10 ? -6.742 13.398 18.953 1 93.75 10 ILE B N 1
ATOM 2998 C CA . ILE B 1 10 ? -5.891 12.453 18.234 1 93.75 10 ILE B CA 1
ATOM 2999 C C . ILE B 1 10 ? -4.441 12.938 18.266 1 93.75 10 ILE B C 1
ATOM 3001 O O . ILE B 1 10 ? -4.184 14.141 18.297 1 93.75 10 ILE B O 1
ATOM 3005 N N . ARG B 1 11 ? -3.572 11.992 18.312 1 91 11 ARG B N 1
ATOM 3006 C CA . ARG B 1 11 ? -2.158 12.266 18.078 1 91 11 ARG B CA 1
ATOM 3007 C C . ARG B 1 11 ? -1.801 12.078 16.609 1 91 11 ARG B C 1
ATOM 3009 O O . ARG B 1 11 ? -2.121 11.039 16.016 1 91 11 ARG B O 1
ATOM 3016 N N . SER B 1 12 ? -1.258 13.07 16.047 1 93.38 12 SER B N 1
ATOM 3017 C CA . SER B 1 12 ? -0.819 13 14.656 1 93.38 12 SER B CA 1
ATOM 3018 C C . SER B 1 12 ? 0.688 13.203 14.539 1 93.38 12 SER B C 1
ATOM 3020 O O . SER B 1 12 ? 1.218 14.227 14.984 1 93.38 12 SER B O 1
ATOM 3022 N N . PRO B 1 13 ? 1.355 12.203 13.961 1 89.31 13 PRO B N 1
ATOM 3023 C CA . PRO B 1 13 ? 2.797 12.398 13.797 1 89.31 13 PRO B CA 1
ATOM 3024 C C . PRO B 1 13 ? 3.131 13.672 13.016 1 89.31 13 PRO B C 1
ATOM 3026 O O . PRO B 1 13 ? 2.457 13.992 12.031 1 89.31 13 PRO B O 1
ATOM 3029 N N . ILE B 1 14 ? 4.133 14.344 13.422 1 92.19 14 ILE B N 1
ATOM 3030 C CA . ILE B 1 14 ? 4.508 15.594 12.773 1 92.19 14 ILE B CA 1
ATOM 3031 C C . ILE B 1 14 ? 4.98 15.312 11.352 1 92.19 14 ILE B C 1
ATOM 3033 O O . ILE B 1 14 ? 4.727 16.109 10.438 1 92.19 14 ILE B O 1
ATOM 3037 N N . HIS B 1 15 ? 5.625 14.203 11.125 1 88.25 15 HIS B N 1
ATOM 3038 C CA . HIS B 1 15 ? 6.055 13.852 9.781 1 88.25 15 HIS B CA 1
ATOM 3039 C C . HIS B 1 15 ? 4.863 13.695 8.844 1 88.25 15 HIS B C 1
ATOM 3041 O O . HIS B 1 15 ? 4.953 14.016 7.656 1 88.25 15 HIS B O 1
ATOM 3047 N N . LEU B 1 16 ? 3.787 13.172 9.375 1 92.25 16 LEU B N 1
ATOM 3048 C CA . LEU B 1 16 ? 2.564 13.07 8.586 1 92.25 16 LEU B CA 1
ATOM 3049 C C . LEU B 1 16 ? 1.993 14.453 8.289 1 92.25 16 LEU B C 1
ATOM 3051 O O . LEU B 1 16 ? 1.643 14.758 7.148 1 92.25 16 LEU B O 1
ATOM 3055 N N . GLU B 1 17 ? 1.913 15.25 9.328 1 95.44 17 GLU B N 1
ATOM 3056 C CA . GLU B 1 17 ? 1.365 16.594 9.164 1 95.44 17 GLU B CA 1
ATOM 3057 C C . GLU B 1 17 ? 2.158 17.391 8.133 1 95.44 17 GLU B C 1
ATOM 3059 O O . GLU B 1 17 ? 1.58 18.125 7.328 1 95.44 17 GLU B O 1
ATOM 3064 N N . ASN B 1 18 ? 3.41 17.219 8.141 1 92.62 18 ASN B N 1
ATOM 3065 C CA . ASN B 1 18 ? 4.281 17.953 7.23 1 92.62 18 ASN B CA 1
ATOM 3066 C C . ASN B 1 18 ? 3.986 17.594 5.773 1 92.62 18 ASN B C 1
ATOM 3068 O O . ASN B 1 18 ? 4.281 18.375 4.871 1 92.62 18 ASN B O 1
ATOM 3072 N N . GLN B 1 19 ? 3.453 16.422 5.586 1 93.38 19 GLN B N 1
ATOM 3073 C CA . GLN B 1 19 ? 3.148 16.016 4.219 1 93.38 19 GLN B CA 1
ATOM 3074 C C . GLN B 1 19 ? 2.002 16.844 3.641 1 93.38 19 GLN B C 1
ATOM 3076 O O . GLN B 1 19 ? 1.807 16.859 2.424 1 93.38 19 GLN B O 1
ATOM 3081 N N . LYS B 1 20 ? 1.241 17.469 4.48 1 94.94 20 LYS B N 1
ATOM 3082 C CA . LYS B 1 20 ? 0.061 18.203 4.047 1 94.94 20 LYS B CA 1
ATOM 3083 C C . LYS B 1 20 ? 0.447 19.562 3.471 1 94.94 20 LYS B C 1
ATOM 3085 O O . LYS B 1 20 ? -0.369 20.219 2.824 1 94.94 20 LYS B O 1
ATOM 3090 N N . PHE B 1 21 ? 1.639 19.938 3.734 1 94.06 21 PHE B N 1
ATOM 3091 C CA . PHE B 1 21 ? 2.037 21.297 3.379 1 94.06 21 PHE B CA 1
ATOM 3092 C C . PHE B 1 21 ? 2.885 21.297 2.113 1 94.06 21 PHE B C 1
ATOM 3094 O O . PHE B 1 21 ? 3.719 20.422 1.917 1 94.06 21 PHE B O 1
ATOM 3101 N N . GLY B 1 22 ? 2.602 22.344 1.328 1 89.5 22 GLY B N 1
ATOM 3102 C CA . GLY B 1 22 ? 3.387 22.469 0.111 1 89.5 22 GLY B CA 1
ATOM 3103 C C . GLY B 1 22 ? 4.789 23 0.361 1 89.5 22 GLY B C 1
ATOM 3104 O O . GLY B 1 22 ? 5.086 23.5 1.447 1 89.5 22 GLY B O 1
ATOM 3105 N N . ARG B 1 23 ? 5.582 22.766 -0.729 1 79.69 23 ARG B N 1
ATOM 3106 C CA . ARG B 1 23 ? 6.965 23.219 -0.666 1 79.69 23 ARG B CA 1
ATOM 3107 C C . ARG B 1 23 ? 7.25 24.25 -1.761 1 79.69 23 ARG B C 1
ATOM 3109 O O . ARG B 1 23 ? 6.582 24.25 -2.795 1 79.69 23 ARG B O 1
ATOM 3116 N N . ARG B 1 24 ? 8.008 25.25 -1.559 1 71.75 24 ARG B N 1
ATOM 3117 C CA . ARG B 1 24 ? 8.438 26.203 -2.586 1 71.75 24 ARG B CA 1
ATOM 3118 C C . ARG B 1 24 ? 9.156 25.484 -3.721 1 71.75 24 ARG B C 1
ATOM 3120 O O . ARG B 1 24 ? 9.875 24.5 -3.488 1 71.75 24 ARG B O 1
ATOM 3127 N N . PRO B 1 25 ? 8.641 26.047 -5.094 1 58.09 25 PRO B N 1
ATOM 3128 C CA . PRO B 1 25 ? 9.273 25.531 -6.309 1 58.09 25 PRO B CA 1
ATOM 3129 C C . PRO B 1 25 ? 10.789 25.75 -6.32 1 58.09 25 PRO B C 1
ATOM 3131 O O . PRO B 1 25 ? 11.273 26.734 -5.777 1 58.09 25 PRO B O 1
ATOM 3134 N N . GLY B 1 26 ? 11.656 24.969 -6.609 1 52.28 26 GLY B N 1
ATOM 3135 C CA . GLY B 1 26 ? 13.047 24.609 -6.824 1 52.28 26 GLY B CA 1
ATOM 3136 C C . GLY B 1 26 ? 13.32 23.125 -6.625 1 52.28 26 GLY B C 1
ATOM 3137 O O . GLY B 1 26 ? 14.344 22.609 -7.07 1 52.28 26 GLY B O 1
ATOM 3138 N N . GLN B 1 27 ? 12.586 22.734 -5.887 1 47.53 27 GLN B N 1
ATOM 3139 C CA . GLN B 1 27 ? 12.859 21.359 -5.48 1 47.53 27 GLN B CA 1
ATOM 3140 C C . GLN B 1 27 ? 11.906 20.391 -6.164 1 47.53 27 GLN B C 1
ATOM 3142 O O . GLN B 1 27 ? 10.922 19.953 -5.562 1 47.53 27 GLN B O 1
ATOM 3147 N N . LEU B 1 28 ? 11.5 20.766 -7.324 1 45.03 28 LEU B N 1
ATOM 3148 C CA . LEU B 1 28 ? 10.516 19.938 -8 1 45.03 28 LEU B CA 1
ATOM 3149 C C . LEU B 1 28 ? 11.016 18.516 -8.156 1 45.03 28 LEU B C 1
ATOM 3151 O O . LEU B 1 28 ? 12.133 18.297 -8.633 1 45.03 28 LEU B O 1
ATOM 3155 N N . ILE B 1 29 ? 10.5 17.719 -7.535 1 49.53 29 ILE B N 1
ATOM 3156 C CA . ILE B 1 29 ? 10.773 16.297 -7.754 1 49.53 29 ILE B CA 1
ATOM 3157 C C . ILE B 1 29 ? 10.383 15.914 -9.18 1 49.53 29 ILE B C 1
ATOM 3159 O O . ILE B 1 29 ? 9.258 16.188 -9.617 1 49.53 29 ILE B O 1
ATOM 3163 N N . LYS B 1 30 ? 11.398 15.773 -10.109 1 49.38 30 LYS B N 1
ATOM 3164 C CA . LYS B 1 30 ? 11.094 15.266 -11.438 1 49.38 30 LYS B CA 1
ATOM 3165 C C . LYS B 1 30 ? 10.523 13.852 -11.375 1 49.38 30 LYS B C 1
ATOM 3167 O O . LYS B 1 30 ? 11.188 12.93 -10.898 1 49.38 30 LYS B O 1
ATOM 3172 N N . ILE B 1 31 ? 9.227 13.75 -11.305 1 50 31 ILE B N 1
ATOM 3173 C CA . ILE B 1 31 ? 8.602 12.438 -11.367 1 50 31 ILE B CA 1
ATOM 3174 C C . ILE B 1 31 ? 8.664 11.898 -12.797 1 50 31 ILE B C 1
ATOM 3176 O O . ILE B 1 31 ? 8.43 12.641 -13.758 1 50 31 ILE B O 1
ATOM 3180 N N . SER B 1 32 ? 9.281 10.875 -13.047 1 50 32 SER B N 1
ATOM 3181 C CA . SER B 1 32 ? 9.375 10.297 -14.383 1 50 32 SER B CA 1
ATOM 3182 C C . SER B 1 32 ? 8.023 10.32 -15.094 1 50 32 SER B C 1
ATOM 3184 O O . SER B 1 32 ? 6.984 10.141 -14.461 1 50 32 SER B O 1
ATOM 3186 N N . PRO B 1 33 ? 8.094 10.797 -16.219 1 46.19 33 PRO B N 1
ATOM 3187 C CA . PRO B 1 33 ? 6.879 10.867 -17.031 1 46.19 33 PRO B CA 1
ATOM 3188 C C . PRO B 1 33 ? 6.031 9.602 -16.938 1 46.19 33 PRO B C 1
ATOM 3190 O O . PRO B 1 33 ? 4.801 9.68 -16.969 1 46.19 33 PRO B O 1
ATOM 3193 N N . LYS B 1 34 ? 6.648 8.5 -16.875 1 49.19 34 LYS B N 1
ATOM 3194 C CA . LYS B 1 34 ? 5.875 7.258 -16.844 1 49.19 34 LYS B CA 1
ATOM 3195 C C . LYS B 1 34 ? 5.008 7.18 -15.594 1 49.19 34 LYS B C 1
ATOM 3197 O O . LYS B 1 34 ? 3.865 6.727 -15.648 1 49.19 34 LYS B O 1
ATOM 3202 N N . LEU B 1 35 ? 5.68 7.66 -14.516 1 48.97 35 LEU B N 1
ATOM 3203 C CA . LEU B 1 35 ? 4.879 7.715 -13.297 1 48.97 35 LEU B CA 1
ATOM 3204 C C . LEU B 1 35 ? 3.809 8.797 -13.391 1 48.97 35 LEU B C 1
ATOM 3206 O O . LEU B 1 35 ? 2.711 8.633 -12.859 1 48.97 35 LEU B O 1
ATOM 3210 N N . ALA B 1 36 ? 4.184 9.945 -14.023 1 45.75 36 ALA B N 1
ATOM 3211 C CA . ALA B 1 36 ? 3.266 11.062 -14.242 1 45.75 36 ALA B CA 1
ATOM 3212 C C . ALA B 1 36 ? 2.141 10.656 -15.195 1 45.75 36 ALA B C 1
ATOM 3214 O O . ALA B 1 36 ? 1.005 11.117 -15.055 1 45.75 36 ALA B O 1
ATOM 3215 N N . GLN B 1 37 ? 2.57 10.125 -16.25 1 45.97 37 GLN B N 1
ATOM 3216 C CA . GLN B 1 37 ? 1.586 9.82 -17.281 1 45.97 37 GLN B CA 1
ATOM 3217 C C . GLN B 1 37 ? 0.445 8.977 -16.719 1 45.97 37 GLN B C 1
ATOM 3219 O O . GLN B 1 37 ? -0.704 9.109 -17.141 1 45.97 37 GLN B O 1
ATOM 3224 N N . ASN B 1 38 ? 0.861 8.023 -15.938 1 46.03 38 ASN B N 1
ATOM 3225 C CA . ASN B 1 38 ? -0.281 7.23 -15.5 1 46.03 38 ASN B CA 1
ATOM 3226 C C . ASN B 1 38 ? -1.036 7.922 -14.367 1 46.03 38 ASN B C 1
ATOM 3228 O O . ASN B 1 38 ? -1.884 7.309 -13.711 1 46.03 38 ASN B O 1
ATOM 3232 N N . GLY B 1 39 ? -0.848 9.367 -14.328 1 45.72 39 GLY B N 1
ATOM 3233 C CA . GLY B 1 39 ? -1.614 10.148 -13.375 1 45.72 39 GLY B CA 1
ATOM 3234 C C . GLY B 1 39 ? -1.12 9.992 -11.945 1 45.72 39 GLY B C 1
ATOM 3235 O O . GLY B 1 39 ? -1.853 10.281 -11 1 45.72 39 GLY B O 1
ATOM 3236 N N . LEU B 1 40 ? -0.039 9.461 -11.961 1 50.78 40 LEU B N 1
ATOM 3237 C CA . LEU B 1 40 ? 0.381 9.211 -10.586 1 50.78 40 LEU B CA 1
ATOM 3238 C C . LEU B 1 40 ? 0.668 10.523 -9.867 1 50.78 40 LEU B C 1
ATOM 3240 O O . LEU B 1 40 ? 0.275 11.594 -10.336 1 50.78 40 LEU B O 1
ATOM 3244 N N . VAL B 1 41 ? 2.008 10.789 -9.109 1 55.88 41 VAL B N 1
ATOM 3245 C CA . VAL B 1 41 ? 2.301 11.758 -8.062 1 55.88 41 VAL B CA 1
ATOM 3246 C C . VAL B 1 41 ? 2.707 13.094 -8.68 1 55.88 41 VAL B C 1
ATOM 3248 O O . VAL B 1 41 ? 3.695 13.164 -9.414 1 55.88 41 VAL B O 1
ATOM 3251 N N . GLU B 1 42 ? 1.854 14.086 -8.719 1 56.72 42 GLU B N 1
ATOM 3252 C CA . GLU B 1 42 ? 2.162 15.422 -9.203 1 56.72 42 GLU B CA 1
ATOM 3253 C C . GLU B 1 42 ? 2.859 16.25 -8.133 1 56.72 42 GLU B C 1
ATOM 3255 O O . GLU B 1 42 ? 3.619 17.172 -8.445 1 56.72 42 GLU B O 1
ATOM 3260 N N . VAL B 1 43 ? 2.561 15.891 -6.938 1 65.75 43 VAL B N 1
ATOM 3261 C CA . VAL B 1 43 ? 3.088 16.719 -5.855 1 65.75 43 VAL B CA 1
ATOM 3262 C C . VAL B 1 43 ? 3.697 15.82 -4.777 1 65.75 43 VAL B C 1
ATOM 3264 O O . VAL B 1 43 ? 3.355 14.641 -4.672 1 65.75 43 VAL B O 1
ATOM 3267 N N . ILE B 1 44 ? 4.582 16.484 -4.129 1 77.12 44 ILE B N 1
ATOM 3268 C CA . ILE B 1 44 ? 5.133 15.812 -2.957 1 77.12 44 ILE B CA 1
ATOM 3269 C C . ILE B 1 44 ? 4.191 16 -1.767 1 77.12 44 ILE B C 1
ATOM 3271 O O . ILE B 1 44 ? 3.729 17.109 -1.508 1 77.12 44 ILE B O 1
ATOM 3275 N N . GLY B 1 45 ? 3.928 14.875 -1.23 1 87.38 45 GLY B N 1
ATOM 3276 C CA . GLY B 1 45 ? 3.098 14.953 -0.037 1 87.38 45 GLY B CA 1
ATOM 3277 C C . GLY B 1 45 ? 1.62 14.766 -0.325 1 87.38 45 GLY B C 1
ATOM 3278 O O . GLY B 1 45 ? 1.25 14.102 -1.292 1 87.38 45 GLY B O 1
ATOM 3279 N N . LEU B 1 46 ? 0.819 15.273 0.596 1 90.19 46 LEU B N 1
ATOM 3280 C CA . LEU B 1 46 ? -0.618 15.023 0.562 1 90.19 46 LEU B CA 1
ATOM 3281 C C . LEU B 1 46 ? -1.372 16.266 0.099 1 90.19 46 LEU B C 1
ATOM 3283 O O . LEU B 1 46 ? -1.486 17.234 0.843 1 90.19 46 LEU B O 1
ATOM 3287 N N . ASP B 1 47 ? -1.815 16.266 -1.101 1 88.56 47 ASP B N 1
ATOM 3288 C CA . ASP B 1 47 ? -2.686 17.312 -1.608 1 88.56 47 ASP B CA 1
ATOM 3289 C C . ASP B 1 47 ? -4.152 16.891 -1.561 1 88.56 47 ASP B C 1
ATOM 3291 O O . ASP B 1 47 ? -4.715 16.469 -2.574 1 88.56 47 ASP B O 1
ATOM 3295 N N . PHE B 1 48 ? -4.754 17.188 -0.43 1 92.81 48 PHE B N 1
ATOM 3296 C CA . PHE B 1 48 ? -6.051 16.609 -0.112 1 92.81 48 PHE B CA 1
ATOM 3297 C C . PHE B 1 48 ? -7.176 17.594 -0.389 1 92.81 48 PHE B C 1
ATOM 3299 O O . PHE B 1 48 ? -6.988 18.812 -0.274 1 92.81 48 PHE B O 1
ATOM 3306 N N . LEU B 1 49 ? -8.25 17 -0.766 1 92.62 49 LEU B N 1
ATOM 3307 C CA . LEU B 1 49 ? -9.523 17.703 -0.669 1 92.62 49 LEU B CA 1
ATOM 3308 C C . LEU B 1 49 ? -10.07 17.656 0.751 1 92.62 49 LEU B C 1
ATOM 3310 O O . LEU B 1 49 ? -9.57 16.891 1.584 1 92.62 49 LEU B O 1
ATOM 3314 N N . SER B 1 50 ? -11.086 18.469 0.979 1 93.5 50 SER B N 1
ATOM 3315 C CA . SER B 1 50 ? -11.672 18.531 2.314 1 93.5 50 SER B CA 1
ATOM 3316 C C . SER B 1 50 ? -12.148 17.156 2.768 1 93.5 50 SER B C 1
ATOM 3318 O O . SER B 1 50 ? -11.938 16.766 3.918 1 93.5 50 SER B O 1
ATOM 3320 N N . SER B 1 51 ? -12.781 16.422 1.867 1 94.25 51 SER B N 1
ATOM 3321 C CA . SER B 1 51 ? -13.297 15.102 2.217 1 94.25 51 SER B CA 1
ATOM 3322 C C . SER B 1 51 ? -12.172 14.156 2.619 1 94.25 51 SER B C 1
ATOM 3324 O O . SER B 1 51 ? -12.352 13.32 3.512 1 94.25 51 SER B O 1
ATOM 3326 N N . HIS B 1 52 ? -11.008 14.305 2.014 1 95.94 52 HIS B N 1
ATOM 3327 C CA . HIS B 1 52 ? -9.859 13.461 2.326 1 95.94 52 HIS B CA 1
ATOM 3328 C C . HIS B 1 52 ? -9.32 13.758 3.719 1 95.94 52 HIS B C 1
ATOM 3330 O O . HIS B 1 52 ? -8.891 12.844 4.434 1 95.94 52 HIS B O 1
ATOM 3336 N N . TYR B 1 53 ? -9.359 15.008 4.082 1 95.38 53 TYR B N 1
ATOM 3337 C CA . TYR B 1 53 ? -8.961 15.383 5.434 1 95.38 53 TYR B CA 1
ATOM 3338 C C . TYR B 1 53 ? -9.852 14.711 6.473 1 95.38 53 TYR B C 1
ATOM 3340 O O . TYR B 1 53 ? -9.352 14.164 7.461 1 95.38 53 TYR B O 1
ATOM 3348 N N . HIS B 1 54 ? -11.07 14.773 6.18 1 95.94 54 HIS B N 1
ATOM 3349 C CA . HIS B 1 54 ? -12.023 14.141 7.09 1 95.94 54 HIS B CA 1
ATOM 3350 C C . HIS B 1 54 ? -11.773 12.641 7.191 1 95.94 54 HIS B C 1
ATOM 3352 O O . HIS B 1 54 ? -11.82 12.078 8.289 1 95.94 54 HIS B O 1
ATOM 3358 N N . ALA B 1 55 ? -11.57 12.055 6.082 1 96.94 55 ALA B N 1
ATOM 3359 C CA . ALA B 1 55 ? -11.344 10.617 6.07 1 96.94 55 ALA B CA 1
ATOM 3360 C C . ALA B 1 55 ? -10.078 10.25 6.848 1 96.94 55 ALA B C 1
ATOM 3362 O O . ALA B 1 55 ? -10.078 9.289 7.617 1 96.94 55 ALA B O 1
ATOM 3363 N N . LEU B 1 56 ? -9.023 11.008 6.586 1 96.75 56 LEU B N 1
ATOM 3364 C CA . LEU B 1 56 ? -7.781 10.758 7.305 1 96.75 56 LEU B CA 1
ATOM 3365 C C . LEU B 1 56 ? -7.977 10.914 8.812 1 96.75 56 LEU B C 1
ATOM 3367 O O . LEU B 1 56 ? -7.5 10.094 9.594 1 96.75 56 LEU B O 1
ATOM 3371 N N . ALA B 1 57 ? -8.656 11.922 9.156 1 95.62 57 ALA B N 1
ATOM 3372 C CA . ALA B 1 57 ? -8.93 12.148 10.57 1 95.62 57 ALA B CA 1
ATOM 3373 C C . ALA B 1 57 ? -9.75 11.008 11.172 1 95.62 57 ALA B C 1
ATOM 3375 O O . ALA B 1 57 ? -9.547 10.625 12.32 1 95.62 57 ALA B O 1
ATOM 3376 N N . ALA B 1 58 ? -10.711 10.57 10.422 1 95.88 58 ALA B N 1
ATOM 3377 C CA . ALA B 1 58 ? -11.523 9.445 10.875 1 95.88 58 ALA B CA 1
ATOM 3378 C C . ALA B 1 58 ? -10.656 8.219 11.148 1 95.88 58 ALA B C 1
ATOM 3380 O O . ALA B 1 58 ? -10.812 7.562 12.18 1 95.88 58 ALA B O 1
ATOM 3381 N N . ILE B 1 59 ? -9.75 7.941 10.234 1 94.81 59 ILE B N 1
ATOM 3382 C CA . ILE B 1 59 ? -8.852 6.805 10.391 1 94.81 59 ILE B CA 1
ATOM 3383 C C . ILE B 1 59 ? -7.965 7.012 11.617 1 94.81 59 ILE B C 1
ATOM 3385 O O . ILE B 1 59 ? -7.754 6.082 12.398 1 94.81 59 ILE B O 1
ATOM 3389 N N . GLN B 1 60 ? -7.441 8.195 11.766 1 93.81 60 GLN B N 1
ATOM 3390 C CA . GLN B 1 60 ? -6.602 8.492 12.922 1 93.81 60 GLN B CA 1
ATOM 3391 C C . GLN B 1 60 ? -7.391 8.359 14.227 1 93.81 60 GLN B C 1
ATOM 3393 O O . GLN B 1 60 ? -6.855 7.895 15.234 1 93.81 60 GLN B O 1
ATOM 3398 N N . ARG B 1 61 ? -8.609 8.766 14.172 1 94 61 ARG B N 1
ATOM 3399 C CA . ARG B 1 61 ? -9.469 8.625 15.344 1 94 61 ARG B CA 1
ATOM 3400 C C . ARG B 1 61 ? -9.656 7.156 15.711 1 94 61 ARG B C 1
ATOM 3402 O O . ARG B 1 61 ? -9.57 6.789 16.891 1 94 61 ARG B O 1
ATOM 3409 N N . LEU B 1 62 ? -9.922 6.375 14.773 1 92.25 62 LEU B N 1
ATOM 3410 C CA . LEU B 1 62 ? -10.094 4.945 14.984 1 92.25 62 LEU B CA 1
ATOM 3411 C C . LEU B 1 62 ? -8.805 4.305 15.484 1 92.25 62 LEU B C 1
ATOM 3413 O O . LEU B 1 62 ? -8.828 3.43 16.344 1 92.25 62 LEU B O 1
ATOM 3417 N N . LEU B 1 63 ? -7.699 4.754 14.961 1 88.5 63 LEU B N 1
ATOM 3418 C CA . LEU B 1 63 ? -6.402 4.25 15.398 1 88.5 63 LEU B CA 1
ATOM 3419 C C . LEU B 1 63 ? -6.125 4.66 16.844 1 88.5 63 LEU B C 1
ATOM 3421 O O . LEU B 1 63 ? -5.637 3.855 17.641 1 88.5 63 LEU B O 1
ATOM 3425 N N . THR B 1 64 ? -6.441 5.871 17.078 1 88.06 64 THR B N 1
ATOM 3426 C CA . THR B 1 64 ? -6.207 6.395 18.422 1 88.06 64 THR B CA 1
ATOM 3427 C C . THR B 1 64 ? -7.016 5.617 19.453 1 88.06 64 THR B C 1
ATOM 3429 O O . THR B 1 64 ? -6.543 5.371 20.578 1 88.06 64 THR B O 1
ATOM 3432 N N . ALA B 1 65 ? -8.18 5.258 19.078 1 86.12 65 ALA B N 1
ATOM 3433 C CA . ALA B 1 65 ? -9.062 4.523 19.984 1 86.12 65 ALA B CA 1
ATOM 3434 C C . ALA B 1 65 ? -8.445 3.182 20.391 1 86.12 65 ALA B C 1
ATOM 3436 O O . ALA B 1 65 ? -8.82 2.6 21.406 1 86.12 65 ALA B O 1
ATOM 3437 N N . THR B 1 66 ? -7.477 2.707 19.641 1 81.56 66 THR B N 1
ATOM 3438 C CA . THR B 1 66 ? -6.781 1.461 19.953 1 81.56 66 THR B CA 1
ATOM 3439 C C . THR B 1 66 ? -5.375 1.741 20.469 1 81.56 66 THR B C 1
ATOM 3441 O O . THR B 1 66 ? -4.535 0.841 20.516 1 81.56 66 THR B O 1
ATOM 3444 N N . ASN B 1 67 ? -5.148 2.967 20.719 1 77.5 67 ASN B N 1
ATOM 3445 C CA . ASN B 1 67 ? -3.818 3.416 21.125 1 77.5 67 ASN B CA 1
ATOM 3446 C C . ASN B 1 67 ? -2.764 3.041 20.078 1 77.5 67 ASN B C 1
ATOM 3448 O O . ASN B 1 67 ? -1.643 2.674 20.438 1 77.5 67 ASN B O 1
ATOM 3452 N N . TYR B 1 68 ? -3.219 2.973 18.859 1 74.88 68 TYR B N 1
ATOM 3453 C CA . TYR B 1 68 ? -2.383 2.742 17.688 1 74.88 68 TYR B CA 1
ATOM 3454 C C . TYR B 1 68 ? -1.813 1.328 17.688 1 74.88 68 TYR B C 1
ATOM 3456 O O . TYR B 1 68 ? -0.854 1.037 16.969 1 74.88 68 TYR B O 1
ATOM 3464 N N . LYS B 1 69 ? -2.322 0.415 18.484 1 70.5 69 LYS B N 1
ATOM 3465 C CA . LYS B 1 69 ? -1.899 -0.982 18.547 1 70.5 69 LYS B CA 1
ATOM 3466 C C . LYS B 1 69 ? -2.713 -1.839 17.578 1 70.5 69 LYS B C 1
ATOM 3468 O O . LYS B 1 69 ? -2.32 -2.961 17.25 1 70.5 69 LYS B O 1
ATOM 3473 N N . GLY B 1 70 ? -3.711 -1.2 17.094 1 72.62 70 GLY B N 1
ATOM 3474 C CA . GLY B 1 70 ? -4.59 -1.979 16.234 1 72.62 70 GLY B CA 1
ATOM 3475 C C . GLY B 1 70 ? -5.531 -2.883 17.016 1 72.62 70 GLY B C 1
ATOM 3476 O O . GLY B 1 70 ? -5.422 -3.002 18.234 1 72.62 70 GLY B O 1
ATOM 3477 N N . ASN B 1 71 ? -6.559 -3.352 16.391 1 70.69 71 ASN B N 1
ATOM 3478 C CA . ASN B 1 71 ? -7.516 -4.242 17.031 1 70.69 71 ASN B CA 1
ATOM 3479 C C . ASN B 1 71 ? -7.609 -5.586 16.312 1 70.69 71 ASN B C 1
ATOM 3481 O O . ASN B 1 71 ? -8.609 -6.297 16.422 1 70.69 71 ASN B O 1
ATOM 3485 N N . THR B 1 72 ? -6.645 -5.754 15.422 1 64.44 72 THR B N 1
ATOM 3486 C CA . THR B 1 72 ? -6.613 -7.031 14.719 1 64.44 72 THR B CA 1
ATOM 3487 C C . THR B 1 72 ? -5.441 -7.883 15.195 1 64.44 72 THR B C 1
ATOM 3489 O O . THR B 1 72 ? -4.375 -7.359 15.523 1 64.44 72 THR B O 1
ATOM 3492 N N . LYS B 1 73 ? -5.789 -8.992 15.727 1 51.69 73 LYS B N 1
ATOM 3493 C CA . LYS B 1 73 ? -4.719 -9.906 16.125 1 51.69 73 LYS B CA 1
ATOM 3494 C C . LYS B 1 73 ? -3.895 -10.344 14.914 1 51.69 73 LYS B C 1
ATOM 3496 O O . LYS B 1 73 ? -4.441 -10.586 13.836 1 51.69 73 LYS B O 1
ATOM 3501 N N . GLY B 1 74 ? -2.662 -9.828 14.828 1 47.47 74 GLY B N 1
ATOM 3502 C CA . GLY B 1 74 ? -1.843 -10.484 13.828 1 47.47 74 GLY B CA 1
ATOM 3503 C C . GLY B 1 74 ? -1.866 -12 13.938 1 47.47 74 GLY B C 1
ATOM 3504 O O . GLY B 1 74 ? -1.627 -12.547 15.016 1 47.47 74 GLY B O 1
ATOM 3505 N N . VAL B 1 75 ? -2.787 -12.773 13.344 1 40.56 75 VAL B N 1
ATOM 3506 C CA . VAL B 1 75 ? -2.908 -14.219 13.492 1 40.56 75 VAL B CA 1
ATOM 3507 C C . VAL B 1 75 ? -1.973 -14.922 12.508 1 40.56 75 VAL B C 1
ATOM 3509 O O . VAL B 1 75 ? -1.84 -14.5 11.359 1 40.56 75 VAL B O 1
ATOM 3512 N N . VAL B 1 76 ? -0.92 -15.5 13.031 1 37.44 76 VAL B N 1
ATOM 3513 C CA . VAL B 1 76 ? -0.226 -16.531 12.266 1 37.44 76 VAL B CA 1
ATOM 3514 C C . VAL B 1 76 ? -0.88 -17.891 12.523 1 37.44 76 VAL B C 1
ATOM 3516 O O . VAL B 1 76 ? -1.428 -18.125 13.602 1 37.44 76 VAL B O 1
ATOM 3519 N N . LEU B 1 77 ? -1.145 -18.641 11.562 1 32.03 77 LEU B N 1
ATOM 3520 C CA . LEU B 1 77 ? -1.601 -20 11.789 1 32.03 77 LEU B CA 1
ATOM 3521 C C . LEU B 1 77 ? -0.614 -20.766 12.664 1 32.03 77 LEU B C 1
ATOM 3523 O O . LEU B 1 77 ? 0.568 -20.875 12.328 1 32.03 77 LEU B O 1
ATOM 3527 N N . SER B 1 78 ? -0.986 -21.016 13.883 1 32.59 78 SER B N 1
ATOM 3528 C CA . SER B 1 78 ? -0.232 -21.875 14.789 1 32.59 78 SER B CA 1
ATOM 3529 C C . SER B 1 78 ? -0.131 -23.297 14.25 1 32.59 78 SER B C 1
ATOM 3531 O O . SER B 1 78 ? -1.132 -23.875 13.82 1 32.59 78 SER B O 1
ATOM 3533 N N . ARG B 1 79 ? 1.062 -23.797 14.023 1 32.97 79 ARG B N 1
ATOM 3534 C CA . ARG B 1 79 ? 1.309 -25.188 13.664 1 32.97 79 ARG B CA 1
ATOM 3535 C C . ARG B 1 79 ? 0.56 -26.141 14.594 1 32.97 79 ARG B C 1
ATOM 3537 O O . ARG B 1 79 ? 0.104 -27.203 14.172 1 32.97 79 ARG B O 1
ATOM 3544 N N . GLU B 1 80 ? 0.544 -25.797 15.797 1 33.09 80 GLU B N 1
ATOM 3545 C CA . GLU B 1 80 ? 0.06 -26.734 16.797 1 33.09 80 GLU B CA 1
ATOM 3546 C C . GLU B 1 80 ? -1.463 -26.844 16.781 1 33.09 80 GLU B C 1
ATOM 3548 O O . GLU B 1 80 ? -2.021 -27.938 16.844 1 33.09 80 GLU B O 1
ATOM 3553 N N . SER B 1 81 ? -2.148 -25.703 16.828 1 35.94 81 SER B N 1
ATOM 3554 C CA . SER B 1 81 ? -3.6 -25.75 16.984 1 35.94 81 SER B CA 1
ATOM 3555 C C . SER B 1 81 ? -4.309 -25.531 15.648 1 35.94 81 SER B C 1
ATOM 3557 O O . SER B 1 81 ? -5.535 -25.625 15.57 1 35.94 81 SER B O 1
ATOM 3559 N N . ASN B 1 82 ? -3.592 -25.531 14.539 1 33.56 82 ASN B N 1
ATOM 3560 C CA . ASN B 1 82 ? -4.152 -25.328 13.211 1 33.56 82 ASN B CA 1
ATOM 3561 C C . ASN B 1 82 ? -5 -24.047 13.156 1 33.56 82 ASN B C 1
ATOM 3563 O O . ASN B 1 82 ? -6.066 -24.031 12.539 1 33.56 82 ASN B O 1
ATOM 3567 N N . SER B 1 83 ? -4.906 -23.344 14.141 1 29.62 83 SER B N 1
ATOM 3568 C CA . SER B 1 83 ? -5.672 -22.109 14.305 1 29.62 83 SER B CA 1
ATOM 3569 C C . SER B 1 83 ? -4.797 -20.875 14.062 1 29.62 83 SER B C 1
ATOM 3571 O O . SER B 1 83 ? -3.57 -20.969 14.125 1 29.62 83 SER B O 1
ATOM 3573 N N . PHE B 1 84 ? -5.379 -19.75 13.609 1 34 84 PHE B N 1
ATOM 3574 C CA . PHE B 1 84 ? -4.785 -18.453 13.32 1 34 84 PHE B CA 1
ATOM 3575 C C . PHE B 1 84 ? -4.113 -17.875 14.562 1 34 84 PHE B C 1
ATOM 3577 O O . PHE B 1 84 ? -4.699 -17.875 15.648 1 34 84 PHE B O 1
ATOM 3584 N N . GLN B 1 85 ? -2.879 -18.266 14.734 1 36.25 85 GLN B N 1
ATOM 3585 C CA . GLN B 1 85 ? -2.223 -17.75 15.938 1 36.25 85 GLN B CA 1
ATOM 3586 C C . GLN B 1 85 ? -1.742 -16.328 15.734 1 36.25 85 GLN B C 1
ATOM 3588 O O . GLN B 1 85 ? -1.399 -15.93 14.617 1 36.25 85 GLN B O 1
ATOM 3593 N N . PHE B 1 86 ? -1.87 -15.547 16.812 1 38.19 86 PHE B N 1
ATOM 3594 C CA . PHE B 1 86 ? -1.558 -14.141 16.984 1 38.19 86 PHE B CA 1
ATOM 3595 C C . PHE B 1 86 ? -0.065 -13.891 16.812 1 38.19 86 PHE B C 1
ATOM 3597 O O . PHE B 1 86 ? 0.757 -14.523 17.484 1 38.19 86 PHE B O 1
ATOM 3604 N N . GLU B 1 87 ? 0.69 -13.578 15.727 1 42 87 GLU B N 1
ATOM 3605 C CA . GLU B 1 87 ? 2.146 -13.5 15.711 1 42 87 GLU B CA 1
ATOM 3606 C C . GLU B 1 87 ? 2.621 -12.055 15.883 1 42 87 GLU B C 1
ATOM 3608 O O . GLU B 1 87 ? 3.816 -11.773 15.781 1 42 87 GLU B O 1
ATOM 3613 N N . GLY B 1 88 ? 1.848 -11.117 16.203 1 43.75 88 GLY B N 1
ATOM 3614 C CA . GLY B 1 88 ? 2.332 -9.797 16.547 1 43.75 88 GLY B CA 1
ATOM 3615 C C . GLY B 1 88 ? 1.405 -8.68 16.094 1 43.75 88 GLY B C 1
ATOM 3616 O O . GLY B 1 88 ? 0.444 -8.93 15.359 1 43.75 88 GLY B O 1
ATOM 3617 N N . TRP B 1 89 ? 1.43 -7.633 16.938 1 45.84 89 TRP B N 1
ATOM 3618 C CA . TRP B 1 89 ? 0.482 -6.535 16.766 1 45.84 89 TRP B CA 1
ATOM 3619 C C . TRP B 1 89 ? 0.833 -5.695 15.539 1 45.84 89 TRP B C 1
ATOM 3621 O O . TRP B 1 89 ? 1.985 -5.293 15.367 1 45.84 89 TRP B O 1
ATOM 3631 N N . ILE B 1 90 ? 0.238 -5.902 14.414 1 55.22 90 ILE B N 1
ATOM 3632 C CA . ILE B 1 90 ? 0.309 -4.984 13.281 1 55.22 90 ILE B CA 1
ATOM 3633 C C . ILE B 1 90 ? -0.722 -3.869 13.453 1 55.22 90 ILE B C 1
ATOM 3635 O O . ILE B 1 90 ? -1.833 -4.113 13.93 1 55.22 90 ILE B O 1
ATOM 3639 N N . PRO B 1 91 ? -0.221 -2.596 13.383 1 65 91 PRO B N 1
ATOM 3640 C CA . PRO B 1 91 ? -1.176 -1.492 13.516 1 65 91 PRO B CA 1
ATOM 3641 C C . PRO B 1 91 ? -2.293 -1.549 12.477 1 65 91 PRO B C 1
ATOM 3643 O O . PRO B 1 91 ? -2.422 -0.641 11.648 1 65 91 PRO B O 1
ATOM 3646 N N . ARG B 1 92 ? -3.037 -2.656 12.586 1 77.75 92 ARG B N 1
ATOM 3647 C CA . ARG B 1 92 ? -4.199 -2.781 11.711 1 77.75 92 ARG B CA 1
ATOM 3648 C C . ARG B 1 92 ? -5.496 -2.594 12.492 1 77.75 92 ARG B C 1
ATOM 3650 O O . ARG B 1 92 ? -5.609 -3.053 13.633 1 77.75 92 ARG B O 1
ATOM 3657 N N . ILE B 1 93 ? -6.359 -1.866 11.875 1 86.12 93 ILE B N 1
ATOM 3658 C CA . ILE B 1 93 ? -7.633 -1.636 12.547 1 86.12 93 ILE B CA 1
ATOM 3659 C C . ILE B 1 93 ? -8.773 -2.166 11.688 1 86.12 93 ILE B C 1
ATOM 3661 O O . ILE B 1 93 ? -8.773 -1.995 10.469 1 86.12 93 ILE B O 1
ATOM 3665 N N . ARG B 1 94 ? -9.609 -2.855 12.375 1 87 94 ARG B N 1
ATOM 3666 C CA . ARG B 1 94 ? -10.836 -3.342 11.75 1 87 94 ARG B CA 1
ATOM 3667 C C . ARG B 1 94 ? -12.039 -2.508 12.188 1 87 94 ARG B C 1
ATOM 3669 O O . ARG B 1 94 ? -12.172 -2.176 13.367 1 87 94 ARG B O 1
ATOM 3676 N N . PHE B 1 95 ? -12.836 -2.102 11.258 1 90.88 95 PHE B N 1
ATOM 3677 C CA . PHE B 1 95 ? -14.031 -1.331 11.586 1 90.88 95 PHE B CA 1
ATOM 3678 C C . PHE B 1 95 ? -15.117 -1.559 10.555 1 90.88 95 PHE B C 1
ATOM 3680 O O . PHE B 1 95 ? -14.836 -1.984 9.43 1 90.88 95 PHE B O 1
ATOM 3687 N N . THR B 1 96 ? -16.281 -1.313 10.984 1 89.69 96 THR B N 1
ATOM 3688 C CA . THR B 1 96 ? -17.422 -1.427 10.086 1 89.69 96 THR B CA 1
ATOM 3689 C C . THR B 1 96 ? -17.641 -0.125 9.32 1 89.69 96 THR B C 1
ATOM 3691 O O . THR B 1 96 ? -17.047 0.904 9.656 1 89.69 96 THR B O 1
ATOM 3694 N N . LYS B 1 97 ? -18.484 -0.266 8.312 1 89.38 97 LYS B N 1
ATOM 3695 C CA . LYS B 1 97 ? -18.859 0.925 7.559 1 89.38 97 LYS B CA 1
ATOM 3696 C C . LYS B 1 97 ? -19.484 1.979 8.469 1 89.38 97 LYS B C 1
ATOM 3698 O O . LYS B 1 97 ? -19.188 3.168 8.344 1 89.38 97 LYS B O 1
ATOM 3703 N N . THR B 1 98 ? -20.281 1.55 9.352 1 88.94 98 THR B N 1
ATOM 3704 C CA . THR B 1 98 ? -20.969 2.445 10.273 1 88.94 98 THR B CA 1
ATOM 3705 C C . THR B 1 98 ? -19.969 3.166 11.172 1 88.94 98 THR B C 1
ATOM 3707 O O . THR B 1 98 ? -20.078 4.379 11.375 1 88.94 98 THR B O 1
ATOM 3710 N N . GLU B 1 99 ? -19.047 2.432 11.664 1 91 99 GLU B N 1
ATOM 3711 C CA . GLU B 1 99 ? -18.031 3.014 12.539 1 91 99 GLU B CA 1
ATOM 3712 C C . GLU B 1 99 ? -17.203 4.07 11.812 1 91 99 GLU B C 1
ATOM 3714 O O . GLU B 1 99 ? -16.875 5.113 12.375 1 91 99 GLU B O 1
ATOM 3719 N N . PHE B 1 100 ? -16.922 3.785 10.617 1 93.62 100 PHE B N 1
ATOM 3720 C CA . PHE B 1 100 ? -16.156 4.746 9.828 1 93.62 100 PHE B CA 1
ATOM 3721 C C . PHE B 1 100 ? -16.969 6.012 9.586 1 93.62 100 PHE B C 1
ATOM 3723 O O . PHE B 1 100 ? -16.453 7.121 9.742 1 93.62 100 PHE B O 1
ATOM 3730 N N . LEU B 1 101 ? -18.172 5.84 9.172 1 93.25 101 LEU B N 1
ATOM 3731 C CA . LEU B 1 101 ? -19.016 6.988 8.867 1 93.25 101 LEU B CA 1
ATOM 3732 C C . LEU B 1 101 ? -19.219 7.852 10.109 1 93.25 101 LEU B C 1
ATOM 3734 O O . LEU B 1 101 ? -19.25 9.078 10.016 1 93.25 101 LEU B O 1
ATOM 3738 N N . GLU B 1 102 ? -19.359 7.223 11.242 1 91.69 102 GLU B N 1
ATOM 3739 C CA . GLU B 1 102 ? -19.469 7.957 12.492 1 91.69 102 GLU B CA 1
ATOM 3740 C C . GLU B 1 102 ? -18.188 8.727 12.797 1 91.69 102 GLU B C 1
ATOM 3742 O O . GLU B 1 102 ? -18.234 9.898 13.18 1 91.69 102 GLU B O 1
ATOM 3747 N N . ALA B 1 103 ? -17.078 8.055 12.625 1 92.88 103 ALA B N 1
ATOM 3748 C CA . ALA B 1 103 ? -15.789 8.703 12.883 1 92.88 103 ALA B CA 1
ATOM 3749 C C . ALA B 1 103 ? -15.562 9.859 11.914 1 92.88 103 ALA B C 1
ATOM 3751 O O . ALA B 1 103 ? -14.953 10.867 12.281 1 92.88 103 ALA B O 1
ATOM 3752 N N . TYR B 1 104 ? -16.016 9.656 10.711 1 93.94 104 TYR B N 1
ATOM 3753 C CA . TYR B 1 104 ? -15.922 10.672 9.672 1 93.94 104 TYR B CA 1
ATOM 3754 C C . TYR B 1 104 ? -16.797 11.883 10.016 1 93.94 104 TYR B C 1
ATOM 3756 O O . TYR B 1 104 ? -16.5 13.008 9.609 1 93.94 104 TYR B O 1
ATOM 3764 N N . GLY B 1 105 ? -17.875 11.656 10.68 1 88.88 105 GLY B N 1
ATOM 3765 C CA . GLY B 1 105 ? -18.781 12.727 11.094 1 88.88 105 GLY B CA 1
ATOM 3766 C C . GLY B 1 105 ? -19.969 12.898 10.18 1 88.88 105 GLY B C 1
ATOM 3767 O O . GLY B 1 105 ? -20.531 13.992 10.07 1 88.88 105 GLY B O 1
ATOM 3768 N N . VAL B 1 106 ? -20.281 11.82 9.547 1 90 106 VAL B N 1
ATOM 3769 C CA . VAL B 1 106 ? -21.469 11.898 8.68 1 90 106 VAL B CA 1
ATOM 3770 C C . VAL B 1 106 ? -22.719 12.07 9.531 1 90 106 VAL B C 1
ATOM 3772 O O . VAL B 1 106 ? -22.891 11.383 10.547 1 90 106 VAL B O 1
ATOM 3775 N N . LYS B 1 107 ? -23.531 12.953 9.109 1 83.5 107 LYS B N 1
ATOM 3776 C CA . LYS B 1 107 ? -24.75 13.242 9.867 1 83.5 107 LYS B CA 1
ATOM 3777 C C . LYS B 1 107 ? -25.781 12.133 9.703 1 83.5 107 LYS B C 1
ATOM 3779 O O . LYS B 1 107 ? -25.906 11.547 8.625 1 83.5 107 LYS B O 1
ATOM 3784 N N . ARG B 1 108 ? -26.516 11.898 10.805 1 86.75 108 ARG B N 1
ATOM 3785 C CA . ARG B 1 108 ? -27.625 10.953 10.773 1 86.75 108 ARG B CA 1
ATOM 3786 C C . ARG B 1 108 ? -28.969 11.688 10.773 1 86.75 108 ARG B C 1
ATOM 3788 O O . ARG B 1 108 ? -29.094 12.742 11.398 1 86.75 108 ARG B O 1
ATOM 3795 N N . TYR B 1 109 ? -29.797 11.156 9.93 1 82.69 109 TYR B N 1
ATOM 3796 C CA . TYR B 1 109 ? -31.141 11.719 9.922 1 82.69 109 TYR B CA 1
ATOM 3797 C C . TYR B 1 109 ? -32.188 10.664 10.289 1 82.69 109 TYR B C 1
ATOM 3799 O O . TYR B 1 109 ? -31.969 9.477 10.062 1 82.69 109 TYR B O 1
ATOM 3807 N N . LYS B 1 110 ? -33.156 11.156 10.992 1 78.06 110 LYS B N 1
ATOM 3808 C CA . LYS B 1 110 ? -34.25 10.289 11.359 1 78.06 110 LYS B CA 1
ATOM 3809 C C . LYS B 1 110 ? -35.188 10.062 10.18 1 78.06 110 LYS B C 1
ATOM 3811 O O . LYS B 1 110 ? -35.688 11.023 9.562 1 78.06 110 LYS B O 1
ATOM 3816 N N . THR B 1 111 ? -35.219 8.805 9.867 1 75.25 111 THR B N 1
ATOM 3817 C CA . THR B 1 111 ? -36.125 8.461 8.773 1 75.25 111 THR B CA 1
ATOM 3818 C C . THR B 1 111 ? -37.562 8.43 9.25 1 75.25 111 THR B C 1
ATOM 3820 O O . THR B 1 111 ? -37.844 8.602 10.438 1 75.25 111 THR B O 1
ATOM 3823 N N . SER B 1 112 ? -38.531 8.359 8.273 1 73.06 112 SER B N 1
ATOM 3824 C CA . SER B 1 112 ? -39.938 8.273 8.578 1 73.06 112 SER B CA 1
ATOM 3825 C C . SER B 1 112 ? -40.25 7.062 9.453 1 73.06 112 SER B C 1
ATOM 3827 O O . SER B 1 112 ? -41.219 7.074 10.219 1 73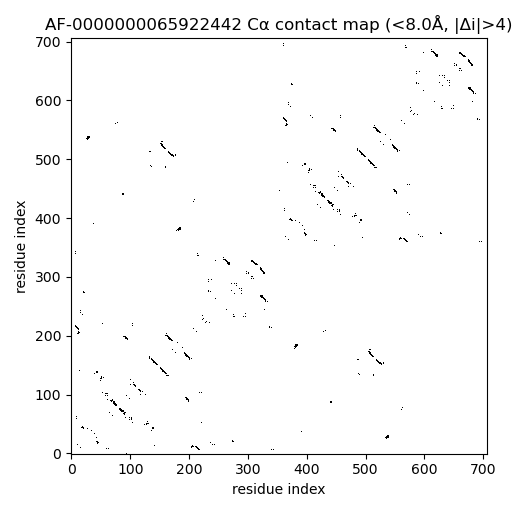.06 112 SER B O 1
ATOM 3829 N N . ARG B 1 113 ? -39.469 6.082 9.5 1 78.81 113 ARG B N 1
ATOM 3830 C CA . ARG B 1 113 ? -39.688 4.852 10.258 1 78.81 113 ARG B CA 1
ATOM 3831 C C . ARG B 1 113 ? -39 4.926 11.617 1 78.81 113 ARG B C 1
ATOM 3833 O O . ARG B 1 113 ? -38.719 3.895 12.234 1 78.81 113 ARG B O 1
ATOM 3840 N N . ASN B 1 114 ? -38.5 5.977 11.953 1 72.12 114 ASN B N 1
ATOM 3841 C CA . ASN B 1 114 ? -37.875 6.281 13.242 1 72.12 114 ASN B CA 1
ATOM 3842 C C . ASN B 1 114 ? -36.531 5.613 13.383 1 72.12 114 ASN B C 1
ATOM 3844 O O . ASN B 1 114 ? -36.156 5.172 14.469 1 72.12 114 ASN B O 1
ATOM 3848 N N . LYS B 1 115 ? -35.969 5.371 12.25 1 75.81 115 LYS B N 1
ATOM 3849 C CA . LYS B 1 115 ? -34.625 4.828 12.258 1 75.81 115 LYS B CA 1
ATOM 3850 C C . LYS B 1 115 ? -33.625 5.883 11.82 1 75.81 115 LYS B C 1
ATOM 3852 O O . LYS B 1 115 ? -33.906 6.75 11 1 75.81 115 LYS B O 1
ATOM 3857 N N . TYR B 1 116 ? -32.5 5.914 12.57 1 74.38 116 TYR B N 1
ATOM 3858 C CA . TYR B 1 116 ? -31.453 6.848 12.203 1 74.38 116 TYR B CA 1
ATOM 3859 C C . TYR B 1 116 ? -30.562 6.262 11.109 1 74.38 116 TYR B C 1
ATOM 3861 O O . TYR B 1 116 ? -30.016 5.168 11.266 1 74.38 116 TYR B O 1
ATOM 3869 N N . GLU B 1 117 ? -30.609 6.992 9.93 1 80.75 117 GLU B N 1
ATOM 3870 C CA . GLU B 1 117 ? -29.781 6.559 8.805 1 80.75 117 GLU B CA 1
ATOM 3871 C C . GLU B 1 117 ? -28.812 7.652 8.375 1 80.75 117 GLU B C 1
ATOM 3873 O O . GLU B 1 117 ? -29.062 8.836 8.609 1 80.75 117 GLU B O 1
ATOM 3878 N N . PHE B 1 118 ? -27.719 7.219 7.914 1 85.06 118 PHE B N 1
ATOM 3879 C CA . PHE B 1 118 ? -26.719 8.164 7.41 1 85.06 118 PHE B CA 1
ATOM 3880 C C . PHE B 1 118 ? -27.188 8.812 6.117 1 85.06 118 PHE B C 1
ATOM 3882 O O . PHE B 1 118 ? -27.906 8.188 5.328 1 85.06 118 PHE B O 1
ATOM 3889 N N . SER B 1 119 ? -26.859 10.141 5.98 1 82.31 119 SER B N 1
ATOM 3890 C CA . SER B 1 119 ? -27.109 10.812 4.711 1 82.31 119 SER B CA 1
ATOM 3891 C C . SER B 1 119 ? -26.438 10.07 3.553 1 82.31 119 SER B C 1
ATOM 3893 O O . SER B 1 119 ? -25.234 9.781 3.604 1 82.31 119 SER B O 1
ATOM 3895 N N . GLY B 1 120 ? -27.188 9.867 2.508 1 80.38 120 GLY B N 1
ATOM 3896 C CA . GLY B 1 120 ? -26.688 9.062 1.403 1 80.38 120 GLY B CA 1
ATOM 3897 C C . GLY B 1 120 ? -25.516 9.711 0.671 1 80.38 120 GLY B C 1
ATOM 3898 O O . GLY B 1 120 ? -24.484 9.078 0.464 1 80.38 120 GLY B O 1
ATOM 3899 N N . LYS B 1 121 ? -25.672 10.953 0.373 1 85.5 121 LYS B N 1
ATOM 3900 C CA . LYS B 1 121 ? -24.656 11.648 -0.413 1 85.5 121 LYS B CA 1
ATOM 3901 C C . LYS B 1 121 ? -23.375 11.812 0.384 1 85.5 121 LYS B C 1
ATOM 3903 O O . LYS B 1 121 ? -22.281 11.594 -0.144 1 85.5 121 LYS B O 1
ATOM 3908 N N . GLU B 1 122 ? -23.469 12.164 1.618 1 90.19 122 GLU B N 1
ATOM 3909 C CA . GLU B 1 122 ? -22.297 12.352 2.463 1 90.19 122 GLU B CA 1
ATOM 3910 C C . GLU B 1 122 ? -21.609 11.016 2.736 1 90.19 122 GLU B C 1
ATOM 3912 O O . GLU B 1 122 ? -20.375 10.961 2.844 1 90.19 122 GLU B O 1
ATOM 3917 N N . SER B 1 123 ? -22.438 10.031 2.859 1 90.75 123 SER B N 1
ATOM 3918 C CA . SER B 1 123 ? -21.859 8.695 3.053 1 90.75 123 SER B CA 1
ATOM 3919 C C . SER B 1 123 ? -21.031 8.273 1.85 1 90.75 123 SER B C 1
ATOM 3921 O O . SER B 1 123 ? -19.953 7.703 2.008 1 90.75 123 SER B O 1
ATOM 3923 N N . GLU B 1 124 ? -21.578 8.562 0.746 1 89.69 124 GLU B N 1
ATOM 3924 C CA . GLU B 1 124 ? -20.859 8.227 -0.482 1 89.69 124 GLU B CA 1
ATOM 3925 C C . GLU B 1 124 ? -19.547 9 -0.586 1 89.69 124 GLU B C 1
ATOM 3927 O O . GLU B 1 124 ? -18.516 8.438 -0.963 1 89.69 124 GLU B O 1
ATOM 3932 N N . THR B 1 125 ? -19.609 10.211 -0.244 1 92.19 125 THR B N 1
ATOM 3933 C CA . THR B 1 125 ? -18.422 11.055 -0.269 1 92.19 125 THR B CA 1
ATOM 3934 C C . THR B 1 125 ? -17.375 10.547 0.721 1 92.19 125 THR B C 1
ATOM 3936 O O . THR B 1 125 ? -16.188 10.523 0.416 1 92.19 125 THR B O 1
ATOM 3939 N N . ALA B 1 126 ? -17.875 10.18 1.829 1 94.19 126 ALA B N 1
ATOM 3940 C CA . ALA B 1 126 ? -16.969 9.664 2.863 1 94.19 126 ALA B CA 1
ATOM 3941 C C . ALA B 1 126 ? -16.281 8.383 2.408 1 94.19 126 ALA B C 1
ATOM 3943 O O . ALA B 1 126 ? -15.07 8.234 2.572 1 94.19 126 ALA B O 1
ATOM 3944 N N . LEU B 1 127 ? -17.047 7.539 1.819 1 91.62 127 LEU B N 1
ATOM 3945 C CA . LEU B 1 127 ? -16.5 6.27 1.368 1 91.62 127 LEU B CA 1
ATOM 3946 C C . LEU B 1 127 ? -15.539 6.48 0.196 1 91.62 127 LEU B C 1
ATOM 3948 O O . LEU B 1 127 ? -14.5 5.824 0.111 1 91.62 127 LEU B O 1
ATOM 3952 N N . GLU B 1 128 ? -15.906 7.352 -0.64 1 91.12 128 GLU B N 1
ATOM 3953 C CA . GLU B 1 128 ? -15.008 7.695 -1.739 1 91.12 128 GLU B CA 1
ATOM 3954 C C . GLU B 1 128 ? -13.68 8.234 -1.22 1 91.12 128 GLU B C 1
ATOM 3956 O O . GLU B 1 128 ? -12.617 7.922 -1.771 1 91.12 128 GLU B O 1
ATOM 3961 N N . ALA B 1 129 ? -13.773 9.016 -0.234 1 94.25 129 ALA B N 1
ATOM 3962 C CA . ALA B 1 129 ? -12.57 9.578 0.37 1 94.25 129 ALA B CA 1
ATOM 3963 C C . ALA B 1 129 ? -11.719 8.484 1.007 1 94.25 129 ALA B C 1
ATOM 3965 O O . ALA B 1 129 ? -10.484 8.516 0.918 1 94.25 129 ALA B O 1
ATOM 3966 N N . LEU B 1 130 ? -12.391 7.594 1.605 1 93.94 130 LEU B N 1
ATOM 3967 C CA . LEU B 1 130 ? -11.68 6.461 2.189 1 93.94 130 LEU B CA 1
ATOM 3968 C C . LEU B 1 130 ? -10.906 5.691 1.12 1 93.94 130 LEU B C 1
ATOM 3970 O O . LEU B 1 130 ? -9.727 5.398 1.291 1 93.94 130 LEU B O 1
ATOM 3974 N N . TYR B 1 131 ? -11.578 5.426 0.074 1 90.38 131 TYR B N 1
ATOM 3975 C CA . TYR B 1 131 ? -10.961 4.672 -1.009 1 90.38 131 TYR B CA 1
ATOM 3976 C C . TYR B 1 131 ? -9.844 5.477 -1.662 1 90.38 131 TYR B C 1
ATOM 3978 O O . TYR B 1 131 ? -8.844 4.91 -2.111 1 90.38 131 TYR B O 1
ATOM 3986 N N . HIS B 1 132 ? -9.992 6.711 -1.702 1 90.5 132 HIS B N 1
ATOM 3987 C CA . HIS B 1 132 ? -8.93 7.562 -2.227 1 90.5 132 HIS B CA 1
ATOM 3988 C C . HIS B 1 132 ? -7.66 7.434 -1.396 1 90.5 132 HIS B C 1
ATOM 3990 O O . HIS B 1 132 ? -6.562 7.34 -1.946 1 90.5 132 HIS B O 1
ATOM 3996 N N . LEU B 1 133 ? -7.867 7.426 -0.107 1 93.38 133 LEU B N 1
ATOM 3997 C CA . LEU B 1 133 ? -6.723 7.273 0.783 1 93.38 133 LEU B CA 1
ATOM 3998 C C . LEU B 1 133 ? -6.039 5.926 0.565 1 93.38 133 LEU B C 1
ATOM 4000 O O . LEU B 1 133 ? -4.836 5.793 0.789 1 93.38 133 LEU B O 1
ATOM 4004 N N . GLY B 1 134 ? -6.789 4.98 0.106 1 90.44 134 GLY B N 1
ATOM 4005 C CA . GLY B 1 134 ? -6.285 3.619 -0.009 1 90.44 134 GLY B CA 1
ATOM 4006 C C . GLY B 1 134 ? -5.789 3.283 -1.402 1 90.44 134 GLY B C 1
ATOM 4007 O O . GLY B 1 134 ? -5.082 2.291 -1.592 1 90.44 134 GLY B O 1
ATOM 4008 N N . HIS B 1 135 ? -6.129 4.109 -2.354 1 84.94 135 HIS B N 1
ATOM 4009 C CA . HIS B 1 135 ? -5.836 3.729 -3.73 1 84.94 135 HIS B CA 1
ATOM 4010 C C . HIS B 1 135 ? -4.855 4.707 -4.371 1 84.94 135 HIS B C 1
ATOM 4012 O O . HIS B 1 135 ? -4.051 4.316 -5.223 1 84.94 135 HIS B O 1
ATOM 4018 N N . GLN B 1 136 ? -4.914 5.902 -3.941 1 85.69 136 GLN B N 1
ATOM 4019 C CA . GLN B 1 136 ? -4.066 6.922 -4.551 1 85.69 136 GLN B CA 1
ATOM 4020 C C . GLN B 1 136 ? -2.668 6.906 -3.943 1 85.69 136 GLN B C 1
ATOM 4022 O O . GLN B 1 136 ? -2.508 7.051 -2.73 1 85.69 136 GLN B O 1
ATOM 4027 N N . PRO B 1 137 ? -1.709 6.676 -4.797 1 87 137 PRO B N 1
ATOM 4028 C CA . PRO B 1 137 ? -0.346 6.789 -4.273 1 87 137 PRO B CA 1
ATOM 4029 C C . PRO B 1 137 ? 0.087 8.234 -4.059 1 87 137 PRO B C 1
ATOM 4031 O O . PRO B 1 137 ? -0.269 9.117 -4.848 1 87 137 PRO B O 1
ATOM 4034 N N . PHE B 1 138 ? 0.822 8.484 -3.025 1 88.31 138 PHE B N 1
ATOM 4035 C CA . PHE B 1 138 ? 1.43 9.773 -2.699 1 88.31 138 PHE B CA 1
ATOM 4036 C C . PHE B 1 138 ? 2.939 9.633 -2.541 1 88.31 138 PHE B C 1
ATOM 4038 O O . PHE B 1 138 ? 3.422 8.641 -1.988 1 88.31 138 PHE B O 1
ATOM 4045 N N . LEU B 1 139 ? 3.633 10.586 -3.072 1 88.5 139 LEU B N 1
ATOM 4046 C CA . LEU B 1 139 ? 5.062 10.633 -2.779 1 88.5 139 LEU B CA 1
ATOM 4047 C C . LEU B 1 139 ? 5.316 11.266 -1.413 1 88.5 139 LEU B C 1
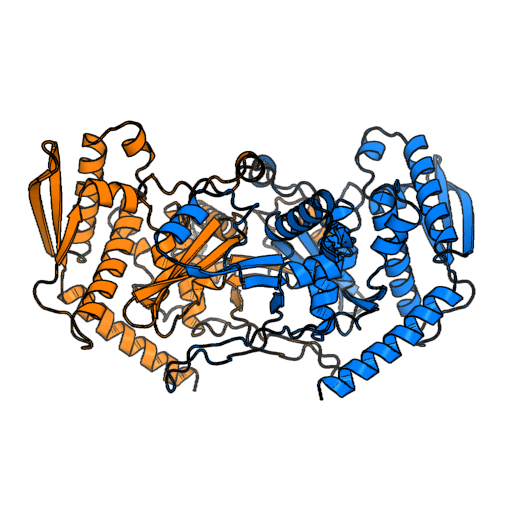ATOM 4049 O O . LEU B 1 139 ? 5.199 12.484 -1.255 1 88.5 139 LEU B O 1
ATOM 4053 N N . ILE B 1 140 ? 5.629 10.461 -0.54 1 87.94 140 ILE B N 1
ATOM 4054 C CA . ILE B 1 140 ? 5.871 10.883 0.836 1 87.94 140 ILE B CA 1
ATOM 4055 C C . ILE B 1 140 ? 7.371 10.984 1.086 1 87.94 140 ILE B C 1
ATOM 4057 O O . ILE B 1 140 ? 8.117 10.039 0.822 1 87.94 140 ILE B O 1
ATOM 4061 N N . VAL B 1 141 ? 7.773 12.125 1.505 1 87.12 141 VAL B N 1
ATOM 4062 C CA . VAL B 1 141 ? 9.18 12.375 1.81 1 87.12 141 VAL B CA 1
ATOM 4063 C C . VAL B 1 141 ? 9.312 12.922 3.229 1 87.12 141 VAL B C 1
ATOM 4065 O O . VAL B 1 141 ? 8.625 13.883 3.596 1 87.12 141 VAL B O 1
ATOM 4068 N N . ALA B 1 142 ? 10.102 12.273 4.012 1 83.44 142 ALA B N 1
ATOM 4069 C CA . ALA B 1 142 ? 10.375 12.75 5.367 1 83.44 142 ALA B CA 1
ATOM 4070 C C . ALA B 1 142 ? 11.875 12.805 5.641 1 83.44 142 ALA B C 1
ATOM 4072 O O . ALA B 1 142 ? 12.625 11.93 5.199 1 83.44 142 ALA B O 1
ATOM 4073 N N . THR B 1 143 ? 12.195 13.805 6.27 1 83.69 143 THR B N 1
ATOM 4074 C CA . THR B 1 143 ? 13.602 13.977 6.633 1 83.69 143 THR B CA 1
ATOM 4075 C C . THR B 1 143 ? 13.75 14.133 8.141 1 83.69 143 THR B C 1
ATOM 4077 O O . THR B 1 143 ? 12.852 14.641 8.812 1 83.69 143 THR B O 1
ATOM 4080 N N . ARG B 1 144 ? 14.797 13.609 8.594 1 78.06 144 ARG B N 1
ATOM 4081 C CA . ARG B 1 144 ? 15.195 13.773 9.984 1 78.06 144 ARG B CA 1
ATOM 4082 C C . ARG B 1 144 ? 16.578 14.398 10.086 1 78.06 144 ARG B C 1
ATOM 4084 O O . ARG B 1 144 ? 17.516 13.977 9.398 1 78.06 144 ARG B O 1
ATOM 4091 N N . THR B 1 145 ? 16.625 15.375 10.914 1 79.25 145 THR B N 1
ATOM 4092 C CA . THR B 1 145 ? 17.906 16.047 11.109 1 79.25 145 THR B CA 1
ATOM 4093 C C . THR B 1 145 ? 18.656 15.453 12.305 1 79.25 145 THR B C 1
ATOM 4095 O O . THR B 1 145 ? 18.062 15.242 13.367 1 79.25 145 THR B O 1
ATOM 4098 N N . ARG B 1 146 ? 19.859 15.109 12.023 1 77.75 146 ARG B N 1
ATOM 4099 C CA . ARG B 1 146 ? 20.797 14.703 13.07 1 77.75 146 ARG B CA 1
ATOM 4100 C C . ARG B 1 146 ? 22.062 15.562 13.047 1 77.75 146 ARG B C 1
ATOM 4102 O O . ARG B 1 146 ? 22.281 16.312 12.094 1 77.75 146 ARG B O 1
ATOM 4109 N N . TRP B 1 147 ? 22.625 15.531 14.188 1 78.06 147 TRP B N 1
ATOM 4110 C CA . TRP B 1 147 ? 23.828 16.344 14.281 1 78.06 147 TRP B CA 1
ATOM 4111 C C . TRP B 1 147 ? 25.062 15.477 14.414 1 78.06 147 TRP B C 1
ATOM 4113 O O . TRP B 1 147 ? 25.062 14.5 15.172 1 78.06 147 TRP B O 1
ATOM 4123 N N . ASN B 1 148 ? 25.953 15.602 13.484 1 77.06 148 ASN B N 1
ATOM 4124 C CA . ASN B 1 148 ? 27.25 14.953 13.531 1 77.06 148 ASN B CA 1
ATOM 4125 C C . ASN B 1 148 ? 28.375 15.961 13.695 1 77.06 148 ASN B C 1
ATOM 4127 O O . ASN B 1 148 ? 28.719 16.672 12.75 1 77.06 148 ASN B O 1
ATOM 4131 N N . ASN B 1 149 ? 29.047 15.984 14.781 1 85.75 149 ASN B N 1
ATOM 4132 C CA . ASN B 1 149 ? 30.141 16.891 15.117 1 85.75 149 ASN B CA 1
ATOM 4133 C C . ASN B 1 149 ? 29.781 18.344 14.797 1 85.75 149 ASN B C 1
ATOM 4135 O O . ASN B 1 149 ? 30.516 19.047 14.109 1 85.75 149 ASN B O 1
ATOM 4139 N N . GLY B 1 150 ? 28.594 18.766 15.203 1 81.81 150 GLY B N 1
ATOM 4140 C CA . GLY B 1 150 ? 28.156 20.141 15.086 1 81.81 150 GLY B CA 1
ATOM 4141 C C . GLY B 1 150 ? 27.547 20.469 13.734 1 81.81 150 GLY B C 1
ATOM 4142 O O . GLY B 1 150 ? 27 21.562 13.531 1 81.81 150 GLY B O 1
ATOM 4143 N N . THR B 1 151 ? 27.719 19.547 12.82 1 86 151 THR B N 1
ATOM 4144 C CA . THR B 1 151 ? 27.156 19.766 11.492 1 86 151 THR B CA 1
ATOM 4145 C C . THR B 1 151 ? 25.844 19 11.328 1 86 151 THR B C 1
ATOM 4147 O O . THR B 1 151 ? 25.781 17.812 11.625 1 86 151 THR B O 1
ATOM 4150 N N . PRO B 1 152 ? 24.891 19.734 10.898 1 85.62 152 PRO B N 1
ATOM 4151 C CA . PRO B 1 152 ? 23.625 19.031 10.688 1 85.62 152 PRO B CA 1
ATOM 4152 C C . PRO B 1 152 ? 23.641 18.094 9.484 1 85.62 152 PRO B C 1
ATOM 4154 O O . PRO B 1 152 ? 24.172 18.469 8.43 1 85.62 152 PRO B O 1
ATOM 4157 N N . ILE B 1 153 ? 23.219 16.859 9.719 1 86.94 153 ILE B N 1
ATOM 4158 C CA . ILE B 1 153 ? 23.047 15.906 8.641 1 86.94 153 ILE B CA 1
ATOM 4159 C C . ILE B 1 153 ? 21.594 15.438 8.57 1 86.94 153 ILE B C 1
ATOM 4161 O O . ILE B 1 153 ? 20.891 15.445 9.586 1 86.94 153 ILE B O 1
ATOM 4165 N N . LEU B 1 154 ? 21.219 15.109 7.309 1 86.62 154 LEU B N 1
ATOM 4166 C CA . LEU B 1 154 ? 19.828 14.758 7.098 1 86.62 154 LEU B CA 1
ATOM 4167 C C . LEU B 1 154 ? 19.688 13.281 6.746 1 86.62 154 LEU B C 1
ATOM 4169 O O . LEU B 1 154 ? 20.453 12.75 5.938 1 86.62 154 LEU B O 1
ATOM 4173 N N . ASP B 1 155 ? 18.828 12.641 7.441 1 84 155 ASP B N 1
ATOM 4174 C CA . ASP B 1 155 ? 18.344 11.328 7.023 1 84 155 ASP B CA 1
ATOM 4175 C C . ASP B 1 155 ? 17 11.445 6.305 1 84 155 ASP B C 1
ATOM 4177 O O . ASP B 1 155 ? 16.109 12.164 6.766 1 84 155 ASP B O 1
ATOM 4181 N N . ARG B 1 156 ? 17 10.867 5.191 1 85.06 156 ARG B N 1
ATOM 4182 C CA . ARG B 1 156 ? 15.828 10.992 4.328 1 85.06 156 ARG B CA 1
ATOM 4183 C C . ARG B 1 156 ? 15.164 9.641 4.102 1 85.06 156 ARG B C 1
ATOM 4185 O O . ARG B 1 156 ? 15.844 8.625 3.934 1 85.06 156 ARG B O 1
ATOM 4192 N N . TYR B 1 157 ? 13.914 9.656 4.207 1 83.44 157 TYR B N 1
ATOM 4193 C CA . TYR B 1 157 ? 13.125 8.508 3.789 1 83.44 157 TYR B CA 1
ATOM 4194 C C . TYR B 1 157 ? 12.039 8.922 2.809 1 83.44 157 TYR B C 1
ATOM 4196 O O . TYR B 1 157 ? 11.453 10 2.943 1 83.44 157 TYR B O 1
ATOM 4204 N N . GLN B 1 158 ? 11.781 8.078 1.817 1 87.12 158 GLN B N 1
ATOM 4205 C CA . GLN B 1 158 ? 10.719 8.391 0.869 1 87.12 158 GLN B CA 1
ATOM 4206 C C . GLN B 1 158 ? 9.977 7.129 0.438 1 87.12 158 GLN B C 1
ATOM 4208 O O . GLN B 1 158 ? 10.531 6.027 0.505 1 87.12 158 GLN B O 1
ATOM 4213 N N . THR B 1 159 ? 8.766 7.289 0.088 1 85.62 159 THR B N 1
ATOM 4214 C CA . THR B 1 159 ? 7.93 6.199 -0.405 1 85.62 159 THR B CA 1
ATOM 4215 C C . THR B 1 159 ? 6.828 6.734 -1.316 1 85.62 159 THR B C 1
ATOM 4217 O O . THR B 1 159 ? 6.355 7.859 -1.136 1 85.62 159 THR B O 1
ATOM 4220 N N . LEU B 1 160 ? 6.578 6.031 -2.357 1 88.5 160 LEU B N 1
ATOM 4221 C CA . LEU B 1 160 ? 5.395 6.246 -3.182 1 88.5 160 LEU B CA 1
ATOM 4222 C C . LEU B 1 160 ? 4.32 5.215 -2.869 1 88.5 160 LEU B C 1
ATOM 4224 O O . LEU B 1 160 ? 4.438 4.047 -3.256 1 88.5 160 LEU B O 1
ATOM 4228 N N . SER B 1 161 ? 3.303 5.684 -2.121 1 86.12 161 SER B N 1
ATOM 4229 C CA . SER B 1 161 ? 2.322 4.738 -1.6 1 86.12 161 SER B CA 1
ATOM 4230 C C . SER B 1 161 ? 1.038 5.445 -1.182 1 86.12 161 SER B C 1
ATOM 4232 O O . SER B 1 161 ? 1.054 6.637 -0.868 1 86.12 161 SER B O 1
ATOM 4234 N N . PRO B 1 162 ? -0.017 4.668 -1.261 1 89.69 162 PRO B N 1
ATOM 4235 C CA . PRO B 1 162 ? -1.188 5.199 -0.561 1 89.69 162 PRO B CA 1
ATOM 4236 C C . PRO B 1 162 ? -0.954 5.371 0.938 1 89.69 162 PRO B C 1
ATOM 4238 O O . PRO B 1 162 ? -0.041 4.758 1.497 1 89.69 162 PRO B O 1
ATOM 4241 N N . ILE B 1 163 ? -1.775 6.137 1.535 1 91.56 163 ILE B N 1
ATOM 4242 C CA . ILE B 1 163 ? -1.586 6.449 2.947 1 91.56 163 ILE B CA 1
ATOM 4243 C C . ILE B 1 163 ? -2.094 5.289 3.805 1 91.56 163 ILE B C 1
ATOM 4245 O O . ILE B 1 163 ? -1.66 5.117 4.945 1 91.56 163 ILE B O 1
ATOM 4249 N N . ILE B 1 164 ? -3.02 4.562 3.27 1 91.75 164 ILE B N 1
ATOM 4250 C CA . ILE B 1 164 ? -3.5 3.355 3.936 1 91.75 164 ILE B CA 1
ATOM 4251 C C . ILE B 1 164 ? -3.684 2.24 2.91 1 91.75 164 ILE B C 1
ATOM 4253 O O . ILE B 1 164 ? -3.752 2.498 1.706 1 91.75 164 ILE B O 1
ATOM 4257 N N . ARG B 1 165 ? -3.646 1.023 3.365 1 87.31 165 ARG B N 1
ATOM 4258 C CA . ARG B 1 165 ? -4.121 -0.129 2.605 1 87.31 165 ARG B CA 1
ATOM 4259 C C . ARG B 1 165 ? -5.465 -0.62 3.141 1 87.31 165 ARG B C 1
ATOM 4261 O O . ARG B 1 165 ? -5.629 -0.799 4.348 1 87.31 165 ARG B O 1
ATOM 4268 N N . ILE B 1 166 ? -6.359 -0.757 2.223 1 90.19 166 ILE B N 1
ATOM 4269 C CA . ILE B 1 166 ? -7.699 -1.145 2.646 1 90.19 166 ILE B CA 1
ATOM 4270 C C . ILE B 1 166 ? -7.992 -2.572 2.193 1 90.19 166 ILE B C 1
ATOM 4272 O O . ILE B 1 166 ? -7.777 -2.918 1.029 1 90.19 166 ILE B O 1
ATOM 4276 N N . TYR B 1 167 ? -8.406 -3.338 3.146 1 85.88 167 TYR B N 1
ATOM 4277 C CA . TYR B 1 167 ? -8.922 -4.672 2.869 1 85.88 167 TYR B CA 1
ATOM 4278 C C . TYR B 1 167 ? -10.406 -4.766 3.213 1 85.88 167 TYR B C 1
ATOM 4280 O O . TYR B 1 167 ? -10.836 -4.277 4.258 1 85.88 167 TYR B O 1
ATOM 4288 N N . GLU B 1 168 ? -11.117 -5.309 2.307 1 87.62 168 GLU B N 1
ATOM 4289 C CA . GLU B 1 168 ? -12.539 -5.539 2.541 1 87.62 168 GLU B CA 1
ATOM 4290 C C . GLU B 1 168 ? -12.867 -7.031 2.537 1 87.62 168 GLU B C 1
ATOM 4292 O O . GLU B 1 168 ? -12.195 -7.816 1.868 1 87.62 168 GLU B O 1
ATOM 4297 N N . GLY B 1 169 ? -13.906 -7.32 3.348 1 85.62 169 GLY B N 1
ATOM 4298 C CA . GLY B 1 169 ? -14.242 -8.734 3.436 1 85.62 169 GLY B CA 1
ATOM 4299 C C . GLY B 1 169 ? -15.734 -8.992 3.498 1 85.62 169 GLY B C 1
ATOM 4300 O O . GLY B 1 169 ? -16.5 -8.117 3.902 1 85.62 169 GLY B O 1
ATOM 4301 N N . TRP B 1 170 ? -16.156 -10.094 2.959 1 85.88 170 TRP B N 1
ATOM 4302 C CA . TRP B 1 170 ? -17.5 -10.656 3.035 1 85.88 170 TRP B CA 1
ATOM 4303 C C . TRP B 1 170 ? -17.469 -12.078 3.586 1 85.88 170 TRP B C 1
ATOM 4305 O O . TRP B 1 170 ? -16.531 -12.836 3.312 1 85.88 170 TRP B O 1
ATOM 4315 N N . GLU B 1 171 ? -18.438 -12.375 4.41 1 86.38 171 GLU B N 1
ATOM 4316 C CA . GLU B 1 171 ? -18.469 -13.719 4.984 1 86.38 171 GLU B CA 1
ATOM 4317 C C . GLU B 1 171 ? -19.781 -14.422 4.637 1 86.38 171 GLU B C 1
ATOM 4319 O O . GLU B 1 171 ? -20.844 -13.797 4.637 1 86.38 171 GLU B O 1
ATOM 4324 N N . GLY B 1 172 ? -19.641 -15.68 4.332 1 87.56 172 GLY B N 1
ATOM 4325 C CA . GLY B 1 172 ? -20.797 -16.531 4.141 1 87.56 172 GLY B CA 1
ATOM 4326 C C . GLY B 1 172 ? -21.516 -16.281 2.828 1 87.56 172 GLY B C 1
ATOM 4327 O O . GLY B 1 172 ? -22.75 -16.266 2.779 1 87.56 172 GLY B O 1
ATOM 4328 N N . LEU B 1 173 ? -20.734 -16.062 1.809 1 88.31 173 LEU B N 1
ATOM 4329 C CA . LEU B 1 173 ? -21.328 -15.789 0.501 1 88.31 173 LEU B CA 1
ATOM 4330 C C . LEU B 1 173 ? -21.672 -17.094 -0.224 1 88.31 173 LEU B C 1
ATOM 4332 O O . LEU B 1 173 ? -20.953 -18.094 -0.088 1 88.31 173 LEU B O 1
ATOM 4336 N N . THR B 1 174 ? -22.766 -17.031 -0.884 1 88 174 THR B N 1
ATOM 4337 C CA . THR B 1 174 ? -23 -18.062 -1.89 1 88 174 THR B CA 1
ATOM 4338 C C . THR B 1 174 ? -22.188 -17.781 -3.154 1 88 174 THR B C 1
ATOM 4340 O O . THR B 1 174 ? -21.656 -16.672 -3.322 1 88 174 THR B O 1
ATOM 4343 N N . ASP B 1 175 ? -22.109 -18.75 -4.012 1 83.62 175 ASP B N 1
ATOM 4344 C CA . ASP B 1 175 ? -21.391 -18.578 -5.27 1 83.62 175 ASP B CA 1
ATOM 4345 C C . ASP B 1 175 ? -22 -17.453 -6.102 1 83.62 175 ASP B C 1
ATOM 4347 O O . ASP B 1 175 ? -21.281 -16.703 -6.754 1 83.62 175 ASP B O 1
ATOM 4351 N N . GLU B 1 176 ? -23.234 -17.375 -6.082 1 83.5 176 GLU B N 1
ATOM 4352 C CA . GLU B 1 176 ? -23.953 -16.344 -6.832 1 83.5 176 GLU B CA 1
ATOM 4353 C C . GLU B 1 176 ? -23.641 -14.953 -6.277 1 83.5 176 GLU B C 1
ATOM 4355 O O . GLU B 1 176 ? -23.422 -14.016 -7.035 1 83.5 176 GLU B O 1
ATOM 4360 N N . GLU B 1 177 ? -23.625 -14.906 -4.992 1 85.94 177 GLU B N 1
ATOM 4361 C CA . GLU B 1 177 ? -23.344 -13.633 -4.34 1 85.94 177 GLU B CA 1
ATOM 4362 C C . GLU B 1 177 ? -21.922 -13.18 -4.621 1 85.94 177 GLU B C 1
ATOM 4364 O O . GLU B 1 177 ? -21.672 -11.984 -4.812 1 85.94 177 GLU B O 1
ATOM 4369 N N . ASN B 1 178 ? -21.031 -14.109 -4.566 1 85.31 178 ASN B N 1
ATOM 4370 C CA . ASN B 1 178 ? -19.641 -13.805 -4.855 1 85.31 178 ASN B CA 1
ATOM 4371 C C . ASN B 1 178 ? -19.469 -13.266 -6.273 1 85.31 178 ASN B C 1
ATOM 4373 O O . ASN B 1 178 ? -18.703 -12.312 -6.492 1 85.31 178 ASN B O 1
ATOM 4377 N N . THR B 1 179 ? -20.172 -13.852 -7.18 1 79.94 179 THR B N 1
ATOM 4378 C CA . THR B 1 179 ? -20.109 -13.422 -8.57 1 79.94 179 THR B CA 1
ATOM 4379 C C . THR B 1 179 ? -20.719 -12.031 -8.742 1 79.94 179 THR B C 1
ATOM 4381 O O . THR B 1 179 ? -20.25 -11.242 -9.562 1 79.94 179 THR B O 1
ATOM 4384 N N . GLU B 1 180 ? -21.688 -11.789 -7.988 1 80.88 180 GLU B N 1
ATOM 4385 C CA . GLU B 1 180 ? -22.312 -10.469 -8.023 1 80.88 180 GLU B CA 1
ATOM 4386 C C . GLU B 1 180 ? -21.328 -9.375 -7.594 1 80.88 180 GLU B C 1
ATOM 4388 O O . GLU B 1 180 ? -21.344 -8.273 -8.148 1 80.88 180 GLU B O 1
ATOM 4393 N N . ILE B 1 181 ? -20.562 -9.695 -6.621 1 80.56 181 ILE B N 1
ATOM 4394 C CA . ILE B 1 181 ? -19.578 -8.727 -6.133 1 80.56 181 ILE B CA 1
ATOM 4395 C C . ILE B 1 181 ? -18.547 -8.445 -7.223 1 80.56 181 ILE B C 1
ATOM 4397 O O . ILE B 1 181 ? -18.094 -7.309 -7.375 1 80.56 181 ILE B O 1
ATOM 4401 N N . ASP B 1 182 ? -18.219 -9.406 -7.992 1 75.69 182 ASP B N 1
ATOM 4402 C CA . ASP B 1 182 ? -17.25 -9.258 -9.07 1 75.69 182 ASP B CA 1
ATOM 4403 C C . ASP B 1 182 ? -17.75 -8.281 -10.133 1 75.69 182 ASP B C 1
ATOM 4405 O O . ASP B 1 182 ? -16.953 -7.586 -10.766 1 75.69 182 ASP B O 1
ATOM 4409 N N . VAL B 1 183 ? -19.062 -8.258 -10.234 1 73.19 183 VAL B N 1
ATOM 4410 C CA . VAL B 1 183 ? -19.625 -7.465 -11.328 1 73.19 183 VAL B CA 1
ATOM 4411 C C . VAL B 1 183 ? -19.969 -6.07 -10.82 1 73.19 183 VAL B C 1
ATOM 4413 O O . VAL B 1 183 ? -20.234 -5.16 -11.609 1 73.19 183 VAL B O 1
ATOM 4416 N N . THR B 1 184 ? -19.875 -5.93 -9.523 1 72.06 184 THR B N 1
ATOM 4417 C CA . THR B 1 184 ? -20.141 -4.617 -8.945 1 72.06 184 THR B CA 1
ATOM 4418 C C . THR B 1 184 ? -18.875 -3.764 -8.945 1 72.06 184 THR B C 1
ATOM 4420 O O . THR B 1 184 ? -17.766 -4.281 -8.742 1 72.06 184 THR B O 1
ATOM 4423 N N . PRO B 1 185 ? -19.172 -2.484 -9.211 1 67.62 185 PRO B N 1
ATOM 4424 C CA . PRO B 1 185 ? -18 -1.604 -9.156 1 67.62 185 PRO B CA 1
ATOM 4425 C C . PRO B 1 185 ? -17.281 -1.666 -7.812 1 67.62 185 PRO B C 1
ATOM 4427 O O . PRO B 1 185 ? -17.922 -1.74 -6.766 1 67.62 185 PRO B O 1
ATOM 4430 N N . PHE B 1 186 ? -16.016 -1.73 -7.828 1 67.69 186 PHE B N 1
ATOM 4431 C CA . PHE B 1 186 ? -15.18 -1.924 -6.648 1 67.69 186 PHE B CA 1
ATOM 4432 C C . PHE B 1 186 ? -15.445 -0.838 -5.613 1 67.69 186 PHE B C 1
ATOM 4434 O O . PHE B 1 186 ? -15.359 -1.087 -4.41 1 67.69 186 PHE B O 1
ATOM 4441 N N . ASN B 1 187 ? -15.742 0.361 -6.031 1 63.59 187 ASN B N 1
ATOM 4442 C CA . ASN B 1 187 ? -15.922 1.466 -5.094 1 63.59 187 ASN B CA 1
ATOM 4443 C C . ASN B 1 187 ? -17.344 1.511 -4.547 1 63.59 187 ASN B C 1
ATOM 4445 O O . ASN B 1 187 ? -17.703 2.436 -3.816 1 63.59 187 ASN B O 1
ATOM 4449 N N . SER B 1 188 ? -18.188 0.598 -4.93 1 64.94 188 SER B N 1
ATOM 4450 C CA . SER B 1 188 ? -19.547 0.52 -4.41 1 64.94 188 SER B CA 1
ATOM 4451 C C . SER B 1 188 ? -19.922 -0.916 -4.051 1 64.94 188 SER B C 1
ATOM 4453 O O . SER B 1 188 ? -20.812 -1.504 -4.672 1 64.94 188 SER B O 1
ATOM 4455 N N . PRO B 1 189 ? -19.203 -1.354 -3.096 1 60.91 189 PRO B N 1
ATOM 4456 C CA . PRO B 1 189 ? -19.422 -2.783 -2.865 1 60.91 189 PRO B CA 1
ATOM 4457 C C . PRO B 1 189 ? -20.797 -3.068 -2.25 1 60.91 189 PRO B C 1
ATOM 4459 O O . PRO B 1 189 ? -21.391 -2.189 -1.624 1 60.91 189 PRO B O 1
ATOM 4462 N N . SER B 1 190 ? -21.219 -4.188 -2.672 1 65.62 190 SER B N 1
ATOM 4463 C CA . SER B 1 190 ? -22.438 -4.691 -2.041 1 65.62 190 SER B CA 1
ATOM 4464 C C . SER B 1 190 ? -22.297 -4.723 -0.522 1 65.62 190 SER B C 1
ATOM 4466 O O . SER B 1 190 ? -21.234 -5.078 0.005 1 65.62 190 SER B O 1
ATOM 4468 N N . THR B 1 191 ? -23.281 -4.285 0.014 1 69.62 191 THR B N 1
ATOM 4469 C CA . THR B 1 191 ? -23.266 -4.188 1.47 1 69.62 191 THR B CA 1
ATOM 4470 C C . THR B 1 191 ? -23.75 -5.488 2.105 1 69.62 191 THR B C 1
ATOM 4472 O O . THR B 1 191 ? -23.562 -5.707 3.305 1 69.62 191 THR B O 1
ATOM 4475 N N . ARG B 1 192 ? -24.156 -6.301 1.225 1 78.38 192 ARG B N 1
ATOM 4476 C CA . ARG B 1 192 ? -24.672 -7.531 1.814 1 78.38 192 ARG B CA 1
ATOM 4477 C C . ARG B 1 192 ? -23.531 -8.414 2.309 1 78.38 192 ARG B C 1
ATOM 4479 O O . ARG B 1 192 ? -22.594 -8.703 1.563 1 78.38 192 ARG B O 1
ATOM 4486 N N . LYS B 1 193 ? -23.594 -8.797 3.578 1 86.25 193 LYS B N 1
ATOM 4487 C CA . LYS B 1 193 ? -22.656 -9.711 4.227 1 86.25 193 LYS B CA 1
ATOM 4488 C C . LYS B 1 193 ? -21.25 -9.117 4.262 1 86.25 193 LYS B C 1
ATOM 4490 O O . LYS B 1 193 ? -20.266 -9.852 4.363 1 86.25 193 LYS B O 1
ATOM 4495 N N . HIS B 1 194 ? -21.219 -7.785 4.035 1 88.31 194 HIS B N 1
ATOM 4496 C CA . HIS B 1 194 ? -19.953 -7.062 4.16 1 88.31 194 HIS B CA 1
ATOM 4497 C C . HIS B 1 194 ? -19.547 -6.914 5.621 1 88.31 194 HIS B C 1
ATOM 4499 O O . HIS B 1 194 ? -20.344 -6.5 6.457 1 88.31 194 HIS B O 1
ATOM 4505 N N . LYS B 1 195 ? -18.344 -7.273 5.965 1 84.31 195 LYS B N 1
ATOM 4506 C CA . LYS B 1 195 ? -17.922 -7.328 7.359 1 84.31 195 LYS B CA 1
ATOM 4507 C C . LYS B 1 195 ? -17.078 -6.109 7.723 1 84.31 195 LYS B C 1
ATOM 4509 O O . LYS B 1 195 ? -16.562 -6.016 8.844 1 84.31 195 LYS B O 1
ATOM 4514 N N . GLY B 1 196 ? -16.953 -5.195 6.793 1 88.31 196 GLY B N 1
ATOM 4515 C CA . GLY B 1 196 ? -16.234 -3.969 7.105 1 88.31 196 GLY B CA 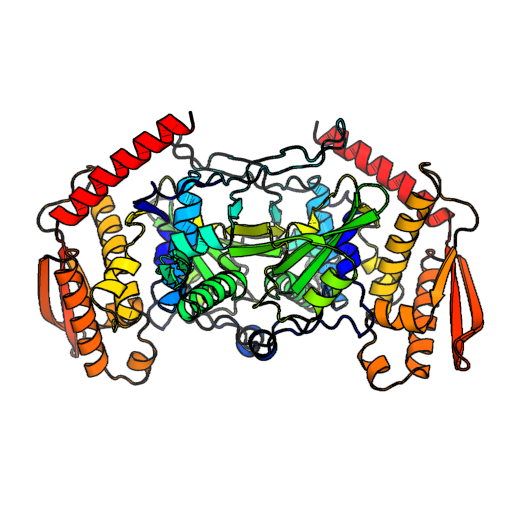1
ATOM 4516 C C . GLY B 1 196 ? -14.867 -3.891 6.453 1 88.31 196 GLY B C 1
ATOM 4517 O O . GLY B 1 196 ? -14.672 -4.414 5.355 1 88.31 196 GLY B O 1
ATOM 4518 N N . PHE B 1 197 ? -14.047 -3.094 7.062 1 88.75 197 PHE B N 1
ATOM 4519 C CA . PHE B 1 197 ? -12.742 -2.76 6.508 1 88.75 197 PHE B CA 1
ATOM 4520 C C . PHE B 1 197 ? -11.625 -3.135 7.477 1 88.75 197 PHE B C 1
ATOM 4522 O O . PHE B 1 197 ? -11.805 -3.062 8.695 1 88.75 197 PHE B O 1
ATOM 4529 N N . ILE B 1 198 ? -10.609 -3.615 6.914 1 87.69 198 ILE B N 1
ATOM 4530 C CA . ILE B 1 198 ? -9.336 -3.689 7.621 1 87.69 198 ILE B CA 1
ATOM 4531 C C . ILE B 1 198 ? -8.336 -2.727 6.988 1 87.69 198 ILE B C 1
ATOM 4533 O O . ILE B 1 198 ? -8.109 -2.768 5.777 1 87.69 198 ILE B O 1
ATOM 4537 N N . VAL B 1 199 ? -7.801 -1.869 7.82 1 89.56 199 VAL B N 1
ATOM 4538 C CA . VAL B 1 199 ? -6.914 -0.833 7.301 1 89.56 199 VAL B CA 1
ATOM 4539 C C . VAL B 1 199 ? -5.523 -0.992 7.906 1 89.56 199 VAL B C 1
ATOM 4541 O O . VAL B 1 199 ? -5.383 -1.167 9.117 1 89.56 199 VAL B O 1
ATOM 4544 N N . GLU B 1 200 ? -4.586 -1.004 7.02 1 86.06 200 GLU B N 1
ATOM 4545 C CA . GLU B 1 200 ? -3.176 -0.956 7.398 1 86.06 200 GLU B CA 1
ATOM 4546 C C . GLU B 1 200 ? -2.564 0.405 7.078 1 86.06 200 GLU B C 1
ATOM 4548 O O . GLU B 1 200 ? -2.467 0.787 5.91 1 86.06 200 GLU B O 1
ATOM 4553 N N . PRO B 1 201 ? -2.16 1.117 8.102 1 87.69 201 PRO B N 1
ATOM 4554 C CA . PRO B 1 201 ? -1.636 2.461 7.848 1 87.69 201 PRO B CA 1
ATOM 4555 C C . PRO B 1 201 ? -0.232 2.443 7.246 1 87.69 201 PRO B C 1
ATOM 4557 O O . PRO B 1 201 ? 0.551 1.532 7.527 1 87.69 201 PRO B O 1
ATOM 4560 N N . CYS B 1 202 ? 0.034 3.369 6.41 1 86.12 202 CYS B N 1
ATOM 4561 C CA . CYS B 1 202 ? 1.417 3.678 6.059 1 86.12 202 CYS B CA 1
ATOM 4562 C C . CYS B 1 202 ? 2.223 4.047 7.301 1 86.12 202 CYS B C 1
ATOM 4564 O O . CYS B 1 202 ? 1.708 4.707 8.203 1 86.12 202 CYS B O 1
ATOM 4566 N N . PRO B 1 203 ? 3.424 3.668 7.363 1 78.81 203 PRO B N 1
ATOM 4567 C CA . PRO B 1 203 ? 4.23 3.916 8.562 1 78.81 203 PRO B CA 1
ATOM 4568 C C . PRO B 1 203 ? 4.242 5.387 8.969 1 78.81 203 PRO B C 1
ATOM 4570 O O . PRO B 1 203 ? 4.375 5.703 10.156 1 78.81 203 PRO B O 1
ATOM 4573 N N . ILE B 1 204 ? 4.066 6.254 8.078 1 85.75 204 ILE B N 1
ATOM 4574 C CA . ILE B 1 204 ? 4.129 7.676 8.383 1 85.75 204 ILE B CA 1
ATOM 4575 C C . ILE B 1 204 ? 2.975 8.055 9.312 1 85.75 204 ILE B C 1
ATOM 4577 O O . ILE B 1 204 ? 3.043 9.062 10.016 1 85.75 204 ILE B O 1
ATOM 4581 N N . LEU B 1 205 ? 1.907 7.277 9.312 1 87.81 205 LEU B N 1
ATOM 4582 C CA . LEU B 1 205 ? 0.734 7.555 10.133 1 87.81 205 LEU B CA 1
ATOM 4583 C C . LEU B 1 205 ? 1.009 7.23 11.602 1 87.81 205 LEU B C 1
ATOM 4585 O O . LEU B 1 205 ? 0.29 7.695 12.492 1 87.81 205 LEU B O 1
ATOM 4589 N N . VAL B 1 206 ? 2.037 6.406 11.805 1 80.94 206 VAL B N 1
ATOM 4590 C CA . VAL B 1 206 ? 2.281 5.98 13.18 1 80.94 206 VAL B CA 1
ATOM 4591 C C . VAL B 1 206 ? 3.73 6.273 13.562 1 80.94 206 VAL B C 1
ATOM 4593 O O . VAL B 1 206 ? 4.156 5.965 14.68 1 80.94 206 VAL B O 1
ATOM 4596 N N . ASP B 1 207 ? 4.406 6.934 12.68 1 76 207 ASP B N 1
ATOM 4597 C CA . ASP B 1 207 ? 5.812 7.25 12.906 1 76 207 ASP B CA 1
ATOM 4598 C C . ASP B 1 207 ? 5.984 8.164 14.109 1 76 207 ASP B C 1
ATOM 4600 O O . ASP B 1 207 ? 5.43 9.266 14.148 1 76 207 ASP B O 1
ATOM 4604 N N . GLN B 1 208 ? 6.707 7.766 15.078 1 74.81 208 GLN B N 1
ATOM 4605 C CA . GLN B 1 208 ? 7.016 8.555 16.266 1 74.81 208 GLN B CA 1
ATOM 4606 C C . GLN B 1 208 ? 5.746 9.094 16.922 1 74.81 208 GLN B C 1
ATOM 4608 O O . GLN B 1 208 ? 5.691 10.266 17.312 1 74.81 208 GLN B O 1
ATOM 4613 N N . ILE B 1 209 ? 4.703 8.281 16.938 1 81.25 209 ILE B N 1
ATOM 4614 C CA . ILE B 1 209 ? 3.387 8.688 17.422 1 81.25 209 ILE B CA 1
ATOM 4615 C C . ILE B 1 209 ? 3.449 8.977 18.906 1 81.25 209 ILE B C 1
ATOM 4617 O O . ILE B 1 209 ? 2.58 9.664 19.453 1 81.25 209 ILE B O 1
ATOM 4621 N N . ASP B 1 210 ? 4.543 8.594 19.578 1 77.69 210 ASP B N 1
ATOM 4622 C CA . ASP B 1 210 ? 4.629 8.805 21.031 1 77.69 210 ASP B CA 1
ATOM 4623 C C . ASP B 1 210 ? 5.641 9.898 21.359 1 77.69 210 ASP B C 1
ATOM 4625 O O . ASP B 1 210 ? 5.707 10.359 22.5 1 77.69 210 ASP B O 1
ATOM 4629 N N . SER B 1 211 ? 6.398 10.328 20.359 1 78.5 211 SER B N 1
ATOM 4630 C CA . SER B 1 211 ? 7.496 11.227 20.703 1 78.5 211 SER B CA 1
ATOM 4631 C C . SER B 1 211 ? 7.438 12.508 19.875 1 78.5 211 SER B C 1
ATOM 4633 O O . SER B 1 211 ? 7.918 13.555 20.312 1 78.5 211 SER B O 1
ATOM 4635 N N . TYR B 1 212 ? 6.984 12.461 18.75 1 87 212 TYR B N 1
ATOM 4636 C CA . TYR B 1 212 ? 7.02 13.602 17.844 1 87 212 TYR B CA 1
ATOM 4637 C C . TYR B 1 212 ? 5.695 13.758 17.109 1 87 212 TYR B C 1
ATOM 4639 O O . TYR B 1 212 ? 5.613 13.5 15.906 1 87 212 TYR B O 1
ATOM 4647 N N . PHE B 1 213 ? 4.77 14.227 17.875 1 90.19 213 PHE B N 1
ATOM 4648 C CA . PHE B 1 213 ? 3.398 14.312 17.391 1 90.19 213 PHE B CA 1
ATOM 4649 C C . PHE B 1 213 ? 2.758 15.633 17.797 1 90.19 213 PHE B C 1
ATOM 4651 O O . PHE B 1 213 ? 3.32 16.375 18.609 1 90.19 213 PHE B O 1
ATOM 4658 N N . VAL B 1 214 ? 1.673 15.914 17.172 1 94.56 214 VAL B N 1
ATOM 4659 C CA . VAL B 1 214 ? 0.806 17.016 17.594 1 94.56 214 VAL B CA 1
ATOM 4660 C C . VAL B 1 214 ? -0.542 16.469 18.047 1 94.56 214 VAL B C 1
ATOM 4662 O O . VAL B 1 214 ? -0.987 15.414 17.578 1 94.56 214 VAL B O 1
ATOM 4665 N N . VAL B 1 215 ? -1.079 17.156 18.969 1 94.38 215 VAL B N 1
ATOM 4666 C CA . VAL B 1 215 ? -2.414 16.797 19.438 1 94.38 215 VAL B CA 1
ATOM 4667 C C . VAL B 1 215 ? -3.455 17.688 18.75 1 94.38 215 VAL B C 1
ATOM 4669 O O . VAL B 1 215 ? -3.309 18.906 18.719 1 94.38 215 VAL B O 1
ATOM 4672 N N . LYS B 1 216 ? -4.473 17.016 18.219 1 94.75 216 LYS B N 1
ATOM 4673 C CA . LYS B 1 216 ? -5.578 17.703 17.562 1 94.75 216 LYS B CA 1
ATOM 4674 C C . LYS B 1 216 ? -6.926 17.188 18.062 1 94.75 216 LYS B C 1
ATOM 4676 O O . LYS B 1 216 ? -7.059 16 18.375 1 94.75 216 LYS B O 1
ATOM 4681 N N . PRO B 1 217 ? -7.824 18.141 18.125 1 94.75 217 PRO B N 1
ATOM 4682 C CA . PRO B 1 217 ? -9.172 17.609 18.328 1 94.75 217 PRO B CA 1
ATOM 4683 C C . PRO B 1 217 ? -9.617 16.672 17.203 1 94.75 217 PRO B C 1
ATOM 4685 O O . PRO B 1 217 ? -9.344 16.938 16.031 1 94.75 217 PRO B O 1
ATOM 4688 N N . ALA B 1 218 ? -10.281 15.617 17.547 1 92.31 218 ALA B N 1
ATOM 4689 C CA . ALA B 1 218 ? -10.711 14.617 16.578 1 92.31 218 ALA B CA 1
ATOM 4690 C C . ALA B 1 218 ? -11.727 15.203 15.602 1 92.31 218 ALA B C 1
ATOM 4692 O O . ALA B 1 218 ? -11.852 14.734 14.469 1 92.31 218 ALA B O 1
ATOM 4693 N N . ASN B 1 219 ? -12.391 16.266 16.016 1 90.12 219 ASN B N 1
ATOM 4694 C CA . ASN B 1 219 ? -13.453 16.844 15.195 1 90.12 219 ASN B CA 1
ATOM 4695 C C . ASN B 1 219 ? -13.023 18.172 14.586 1 90.12 219 ASN B C 1
ATOM 4697 O O . ASN B 1 219 ? -13.867 19.016 14.281 1 90.12 219 ASN B O 1
ATOM 4701 N N . VAL B 1 220 ? -11.766 18.359 14.445 1 94.19 220 VAL B N 1
ATOM 4702 C CA . VAL B 1 220 ? -11.242 19.656 14.016 1 94.19 220 VAL B CA 1
ATOM 4703 C C . VAL B 1 220 ? -11.828 20.031 12.656 1 94.19 220 VAL B C 1
ATOM 4705 O O . VAL B 1 220 ? -12.242 21.172 12.445 1 94.19 220 VAL B O 1
ATOM 4708 N N . TYR B 1 221 ? -11.953 19.094 11.781 1 94.81 221 TYR B N 1
ATOM 4709 C CA . TYR B 1 221 ? -12.445 19.391 10.438 1 94.81 221 TYR B CA 1
ATOM 4710 C C . TYR B 1 221 ? -13.961 19.531 10.43 1 94.81 221 TYR B C 1
ATOM 4712 O O . TYR B 1 221 ? -14.523 20.297 9.656 1 94.81 221 TYR B O 1
ATOM 4720 N N . GLN B 1 222 ? -14.57 18.781 11.266 1 91.81 222 GLN B N 1
ATOM 4721 C CA . GLN B 1 222 ? -16.016 18.922 11.414 1 91.81 222 GLN B CA 1
ATOM 4722 C C . GLN B 1 222 ? -16.391 20.312 11.922 1 91.81 222 GLN B C 1
ATOM 4724 O O . GLN B 1 222 ? -17.406 20.875 11.508 1 91.81 222 GLN B O 1
ATOM 4729 N N . GLU B 1 223 ? -15.609 20.797 12.844 1 94 223 GLU B N 1
ATOM 4730 C CA . GLU B 1 223 ? -15.828 22.156 13.352 1 94 223 GLU B CA 1
ATOM 4731 C C . GLU B 1 223 ? -15.758 23.188 12.227 1 94 223 GLU B C 1
ATOM 4733 O O . GLU B 1 223 ? -16.578 24.109 12.172 1 94 223 GLU B O 1
ATOM 4738 N N . ILE B 1 224 ? -14.797 23.016 11.383 1 95.38 224 ILE B N 1
ATOM 4739 C CA . ILE B 1 224 ? -14.664 23.922 10.242 1 95.38 224 ILE B CA 1
ATOM 4740 C C . ILE B 1 224 ? -15.898 23.828 9.359 1 95.38 224 ILE B C 1
ATOM 4742 O O . ILE B 1 224 ? -16.516 24.844 9.031 1 95.38 224 ILE B O 1
ATOM 4746 N N . LYS B 1 225 ? -16.266 22.641 9.055 1 92.31 225 LYS B N 1
ATOM 4747 C CA . LYS B 1 225 ? -17.375 22.406 8.141 1 92.31 225 LYS B CA 1
ATOM 4748 C C . LYS B 1 225 ? -18.688 22.938 8.703 1 92.31 225 LYS B C 1
ATOM 4750 O O . LYS B 1 225 ? -19.5 23.5 7.969 1 92.31 225 LYS B O 1
ATOM 4755 N N . MET B 1 226 ? -18.891 22.766 9.914 1 92.31 226 MET B N 1
ATOM 4756 C CA . MET B 1 226 ? -20.141 23.172 10.555 1 92.31 226 MET B CA 1
ATOM 4757 C C . MET B 1 226 ? -20.25 24.688 10.617 1 92.31 226 MET B C 1
ATOM 4759 O O . MET B 1 226 ? -21.328 25.25 10.375 1 92.31 226 MET B O 1
ATOM 4763 N N . ARG B 1 227 ? -19.219 25.328 10.906 1 95.25 227 ARG B N 1
ATOM 4764 C CA . ARG B 1 227 ? -19.25 26.781 11.102 1 95.25 227 ARG B CA 1
ATOM 4765 C C . ARG B 1 227 ? -19.031 27.516 9.789 1 95.25 227 ARG B C 1
ATOM 4767 O O . ARG B 1 227 ? -19.531 28.625 9.602 1 95.25 227 ARG B O 1
ATOM 4774 N N . PHE B 1 228 ? -18.25 26.859 8.93 1 95.75 228 PHE B N 1
ATOM 4775 C CA . PHE B 1 228 ? -17.922 27.453 7.645 1 95.75 228 PHE B CA 1
ATOM 4776 C C . PHE B 1 228 ? -18.109 26.453 6.516 1 95.75 228 PHE B C 1
ATOM 4778 O O . PHE B 1 228 ? -17.125 26.016 5.91 1 95.75 228 PHE B O 1
ATOM 4785 N N . PRO B 1 229 ? -19.25 26.172 6.109 1 91.06 229 PRO B N 1
ATOM 4786 C CA . PRO B 1 229 ? -19.531 25.109 5.137 1 91.06 229 PRO B CA 1
ATOM 4787 C C . PRO B 1 229 ? -18.906 25.391 3.77 1 91.06 229 PRO B C 1
ATOM 4789 O O . PRO B 1 229 ? -18.641 24.453 3.002 1 91.06 229 PRO B O 1
ATOM 4792 N N . ASN B 1 230 ? -18.625 26.609 3.492 1 91.31 230 ASN B N 1
ATOM 4793 C CA . ASN B 1 230 ? -18.078 26.953 2.184 1 91.31 230 ASN B CA 1
ATOM 4794 C C . ASN B 1 230 ? -16.578 27.234 2.258 1 91.31 230 ASN B C 1
ATOM 4796 O O . ASN B 1 230 ? -16.016 27.859 1.36 1 91.31 230 ASN B O 1
ATOM 4800 N N . ALA B 1 231 ? -16.031 26.75 3.342 1 94.25 231 ALA B N 1
ATOM 4801 C CA . ALA B 1 231 ? -14.594 26.969 3.492 1 94.25 231 ALA B CA 1
ATOM 4802 C C . ALA B 1 231 ? -13.812 26.219 2.416 1 94.25 231 ALA B C 1
ATOM 4804 O O . ALA B 1 231 ? -14.148 25.078 2.074 1 94.25 231 ALA B O 1
ATOM 4805 N N . SER B 1 232 ? -12.844 26.875 1.848 1 93.75 232 SER B N 1
ATOM 4806 C CA . SER B 1 232 ? -11.969 26.219 0.877 1 93.75 232 SER B CA 1
ATOM 4807 C C . SER B 1 232 ? -11.062 25.203 1.55 1 93.75 232 SER B C 1
ATOM 4809 O O . SER B 1 232 ? -10.906 25.203 2.771 1 93.75 232 SER B O 1
ATOM 4811 N N . ARG B 1 233 ? -10.414 24.391 0.743 1 93.94 233 ARG B N 1
ATOM 4812 C CA . ARG B 1 233 ? -9.484 23.391 1.263 1 93.94 233 ARG B CA 1
ATOM 4813 C C . ARG B 1 233 ? -8.289 24.078 1.937 1 93.94 233 ARG B C 1
ATOM 4815 O O . ARG B 1 233 ? -7.656 23.484 2.816 1 93.94 233 ARG B O 1
ATOM 4822 N N . TYR B 1 234 ? -8.023 25.297 1.541 1 96.31 234 TYR B N 1
ATOM 4823 C CA . TYR B 1 234 ? -6.895 26.016 2.109 1 96.31 234 TYR B CA 1
ATOM 4824 C C . TYR B 1 234 ? -7.102 26.266 3.6 1 96.31 234 TYR B C 1
ATOM 4826 O O . TYR B 1 234 ? -6.137 26.312 4.367 1 96.31 234 TYR B O 1
ATOM 4834 N N . ALA B 1 235 ? -8.344 26.406 3.951 1 97.25 235 ALA B N 1
ATOM 4835 C CA . ALA B 1 235 ? -8.648 26.641 5.359 1 97.25 235 ALA B CA 1
ATOM 4836 C C . ALA B 1 235 ? -8.273 25.422 6.211 1 97.25 235 ALA B C 1
ATOM 4838 O O . ALA B 1 235 ? -7.746 25.578 7.312 1 97.25 235 ALA B O 1
ATOM 4839 N N . TYR B 1 236 ? -8.523 24.266 5.688 1 96.88 236 TYR B N 1
ATOM 4840 C CA . TYR B 1 236 ? -8.164 23.031 6.387 1 96.88 236 TYR B CA 1
ATOM 4841 C C . TYR B 1 236 ? -6.656 22.922 6.566 1 96.88 236 TYR B C 1
ATOM 4843 O O . TYR B 1 236 ? -6.176 22.656 7.668 1 96.88 236 TYR B O 1
ATOM 4851 N N . THR B 1 237 ? -5.996 23.156 5.496 1 97.19 237 THR B N 1
ATOM 4852 C CA . THR B 1 237 ? -4.539 23.094 5.516 1 97.19 237 THR B CA 1
ATOM 4853 C C . THR B 1 237 ? -3.963 24.156 6.449 1 97.19 237 THR B C 1
ATOM 4855 O O . THR B 1 237 ? -2.98 23.906 7.152 1 97.19 237 THR B O 1
ATOM 4858 N N . PHE B 1 238 ? -4.543 25.281 6.387 1 98.25 238 PHE B N 1
ATOM 4859 C CA . PHE B 1 238 ? -4.066 26.391 7.203 1 98.25 238 PHE B CA 1
ATOM 4860 C C . PHE B 1 238 ? -4.199 26.062 8.688 1 98.25 238 PHE B C 1
ATOM 4862 O O . PHE B 1 238 ? -3.266 26.297 9.461 1 98.25 238 PHE B O 1
ATOM 4869 N N . ILE B 1 239 ? -5.312 25.562 9.062 1 98 239 ILE B N 1
ATOM 4870 C CA . ILE B 1 239 ? -5.531 25.203 10.461 1 98 239 ILE B CA 1
ATOM 4871 C C . ILE B 1 239 ? -4.535 24.125 10.883 1 98 239 ILE B C 1
ATOM 4873 O O . ILE B 1 239 ? -3.939 24.219 11.961 1 98 239 ILE B O 1
ATOM 4877 N N . ASP B 1 240 ? -4.371 23.109 10.062 1 97.81 240 ASP B N 1
ATOM 4878 C CA . ASP B 1 240 ? -3.371 22.094 10.344 1 97.81 240 ASP B CA 1
ATOM 4879 C C . ASP B 1 240 ? -1.982 22.703 10.5 1 97.81 240 ASP B C 1
ATOM 4881 O O . ASP B 1 240 ? -1.201 22.281 11.352 1 97.81 240 ASP B O 1
ATOM 4885 N N . TRP B 1 241 ? -1.721 23.641 9.664 1 98.12 241 TRP B N 1
ATOM 4886 C CA . TRP B 1 241 ? -0.416 24.297 9.711 1 98.12 241 TRP B CA 1
ATOM 4887 C C . TRP B 1 241 ? -0.251 25.078 11.008 1 98.12 241 TRP B C 1
ATOM 4889 O O . TRP B 1 241 ? 0.81 25.047 11.633 1 98.12 241 TRP B O 1
ATOM 4899 N N . ILE B 1 242 ? -1.262 25.812 11.383 1 98.12 242 ILE B N 1
ATOM 4900 C CA . ILE B 1 242 ? -1.224 26.578 12.625 1 98.12 242 ILE B CA 1
ATOM 4901 C C . ILE B 1 242 ? -0.933 25.641 13.797 1 98.12 242 ILE B C 1
ATOM 4903 O O . ILE B 1 242 ? -0.055 25.922 14.617 1 98.12 242 ILE B O 1
ATOM 4907 N N . ILE B 1 243 ? -1.648 24.562 13.82 1 97.62 243 ILE B N 1
ATOM 4908 C CA . ILE B 1 243 ? -1.521 23.609 14.922 1 97.62 243 ILE B CA 1
ATOM 4909 C C . ILE B 1 243 ? -0.118 23.016 14.922 1 97.62 243 ILE B C 1
ATOM 4911 O O . ILE B 1 243 ? 0.547 22.984 15.961 1 97.62 243 ILE B O 1
ATOM 4915 N N . THR B 1 244 ? 0.357 22.625 13.812 1 97.19 244 THR B N 1
ATOM 4916 C CA . THR B 1 244 ? 1.64 21.938 13.688 1 97.19 244 THR B CA 1
ATOM 4917 C C . THR B 1 244 ? 2.795 22.906 13.945 1 97.19 244 THR B C 1
ATOM 4919 O O . THR B 1 244 ? 3.711 22.594 14.711 1 97.19 244 THR B O 1
ATOM 4922 N N . ALA B 1 245 ? 2.736 24.047 13.312 1 97 245 ALA B N 1
ATOM 4923 C CA . ALA B 1 245 ? 3.795 25.047 13.477 1 97 245 ALA B CA 1
ATOM 4924 C C . ALA B 1 245 ? 3.883 25.516 14.922 1 97 245 ALA B C 1
ATOM 4926 O O . ALA B 1 245 ? 4.98 25.75 15.438 1 97 245 ALA B O 1
ATOM 4927 N N . SER B 1 246 ? 2.738 25.703 15.531 1 96.75 246 SER B N 1
ATOM 4928 C CA . SER B 1 246 ? 2.705 26.141 16.922 1 96.75 246 SER B CA 1
ATOM 4929 C C . SER B 1 246 ? 3.336 25.094 17.844 1 96.75 246 SER B C 1
ATOM 4931 O O . SER B 1 246 ? 4.105 25.438 18.734 1 96.75 246 SER B O 1
ATOM 4933 N N . ALA B 1 247 ? 2.971 23.891 17.609 1 94.5 247 ALA B N 1
ATOM 4934 C CA . ALA B 1 247 ? 3.518 22.797 18.422 1 94.5 247 ALA B CA 1
ATOM 4935 C C . ALA B 1 247 ? 5.035 22.719 18.266 1 94.5 247 ALA B C 1
ATOM 4937 O O . ALA B 1 247 ? 5.754 22.531 19.25 1 94.5 247 ALA B O 1
ATOM 4938 N N . LYS B 1 248 ? 5.465 22.812 17.062 1 93.06 248 LYS B N 1
ATOM 4939 C CA . LYS B 1 248 ? 6.902 22.766 16.812 1 93.06 248 LYS B CA 1
ATOM 4940 C C . LYS B 1 248 ? 7.621 23.922 17.484 1 93.06 248 LYS B C 1
ATOM 4942 O O . LYS B 1 248 ? 8.688 23.734 18.078 1 93.06 248 LYS B O 1
ATOM 4947 N N . LYS B 1 249 ? 7.07 25.047 17.406 1 94.44 249 LYS B N 1
ATOM 4948 C CA . LYS B 1 249 ? 7.668 26.234 18.016 1 94.44 249 LYS B CA 1
ATOM 4949 C C . LYS B 1 249 ? 7.699 26.109 19.531 1 94.44 249 LYS B C 1
ATOM 4951 O O . LYS B 1 249 ? 8.695 26.438 20.172 1 94.44 249 LYS B O 1
ATOM 4956 N N . LYS B 1 250 ? 6.582 25.672 20.078 1 94.06 250 LYS B N 1
ATOM 4957 C CA . LYS B 1 250 ? 6.543 25.469 21.516 1 94.06 250 LYS B CA 1
ATOM 4958 C C . LYS B 1 250 ? 7.652 24.516 21.969 1 94.06 250 LYS B C 1
ATOM 4960 O O . LYS B 1 250 ? 8.344 24.797 22.953 1 94.06 250 LYS B O 1
ATOM 4965 N N . ARG B 1 251 ? 7.793 23.438 21.281 1 88.94 251 ARG B N 1
ATOM 4966 C CA . ARG B 1 251 ? 8.789 22.438 21.625 1 88.94 251 ARG B CA 1
ATOM 4967 C C . ARG B 1 251 ? 10.195 23.031 21.609 1 88.94 251 ARG B C 1
ATOM 4969 O O . ARG B 1 251 ? 11.055 22.609 22.391 1 88.94 251 ARG B O 1
ATOM 4976 N N . LYS B 1 252 ? 10.367 23.953 20.75 1 88.38 252 LYS B N 1
ATOM 4977 C CA . LYS B 1 252 ? 11.672 24.609 20.641 1 88.38 252 LYS B CA 1
ATOM 4978 C C . LYS B 1 252 ? 11.883 25.594 21.781 1 88.38 252 LYS B C 1
ATOM 4980 O O . LYS B 1 252 ? 13.016 25.797 22.219 1 88.38 252 LYS B O 1
ATOM 4985 N N . LEU B 1 253 ? 10.828 26.141 22.25 1 90.94 253 LEU B N 1
ATOM 4986 C CA . LEU B 1 253 ? 10.93 27.234 23.203 1 90.94 253 LEU B CA 1
ATOM 4987 C C . LEU B 1 253 ? 10.922 26.703 24.641 1 90.94 253 LEU B C 1
ATOM 4989 O O . LEU B 1 253 ? 11.586 27.266 25.516 1 90.94 253 LEU B O 1
ATOM 4993 N N . THR B 1 254 ? 10.055 25.656 24.859 1 88 254 THR B N 1
ATOM 4994 C CA . THR B 1 254 ? 9.914 25.203 26.234 1 88 254 THR B CA 1
ATOM 4995 C C . THR B 1 254 ? 9.57 23.719 26.297 1 88 254 THR B C 1
ATOM 4997 O O . THR B 1 254 ? 8.977 23.188 25.359 1 88 254 THR B O 1
ATOM 5000 N N . LYS B 1 255 ? 9.945 23.156 27.375 1 83 255 LYS B N 1
ATOM 5001 C CA . LYS B 1 255 ? 9.586 21.766 27.641 1 83 255 LYS B CA 1
ATOM 5002 C C . LYS B 1 255 ? 8.406 21.672 28.609 1 83 255 LYS B C 1
ATOM 5004 O O . LYS B 1 255 ? 7.91 20.594 28.906 1 83 255 LYS B O 1
ATOM 5009 N N . GLU B 1 256 ? 8.023 22.797 28.875 1 82.06 256 GLU B N 1
ATOM 5010 C CA . GLU B 1 256 ? 6.902 22.844 29.812 1 82.06 256 GLU B CA 1
ATOM 5011 C C . GLU B 1 256 ? 5.59 22.469 29.109 1 82.06 256 GLU B C 1
ATOM 5013 O O . GLU B 1 256 ? 5.469 22.594 27.891 1 82.06 256 GLU B O 1
ATOM 5018 N N . ASN B 1 257 ? 4.719 22.062 29.953 1 82.75 257 ASN B N 1
ATOM 5019 C CA . ASN B 1 257 ? 3.406 21.688 29.422 1 82.75 257 ASN B CA 1
ATOM 5020 C C . ASN B 1 257 ? 2.574 22.922 29.094 1 82.75 257 ASN B C 1
ATOM 5022 O O . ASN B 1 257 ? 1.709 22.875 28.219 1 82.75 257 ASN B O 1
ATOM 5026 N N . SER B 1 258 ? 2.932 23.953 29.719 1 90.56 258 SER B N 1
ATOM 5027 C CA . SER B 1 258 ? 2.146 25.156 29.5 1 90.56 258 SER B CA 1
ATOM 5028 C C . SER B 1 258 ? 2.611 25.906 28.25 1 90.56 258 SER B C 1
ATOM 5030 O O . SER B 1 258 ? 3.805 25.922 27.938 1 90.56 258 SER B O 1
ATOM 5032 N N . TRP B 1 259 ? 1.665 26.516 27.562 1 94.69 259 TRP B N 1
ATOM 5033 C CA . TRP B 1 259 ? 1.958 27.281 26.359 1 94.69 259 TRP B CA 1
ATOM 5034 C C . TRP B 1 259 ? 2.467 28.672 26.734 1 94.69 259 TRP B C 1
ATOM 5036 O O . TRP B 1 259 ? 1.981 29.297 27.672 1 94.69 259 TRP B O 1
ATOM 5046 N N . PRO B 1 260 ? 3.465 29.156 26 1 93 260 PRO B N 1
ATOM 5047 C CA . PRO B 1 260 ? 3.98 30.5 26.266 1 93 260 PRO B CA 1
ATOM 5048 C C . PRO B 1 260 ? 2.949 31.594 25.984 1 93 260 PRO B C 1
ATOM 5050 O O . PRO B 1 260 ? 2.127 31.453 25.078 1 93 260 PRO B O 1
ATOM 5053 N N . GLU B 1 261 ? 3.207 32.656 26.766 1 90.75 261 GLU B N 1
ATOM 5054 C CA . GLU B 1 261 ? 2.35 33.812 26.547 1 90.75 261 GLU B CA 1
ATOM 5055 C C . GLU B 1 261 ? 2.699 34.531 25.234 1 90.75 261 GLU B C 1
ATOM 5057 O O . GLU B 1 261 ? 3.877 34.656 24.891 1 90.75 261 GLU B O 1
ATOM 5062 N N . ASN B 1 262 ? 1.79 34.938 24.469 1 89.81 262 ASN B N 1
ATOM 5063 C CA . ASN B 1 262 ? 1.921 35.781 23.281 1 89.81 262 ASN B CA 1
ATOM 5064 C C . ASN B 1 262 ? 2.727 35.094 22.203 1 89.81 262 ASN B C 1
ATOM 5066 O O . ASN B 1 262 ? 3.576 35.688 21.547 1 89.81 262 ASN B O 1
ATOM 5070 N N . LEU B 1 263 ? 2.578 33.781 22.141 1 95.31 263 LEU B N 1
ATOM 5071 C CA . LEU B 1 263 ? 3.23 33.031 21.062 1 95.31 263 LEU B CA 1
ATOM 5072 C C . LEU B 1 263 ? 2.646 33.438 19.703 1 95.31 263 LEU B C 1
ATOM 5074 O O . LEU B 1 263 ? 1.43 33.594 19.578 1 95.31 263 LEU B O 1
ATOM 5078 N N . SER B 1 264 ? 3.514 33.719 18.781 1 97.06 264 SER B N 1
ATOM 5079 C CA . SER B 1 264 ? 3.07 34.094 17.453 1 97.06 264 SER B CA 1
ATOM 5080 C C . SER B 1 264 ? 3.854 33.344 16.375 1 97.06 264 SER B C 1
ATOM 5082 O O . SER B 1 264 ? 4.973 32.906 16.609 1 97.06 264 SER B O 1
ATOM 5084 N N . LEU B 1 265 ? 3.242 33.125 15.273 1 97.5 265 LEU B N 1
ATOM 5085 C CA . LEU B 1 265 ? 3.873 32.562 14.086 1 97.5 265 LEU B CA 1
ATOM 5086 C C . LEU B 1 265 ? 4.121 33.625 13.039 1 97.5 265 LEU B C 1
ATOM 5088 O O . LEU B 1 265 ? 3.221 34.406 12.727 1 97.5 265 LEU B O 1
ATOM 5092 N N . ASN B 1 266 ? 5.348 33.75 12.586 1 96.44 266 ASN B N 1
ATOM 5093 C CA . ASN B 1 266 ? 5.73 34.656 11.531 1 96.44 266 ASN B CA 1
ATOM 5094 C C . ASN B 1 266 ? 5.961 33.938 10.203 1 96.44 266 ASN B C 1
ATOM 5096 O O . ASN B 1 266 ? 6.75 33 10.133 1 96.44 266 ASN B O 1
ATOM 5100 N N . VAL B 1 267 ? 5.277 34.406 9.188 1 95.75 267 VAL B N 1
ATOM 5101 C CA . VAL B 1 267 ? 5.43 33.719 7.91 1 95.75 267 VAL B CA 1
ATOM 5102 C C . VAL B 1 267 ? 5.219 34.688 6.766 1 95.75 267 VAL B C 1
ATOM 5104 O O . VAL B 1 267 ? 4.34 35.562 6.836 1 95.75 267 VAL B O 1
ATOM 5107 N N . ASN B 1 268 ? 6.102 34.594 5.793 1 94.44 268 ASN B N 1
ATOM 5108 C CA . ASN B 1 268 ? 5.922 35.375 4.574 1 94.44 268 ASN B CA 1
ATOM 5109 C C . ASN B 1 268 ? 4.699 34.906 3.787 1 94.44 268 ASN B C 1
ATOM 5111 O O . ASN B 1 268 ? 4.445 33.688 3.674 1 94.44 268 ASN B O 1
ATOM 5115 N N . VAL B 1 269 ? 4.027 35.875 3.186 1 94.75 269 VAL B N 1
ATOM 5116 C CA . VAL B 1 269 ? 2.812 35.562 2.438 1 94.75 269 VAL B CA 1
ATOM 5117 C C . VAL B 1 269 ? 3.135 34.594 1.298 1 94.75 269 VAL B C 1
ATOM 5119 O O . VAL B 1 269 ? 2.379 33.656 1.041 1 94.75 269 VAL B O 1
ATOM 5122 N N . LYS B 1 270 ? 4.199 34.812 0.662 1 91.62 270 LYS B N 1
ATOM 5123 C CA . LYS B 1 270 ? 4.605 33.938 -0.43 1 91.62 270 LYS B CA 1
ATOM 5124 C C . LYS B 1 270 ? 4.852 32.5 0.07 1 91.62 270 LYS B C 1
ATOM 5126 O O . LYS B 1 270 ? 4.402 31.547 -0.548 1 91.62 270 LYS B O 1
ATOM 5131 N N . SER B 1 271 ? 5.539 32.406 1.171 1 92.88 271 SER B N 1
ATOM 5132 C CA . SER B 1 271 ? 5.805 31.094 1.761 1 92.88 271 SER B CA 1
ATOM 5133 C C . SER B 1 271 ? 4.516 30.406 2.197 1 92.88 271 SER B C 1
ATOM 5135 O O . SER B 1 271 ? 4.359 29.188 2.023 1 92.88 271 SER B O 1
ATOM 5137 N N . LEU B 1 272 ? 3.68 31.203 2.713 1 96.25 272 LEU B N 1
ATOM 5138 C CA . LEU B 1 272 ? 2.41 30.656 3.176 1 96.25 272 LEU B CA 1
ATOM 5139 C C . LEU B 1 272 ? 1.585 30.125 2.006 1 96.25 272 LEU B C 1
ATOM 5141 O O . LEU B 1 272 ? 0.907 29.109 2.129 1 96.25 272 LEU B O 1
ATOM 5145 N N . ALA B 1 273 ? 1.641 30.844 0.919 1 95.38 273 ALA B N 1
ATOM 5146 C CA . ALA B 1 273 ? 0.933 30.391 -0.275 1 95.38 273 ALA B CA 1
ATOM 5147 C C . ALA B 1 273 ? 1.42 29 -0.709 1 95.38 273 ALA B C 1
ATOM 5149 O O . ALA B 1 273 ? 0.619 28.156 -1.098 1 95.38 273 ALA B O 1
ATOM 5150 N N . TYR B 1 274 ? 2.68 28.75 -0.61 1 92.5 274 TYR B N 1
ATOM 5151 C CA . TYR B 1 274 ? 3.23 27.438 -0.941 1 92.5 274 TYR B CA 1
ATOM 5152 C C . TYR B 1 274 ? 2.809 26.391 0.086 1 92.5 274 TYR B C 1
ATOM 5154 O O . TYR B 1 274 ? 2.426 25.281 -0.274 1 92.5 274 TYR B O 1
ATOM 5162 N N . ILE B 1 275 ? 2.893 26.781 1.306 1 94.56 275 ILE B N 1
ATOM 5163 C CA . ILE B 1 275 ? 2.521 25.891 2.395 1 94.56 275 ILE B CA 1
ATOM 5164 C C . ILE B 1 275 ? 1.08 25.422 2.211 1 94.56 275 ILE B C 1
ATOM 5166 O O . ILE B 1 275 ? 0.771 24.25 2.416 1 94.56 275 ILE B O 1
ATOM 5170 N N . LEU B 1 276 ? 0.277 26.344 1.753 1 96.06 276 LEU B N 1
ATOM 5171 C CA . LEU B 1 276 ? -1.147 26.062 1.62 1 96.06 276 LEU B CA 1
ATOM 5172 C C . LEU B 1 276 ? -1.452 25.438 0.257 1 96.06 276 LEU B C 1
ATOM 5174 O O . LEU B 1 276 ? -2.615 25.203 -0.072 1 96.06 276 LEU B O 1
ATOM 5178 N N . ARG B 1 277 ? -0.462 25.203 -0.539 1 92.38 277 ARG B N 1
ATOM 5179 C CA . ARG B 1 277 ? -0.54 24.547 -1.84 1 92.38 277 ARG B CA 1
ATOM 5180 C C . ARG B 1 277 ? -1.437 25.328 -2.795 1 92.38 277 ARG B C 1
ATOM 5182 O O . ARG B 1 277 ? -2.287 24.75 -3.473 1 92.38 277 ARG B O 1
ATOM 5189 N N . MET B 1 278 ? -1.271 26.594 -2.84 1 93.5 278 MET B N 1
ATOM 5190 C CA . MET B 1 278 ? -2.023 27.453 -3.752 1 93.5 278 MET B CA 1
ATOM 5191 C C . MET B 1 278 ? -1.333 27.531 -5.109 1 93.5 278 MET B C 1
ATOM 5193 O O . MET B 1 278 ? -1.212 28.625 -5.68 1 93.5 278 MET B O 1
ATOM 5197 N N . ASN B 1 279 ? -0.952 26.453 -5.637 1 85.88 279 ASN B N 1
ATOM 5198 C CA . ASN B 1 279 ? -0.123 26.375 -6.836 1 85.88 279 ASN B CA 1
ATOM 5199 C C . ASN B 1 279 ? -0.813 27.016 -8.039 1 85.88 279 ASN B C 1
ATOM 5201 O O . ASN B 1 279 ? -0.162 27.641 -8.867 1 85.88 279 ASN B O 1
ATOM 5205 N N . ARG B 1 280 ? -2.053 26.828 -8.109 1 87.06 280 ARG B N 1
ATOM 5206 C CA . ARG B 1 280 ? -2.785 27.391 -9.242 1 87.06 280 ARG B CA 1
ATOM 5207 C C . ARG B 1 280 ? -2.66 28.906 -9.273 1 87.06 280 ARG B C 1
ATOM 5209 O O . ARG B 1 280 ? -2.43 29.484 -10.336 1 87.06 280 ARG B O 1
ATOM 5216 N N . TYR B 1 281 ? -2.748 29.484 -8.164 1 92.38 281 TYR B N 1
ATOM 5217 C CA . TYR B 1 281 ? -2.672 30.938 -8.086 1 92.38 281 TYR B CA 1
ATOM 5218 C C . TYR B 1 281 ? -1.229 31.422 -8.195 1 92.38 281 TYR B C 1
ATOM 5220 O O . TYR B 1 281 ? -0.965 32.5 -8.742 1 92.38 281 TYR B O 1
ATOM 5228 N N . ILE B 1 282 ? -0.369 30.609 -7.684 1 90.19 282 ILE B N 1
ATOM 5229 C CA . ILE B 1 282 ? 1.044 30.969 -7.738 1 90.19 282 ILE B CA 1
ATOM 5230 C C . ILE B 1 282 ? 1.522 30.953 -9.188 1 90.19 282 ILE B C 1
ATOM 5232 O O . ILE B 1 282 ? 2.189 31.891 -9.633 1 90.19 282 ILE B O 1
ATOM 5236 N N . SER B 1 283 ? 1.173 29.922 -9.867 1 87.5 283 SER B N 1
ATOM 5237 C CA . SER B 1 283 ? 1.618 29.781 -11.25 1 87.5 283 SER B CA 1
ATOM 5238 C C . SER B 1 283 ? 1.061 30.891 -12.125 1 87.5 283 SER B C 1
ATOM 5240 O O . SER B 1 283 ? 1.721 31.344 -13.07 1 87.5 283 SER B O 1
ATOM 5242 N N . THR B 1 284 ? -0.101 31.375 -11.859 1 92.81 284 THR B N 1
ATOM 5243 C CA . THR B 1 284 ? -0.725 32.438 -12.633 1 92.81 284 THR B CA 1
ATOM 5244 C C . THR B 1 284 ? -0.394 33.812 -12.047 1 92.81 284 THR B C 1
ATOM 5246 O O . THR B 1 284 ? -0.9 34.844 -12.516 1 92.81 284 THR B O 1
ATOM 5249 N N . ARG B 1 285 ? 0.372 33.781 -11.039 1 91.44 285 ARG B N 1
ATOM 5250 C CA . ARG B 1 285 ? 0.838 34.969 -10.352 1 91.44 285 ARG B CA 1
ATOM 5251 C C . ARG B 1 285 ? -0.335 35.844 -9.891 1 91.44 285 ARG B C 1
ATOM 5253 O O . ARG B 1 285 ? -0.302 37.062 -10.023 1 91.44 285 ARG B O 1
ATOM 5260 N N . ASN B 1 286 ? -1.412 35.188 -9.523 1 94.38 286 ASN B N 1
ATOM 5261 C CA . ASN B 1 286 ? -2.584 35.906 -9.008 1 94.38 286 ASN B CA 1
ATOM 5262 C C . ASN B 1 286 ? -2.465 36.156 -7.508 1 94.38 286 ASN B C 1
ATOM 5264 O O . ASN B 1 286 ? -3.217 35.594 -6.715 1 94.38 286 ASN B O 1
ATOM 5268 N N . TRP B 1 287 ? -1.743 37.094 -7.117 1 92.38 287 TRP B N 1
ATOM 5269 C CA . TRP B 1 287 ? -1.395 37.375 -5.727 1 92.38 287 TRP B CA 1
ATOM 5270 C C . TRP B 1 287 ? -2.576 37.969 -4.973 1 92.38 287 TRP B C 1
ATOM 5272 O O . TRP B 1 287 ? -2.729 37.75 -3.768 1 92.38 287 TRP B O 1
ATOM 5282 N N . LYS B 1 288 ? -3.375 38.688 -5.676 1 94.38 288 LYS B N 1
ATOM 5283 C CA . LYS B 1 288 ? -4.57 39.25 -5.043 1 94.38 288 LYS B CA 1
ATOM 5284 C C . LYS B 1 288 ? -5.465 38.125 -4.508 1 94.38 288 LYS B C 1
ATOM 5286 O O . LYS B 1 288 ? -5.969 38.219 -3.385 1 94.38 288 LYS B O 1
ATOM 5291 N N . LYS B 1 289 ? -5.625 37.125 -5.32 1 96.12 289 LYS B N 1
ATOM 5292 C CA . LYS B 1 289 ? -6.457 36 -4.914 1 96.12 289 LYS B CA 1
ATOM 5293 C C . LYS B 1 289 ? -5.816 35.25 -3.758 1 96.12 289 LYS B C 1
ATOM 5295 O O . LYS B 1 289 ? -6.52 34.719 -2.891 1 96.12 289 LYS B O 1
ATOM 5300 N N . ILE B 1 290 ? -4.562 35.156 -3.807 1 96.75 290 ILE B N 1
ATOM 5301 C CA . ILE B 1 290 ? -3.832 34.5 -2.734 1 96.75 290 ILE B CA 1
ATOM 5302 C C . ILE B 1 290 ? -4.059 35.25 -1.418 1 96.75 290 ILE B C 1
ATOM 5304 O O . ILE B 1 290 ? -4.395 34.625 -0.403 1 96.75 290 ILE B O 1
ATOM 5308 N N . GLU B 1 291 ? -3.889 36.5 -1.446 1 96.44 291 GLU B N 1
ATOM 5309 C CA . GLU B 1 291 ? -4.066 37.312 -0.238 1 96.44 291 GLU B CA 1
ATOM 5310 C C . GLU B 1 291 ? -5.492 37.219 0.293 1 96.44 291 GLU B C 1
ATOM 5312 O O . GLU B 1 291 ? -5.703 37.094 1.503 1 96.44 291 GLU B O 1
ATOM 5317 N N . MET B 1 292 ? -6.418 37.188 -0.61 1 96.81 292 MET B N 1
ATOM 5318 C CA . MET B 1 292 ? -7.816 37.062 -0.211 1 96.81 292 MET B CA 1
ATOM 5319 C C . MET B 1 292 ? -8.055 35.688 0.454 1 96.81 292 MET B C 1
ATOM 5321 O O . MET B 1 292 ? -8.773 35.625 1.452 1 96.81 292 MET B O 1
ATOM 5325 N N . ALA B 1 293 ? -7.496 34.719 -0.136 1 97.38 293 ALA B N 1
ATOM 5326 C CA . ALA B 1 293 ? -7.652 33.375 0.418 1 97.38 293 ALA B CA 1
ATOM 5327 C C . ALA B 1 293 ? -7.016 33.281 1.802 1 97.38 293 ALA B C 1
ATOM 5329 O O . ALA B 1 293 ? -7.578 32.656 2.707 1 97.38 293 ALA B O 1
ATOM 5330 N N . ILE B 1 294 ? -5.906 33.844 1.928 1 97.94 294 ILE B N 1
ATOM 5331 C CA . ILE B 1 294 ? -5.211 33.844 3.209 1 97.94 294 ILE B CA 1
ATOM 5332 C C . ILE B 1 294 ? -6.027 34.594 4.25 1 97.94 294 ILE B C 1
ATOM 5334 O O . ILE B 1 294 ? -6.156 34.156 5.395 1 97.94 294 ILE B O 1
ATOM 5338 N N . ASP B 1 295 ? -6.555 35.719 3.848 1 98 295 ASP B N 1
ATOM 5339 C CA . ASP B 1 295 ? -7.391 36.5 4.746 1 98 295 ASP B CA 1
ATOM 5340 C C . ASP B 1 295 ? -8.57 35.688 5.262 1 98 295 ASP B C 1
ATOM 5342 O O . ASP B 1 295 ? -8.891 35.719 6.449 1 98 295 ASP B O 1
ATOM 5346 N N . LYS B 1 296 ? -9.141 35 4.371 1 97.81 296 LYS B N 1
ATOM 5347 C CA . LYS B 1 296 ? -10.266 34.156 4.758 1 97.81 296 LYS B CA 1
ATOM 5348 C C . LYS B 1 296 ? -9.82 33.031 5.719 1 97.81 296 LYS B C 1
ATOM 5350 O O . LYS B 1 296 ? -10.539 32.719 6.672 1 97.81 296 LYS B O 1
ATOM 5355 N N . CYS B 1 297 ? -8.719 32.469 5.441 1 98.31 297 CYS B N 1
ATOM 5356 C CA . CYS B 1 297 ? -8.18 31.406 6.312 1 98.31 297 CYS B CA 1
ATOM 5357 C C . CYS B 1 297 ? -7.926 31.953 7.715 1 98.31 297 CYS B C 1
ATOM 5359 O O . CYS B 1 297 ? -8.266 31.312 8.703 1 98.31 297 CYS B O 1
ATOM 5361 N N . VAL B 1 298 ? -7.367 33.125 7.781 1 98.31 298 VAL B N 1
ATOM 5362 C CA . VAL B 1 298 ? -7.039 33.719 9.062 1 98.31 298 VAL B CA 1
ATOM 5363 C C . VAL B 1 298 ? -8.32 34.062 9.828 1 98.31 298 VAL B C 1
ATOM 5365 O O . VAL B 1 298 ? -8.414 33.812 11.031 1 98.31 298 VAL B O 1
ATOM 5368 N N . GLU B 1 299 ? -9.266 34.594 9.125 1 98 299 GLU B N 1
ATOM 5369 C CA . GLU B 1 299 ? -10.555 34.875 9.742 1 98 299 GLU B CA 1
ATOM 5370 C C . GLU B 1 299 ? -11.188 33.625 10.344 1 98 299 GLU B C 1
ATOM 5372 O O . GLU B 1 299 ? -11.688 33.656 11.469 1 98 299 GLU B O 1
ATOM 5377 N N . ILE B 1 300 ? -11.125 32.625 9.609 1 98.06 300 ILE B N 1
ATOM 5378 C CA . ILE B 1 300 ? -11.68 31.344 10.07 1 98.06 300 ILE B CA 1
ATOM 5379 C C . ILE B 1 300 ? -10.93 30.859 11.305 1 98.06 300 ILE B C 1
ATOM 5381 O O . ILE B 1 300 ? -11.539 30.438 12.281 1 98.06 300 ILE B O 1
ATOM 5385 N N . ALA B 1 301 ? -9.664 30.969 11.297 1 98.56 301 ALA B N 1
ATOM 5386 C CA . ALA B 1 301 ? -8.844 30.516 12.414 1 98.56 301 ALA B CA 1
ATOM 5387 C C . ALA B 1 301 ? -9.133 31.328 13.672 1 98.56 301 ALA B C 1
ATOM 5389 O O . ALA B 1 301 ? -9.117 30.797 14.789 1 98.56 301 ALA B O 1
ATOM 5390 N N . ILE B 1 302 ? -9.375 32.625 13.5 1 98.31 302 ILE B N 1
ATOM 5391 C CA . ILE B 1 302 ? -9.703 33.469 14.625 1 98.31 302 ILE B CA 1
ATOM 5392 C C . ILE B 1 302 ? -11.078 33.125 15.18 1 98.31 302 ILE B C 1
ATOM 5394 O O . ILE B 1 302 ? -11.242 32.969 16.391 1 98.31 302 ILE B O 1
ATOM 5398 N N . GLN B 1 303 ? -11.992 32.906 14.32 1 97.62 303 GLN B N 1
ATOM 5399 C CA . GLN B 1 303 ? -13.352 32.594 14.742 1 97.62 303 GLN B CA 1
ATOM 5400 C C . GLN B 1 303 ? -13.414 31.219 15.422 1 97.62 303 GLN B C 1
ATOM 5402 O O . GLN B 1 303 ? -14.219 31 16.328 1 97.62 303 GLN B O 1
ATOM 5407 N N . LEU B 1 304 ? -12.594 30.312 15.008 1 97.31 304 LEU B N 1
ATOM 5408 C CA . LEU B 1 304 ? -12.555 28.984 15.602 1 97.31 304 LEU B CA 1
ATOM 5409 C C . LEU B 1 304 ? -11.727 28.984 16.875 1 97.31 304 LEU B C 1
ATOM 5411 O O . LEU B 1 304 ? -11.648 27.969 17.578 1 97.31 304 LEU B O 1
ATOM 5415 N N . GLY B 1 305 ? -11.07 30.062 17.141 1 97.12 305 GLY B N 1
ATOM 5416 C CA . GLY B 1 305 ? -10.383 30.219 18.406 1 97.12 305 GLY B CA 1
ATOM 5417 C C . GLY B 1 305 ? -8.93 29.781 18.359 1 97.12 305 GLY B C 1
ATOM 5418 O O . GLY B 1 305 ? -8.289 29.641 19.406 1 97.12 305 GLY B O 1
ATOM 5419 N N . TRP B 1 306 ? -8.375 29.547 17.203 1 98.06 306 TRP B N 1
ATOM 5420 C CA . TRP B 1 306 ? -6.98 29.125 17.109 1 98.06 306 TRP B CA 1
ATOM 5421 C C . TRP B 1 306 ? -6.039 30.312 17.172 1 98.06 306 TRP B C 1
ATOM 5423 O O . TRP B 1 306 ? -4.91 30.203 17.656 1 98.06 306 TRP B O 1
ATOM 5433 N N . LEU B 1 307 ? -6.543 31.422 16.641 1 98.44 307 LEU B N 1
ATOM 5434 C CA . LEU B 1 307 ? -5.789 32.688 16.656 1 98.44 307 LEU B CA 1
ATOM 5435 C C . LEU B 1 307 ? -6.543 33.75 17.406 1 98.44 307 LEU B C 1
ATOM 5437 O O . LEU B 1 307 ? -7.777 33.781 17.406 1 98.44 307 LEU B O 1
ATOM 5441 N N . SER B 1 308 ? -5.777 34.562 18.062 1 97.56 308 SER B N 1
ATOM 5442 C CA . SER B 1 308 ? -6.395 35.719 18.734 1 97.56 308 SER B CA 1
ATOM 5443 C C . SER B 1 308 ? -6.426 36.938 17.844 1 97.56 308 SER B C 1
ATOM 5445 O O . SER B 1 308 ? -7.395 37.719 17.859 1 97.56 308 SER B O 1
ATOM 5447 N N . SER B 1 309 ? -5.352 37.125 17.125 1 96.69 309 SER B N 1
ATOM 5448 C CA . SER B 1 309 ? -5.258 38.281 16.234 1 96.69 309 SER B CA 1
ATOM 5449 C C . SER B 1 309 ? -4.195 38.062 15.164 1 96.69 309 SER B C 1
ATOM 5451 O O . SER B 1 309 ? -3.49 37.062 15.18 1 96.69 309 SER B O 1
ATOM 5453 N N . ARG B 1 310 ? -4.203 39 14.211 1 96.69 310 ARG B N 1
ATOM 5454 C CA . ARG B 1 310 ? -3.197 38.969 13.156 1 96.69 310 ARG B CA 1
ATOM 5455 C C . ARG B 1 310 ? -2.664 40.375 12.891 1 96.69 310 ARG B C 1
ATOM 5457 O O . ARG B 1 310 ? -3.365 41.375 13.117 1 96.69 310 ARG B O 1
ATOM 5464 N N . LYS B 1 311 ? -1.398 40.469 12.547 1 95.81 311 LYS B N 1
ATOM 5465 C CA . LYS B 1 311 ? -0.788 41.688 12.031 1 95.81 311 LYS B CA 1
ATOM 5466 C C . LYS B 1 311 ? -0.053 41.438 10.719 1 95.81 311 LYS B C 1
ATOM 5468 O O . LYS B 1 311 ? 0.727 40.469 10.625 1 95.81 311 LYS B O 1
ATOM 5473 N N . ARG B 1 312 ? -0.421 42.188 9.68 1 95 312 ARG B N 1
ATOM 5474 C CA . ARG B 1 312 ? 0.305 42.094 8.422 1 95 312 ARG B CA 1
ATOM 5475 C C . ARG B 1 312 ? 1.298 43.25 8.281 1 95 312 ARG B C 1
ATOM 5477 O O . ARG B 1 312 ? 0.934 44.438 8.453 1 95 312 ARG B O 1
ATOM 5484 N N . VAL B 1 313 ? 2.51 42.875 8.047 1 94.44 313 VAL B N 1
ATOM 5485 C CA . VAL B 1 313 ? 3.566 43.875 7.914 1 94.44 313 VAL B CA 1
ATOM 5486 C C . VAL B 1 313 ? 4.152 43.812 6.504 1 94.44 313 VAL B C 1
ATOM 5488 O O . VAL B 1 313 ? 4.324 42.75 5.941 1 94.44 313 VAL B O 1
ATOM 5491 N N . GLU B 1 314 ? 4.336 45 5.957 1 92.44 314 GLU B N 1
ATOM 5492 C CA . GLU B 1 314 ? 5.012 45.094 4.668 1 92.44 314 GLU B CA 1
ATOM 5493 C C . GLU B 1 314 ? 6.492 45.438 4.844 1 92.44 314 GLU B C 1
ATOM 5495 O O . GLU B 1 314 ? 6.863 46.188 5.746 1 92.44 314 GLU B O 1
ATOM 5500 N N . PHE B 1 315 ? 7.223 44.719 4.102 1 89.12 315 PHE B N 1
ATOM 5501 C CA . PHE B 1 315 ? 8.656 44.969 4.16 1 89.12 315 PHE B CA 1
ATOM 5502 C C . PHE B 1 315 ? 9.289 44.812 2.783 1 89.12 315 PHE B C 1
ATOM 5504 O O . PHE B 1 315 ? 8.703 44.219 1.878 1 89.12 315 PHE B O 1
ATOM 5511 N N . LEU B 1 316 ? 10.445 45.469 2.586 1 86.12 316 LEU B N 1
ATOM 5512 C CA . LEU B 1 316 ? 11.164 45.406 1.318 1 86.12 316 LEU B CA 1
ATOM 5513 C C . LEU B 1 316 ? 12.148 44.25 1.314 1 86.12 316 LEU B C 1
ATOM 5515 O O . LEU B 1 316 ? 12.938 44.094 2.246 1 86.12 316 LEU B O 1
ATOM 5519 N N . GLU B 1 317 ? 11.883 43.25 0.463 1 78.19 317 GLU B N 1
ATOM 5520 C CA . GLU B 1 317 ? 12.812 42.156 0.231 1 78.19 317 GLU B CA 1
ATOM 5521 C C . GLU B 1 317 ? 13.453 42.25 -1.15 1 78.19 317 GLU B C 1
ATOM 5523 O O . GLU B 1 317 ? 12.781 42.094 -2.168 1 78.19 317 GLU B O 1
ATOM 5528 N N . ALA B 1 318 ? 14.719 42.281 -1.251 1 78.38 318 ALA B N 1
ATOM 5529 C CA . ALA B 1 318 ? 15.453 42.438 -2.508 1 78.38 318 ALA B CA 1
ATOM 5530 C C . ALA B 1 318 ? 14.766 43.438 -3.432 1 78.38 318 ALA B C 1
ATOM 5532 O O . ALA B 1 318 ? 14.508 43.125 -4.602 1 78.38 318 ALA B O 1
ATOM 5533 N N . SER B 1 319 ? 14.328 44.5 -2.945 1 75.31 319 SER B N 1
ATOM 5534 C CA . SER B 1 319 ? 13.75 45.656 -3.658 1 75.31 319 SER B CA 1
ATOM 5535 C C . SER B 1 319 ? 12.32 45.344 -4.09 1 75.31 319 SER B C 1
ATOM 5537 O O . SER B 1 319 ? 11.773 46.062 -4.953 1 75.31 319 SER B O 1
ATOM 5539 N N . LYS B 1 320 ? 11.891 44.219 -3.688 1 79.06 320 LYS B N 1
ATOM 5540 C CA . LYS B 1 320 ? 10.484 43.938 -3.988 1 79.06 320 LYS B CA 1
ATOM 5541 C C . LYS B 1 320 ? 9.641 43.938 -2.719 1 79.06 320 LYS B C 1
ATOM 5543 O O . LYS B 1 320 ? 10.086 43.5 -1.663 1 79.06 320 LYS B O 1
ATOM 5548 N N . LEU B 1 321 ? 8.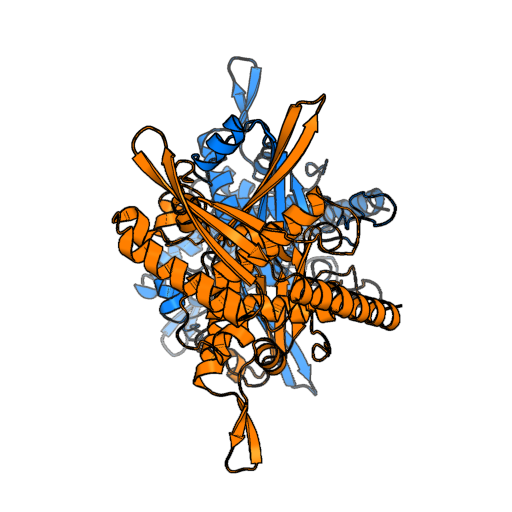602 44.562 -2.83 1 84.44 321 LEU B N 1
ATOM 5549 C CA . LEU B 1 321 ? 7.672 44.625 -1.707 1 84.44 321 LEU B CA 1
ATOM 5550 C C . LEU B 1 321 ? 7.156 43.219 -1.345 1 84.44 321 LEU B C 1
ATOM 5552 O O . LEU B 1 321 ? 6.707 42.469 -2.217 1 84.44 321 LEU B O 1
ATOM 5556 N N . SER B 1 322 ? 7.492 42.906 -0.033 1 89.12 322 SER B N 1
ATOM 5557 C CA . SER B 1 322 ? 7.012 41.625 0.487 1 89.12 322 SER B CA 1
ATOM 5558 C C . SER B 1 322 ? 6.137 41.812 1.721 1 89.12 322 SER B C 1
ATOM 5560 O O . SER B 1 322 ? 6.164 42.875 2.344 1 89.12 322 SER B O 1
ATOM 5562 N N . LYS B 1 323 ? 5.258 40.875 1.861 1 93.19 323 LYS B N 1
ATOM 5563 C CA . LYS B 1 323 ? 4.348 40.938 3.002 1 93.19 323 LYS B CA 1
ATOM 5564 C C . LYS B 1 323 ? 4.582 39.781 3.947 1 93.19 323 LYS B C 1
ATOM 5566 O O . LYS B 1 323 ? 4.875 38.656 3.506 1 93.19 323 LYS B O 1
ATOM 5571 N N . LYS B 1 324 ? 4.457 40.094 5.191 1 94.75 324 LYS B N 1
ATOM 5572 C CA . LYS B 1 324 ? 4.629 39.094 6.25 1 94.75 324 LYS B CA 1
ATOM 5573 C C . LYS B 1 324 ? 3.422 39.094 7.18 1 94.75 324 LYS B C 1
ATOM 5575 O O . LYS B 1 324 ? 2.861 40.125 7.508 1 94.75 324 LYS B O 1
ATOM 5580 N N . GLU B 1 325 ? 2.994 37.875 7.512 1 96.38 325 GLU B N 1
ATOM 5581 C CA . GLU B 1 325 ? 1.911 37.688 8.469 1 96.38 325 GLU B CA 1
ATOM 5582 C C . GLU B 1 325 ? 2.455 37.344 9.859 1 96.38 325 GLU B C 1
ATOM 5584 O O . GLU B 1 325 ? 3.295 36.469 10 1 96.38 325 GLU B O 1
ATOM 5589 N N . ILE B 1 326 ? 2.084 38.094 10.836 1 97.56 326 ILE B N 1
ATOM 5590 C CA . ILE B 1 326 ? 2.312 37.781 12.234 1 97.56 326 ILE B CA 1
ATOM 5591 C C . ILE B 1 326 ? 1.015 37.281 12.867 1 97.56 326 ILE B C 1
ATOM 5593 O O . ILE B 1 326 ? 0.086 38.062 13.086 1 97.56 326 ILE B O 1
ATOM 5597 N N . LEU B 1 327 ? 0.972 36.031 13.156 1 98.38 327 LEU B N 1
ATOM 5598 C CA . LEU B 1 327 ? -0.232 35.344 13.648 1 98.38 327 LEU B CA 1
ATOM 5599 C C . LEU B 1 327 ? -0.112 35.031 15.133 1 98.38 327 LEU B C 1
ATOM 5601 O O . LEU B 1 327 ? 0.699 34.219 15.531 1 98.38 327 LEU B O 1
ATOM 5605 N N . TYR B 1 328 ? -0.966 35.688 15.914 1 97.88 328 TYR B N 1
ATOM 5606 C CA . TYR B 1 328 ? -0.915 35.5 17.359 1 97.88 328 TYR B CA 1
ATOM 5607 C C . TYR B 1 328 ? -1.833 34.375 17.781 1 97.88 328 TYR B C 1
ATOM 5609 O O . TYR B 1 328 ? -3.029 34.375 17.484 1 97.88 328 TYR B O 1
ATOM 5617 N N . LEU B 1 329 ? -1.301 33.438 18.516 1 98.19 329 LEU B N 1
ATOM 5618 C CA . LEU B 1 329 ? -2.041 32.25 18.922 1 98.19 329 LEU B CA 1
ATOM 5619 C C . LEU B 1 329 ? -2.986 32.562 20.078 1 98.19 329 LEU B C 1
ATOM 5621 O O . LEU B 1 329 ? -2.705 33.438 20.891 1 98.19 329 LEU B O 1
ATOM 5625 N N . ASN B 1 330 ? -4.113 31.891 20.062 1 97.62 330 ASN B N 1
ATOM 5626 C CA . ASN B 1 330 ? -4.98 31.891 21.234 1 97.62 330 ASN B CA 1
ATOM 5627 C C . ASN B 1 330 ? -4.512 30.875 22.281 1 97.62 330 ASN B C 1
ATOM 5629 O O . ASN B 1 330 ? -4.844 29.688 22.188 1 97.62 330 ASN B O 1
ATOM 5633 N N . LYS B 1 331 ? -3.881 31.312 23.25 1 96.12 331 LYS B N 1
ATOM 5634 C CA . LYS B 1 331 ? -3.258 30.453 24.266 1 96.12 331 LYS B CA 1
ATOM 5635 C C . LYS B 1 331 ? -4.293 29.578 24.953 1 96.12 331 LYS B C 1
ATOM 5637 O O . LYS B 1 331 ? -4.027 28.406 25.219 1 96.12 331 LYS B O 1
ATOM 5642 N N . GLU B 1 332 ? -5.445 30.125 25.266 1 95.56 332 GLU B N 1
ATOM 5643 C CA . GLU B 1 332 ? -6.473 29.406 26.016 1 95.56 332 GLU B CA 1
ATOM 5644 C C . GLU B 1 332 ? -6.914 28.141 25.266 1 95.56 332 GLU B C 1
ATOM 5646 O O . GLU B 1 332 ? -7.094 27.094 25.891 1 95.56 332 GLU B O 1
ATOM 5651 N N . ARG B 1 333 ? -7.051 28.234 24.047 1 95.94 333 ARG B N 1
ATOM 5652 C CA . ARG B 1 333 ? -7.504 27.094 23.266 1 95.94 333 ARG B CA 1
ATOM 5653 C C . ARG B 1 333 ? -6.457 25.984 23.266 1 95.94 333 ARG B C 1
ATOM 5655 O O . ARG B 1 333 ? -6.789 24.812 23.469 1 95.94 333 ARG B O 1
ATOM 5662 N N . PHE B 1 334 ? -5.23 26.312 23.016 1 96.44 334 PHE B N 1
ATOM 5663 C CA . PHE B 1 334 ? -4.152 25.344 23 1 96.44 334 PHE B CA 1
ATOM 5664 C C . PHE B 1 334 ? -3.969 24.703 24.375 1 96.44 334 PHE B C 1
ATOM 5666 O O . PHE B 1 334 ? -3.729 23.5 24.469 1 96.44 334 PHE B O 1
ATOM 5673 N N . GLU B 1 335 ? -4.129 25.531 25.391 1 95.75 335 GLU B N 1
ATOM 5674 C CA . GLU B 1 335 ? -4.02 25.031 26.766 1 95.75 335 GLU B CA 1
ATOM 5675 C C . GLU B 1 335 ? -5.129 24.031 27.062 1 95.75 335 GLU B C 1
ATOM 5677 O O . GLU B 1 335 ? -4.887 23 27.688 1 95.75 335 GLU B O 1
ATOM 5682 N N . GLU B 1 336 ? -6.258 24.391 26.672 1 95.38 336 GLU B N 1
ATOM 5683 C CA . GLU B 1 336 ? -7.398 23.5 26.891 1 95.38 336 GLU B CA 1
ATOM 5684 C C . GLU B 1 336 ? -7.199 22.156 26.203 1 95.38 336 GLU B C 1
ATOM 5686 O O . GLU B 1 336 ? -7.465 21.109 26.781 1 95.38 336 GLU B O 1
ATOM 5691 N N . ILE B 1 337 ? -6.746 22.203 24.984 1 94.19 337 ILE B N 1
ATOM 5692 C CA . ILE B 1 337 ? -6.523 21 24.219 1 94.19 337 ILE B CA 1
ATOM 5693 C C . ILE B 1 337 ? -5.445 20.141 24.875 1 94.19 337 ILE B C 1
ATOM 5695 O O . ILE B 1 337 ? -5.59 18.922 25 1 94.19 337 ILE B O 1
ATOM 5699 N N . THR B 1 338 ? -4.422 20.781 25.344 1 93 338 THR B N 1
ATOM 5700 C CA . THR B 1 338 ? -3.334 20.078 26 1 93 338 THR B CA 1
ATOM 5701 C C . THR B 1 338 ? -3.832 19.406 27.281 1 93 338 THR B C 1
ATOM 5703 O O . THR B 1 338 ? -3.518 18.25 27.547 1 93 338 THR B O 1
ATOM 5706 N N . ARG B 1 339 ? -4.605 20.125 28.031 1 92.94 339 ARG B N 1
ATOM 5707 C CA . ARG B 1 339 ? -5.129 19.609 29.297 1 92.94 339 ARG B CA 1
ATOM 5708 C C . ARG B 1 339 ? -6.086 18.453 29.047 1 92.94 339 ARG B C 1
ATOM 5710 O O . ARG B 1 339 ? -5.93 17.375 29.641 1 92.94 339 ARG B O 1
ATOM 5717 N N . LYS B 1 340 ? -7.004 18.641 28.203 1 93.06 340 LYS B N 1
ATOM 5718 C CA . LYS B 1 340 ? -8.031 17.625 27.969 1 93.06 340 LYS B CA 1
ATOM 5719 C C . LYS B 1 340 ? -7.441 16.391 27.297 1 93.06 340 LYS B C 1
ATOM 5721 O O . LYS B 1 340 ? -7.898 15.273 27.547 1 93.06 340 LYS B O 1
ATOM 5726 N N . SER B 1 341 ? -6.523 16.578 26.438 1 92.12 341 SER B N 1
ATOM 5727 C CA . SER B 1 341 ? -5.895 15.445 25.781 1 92.12 341 SER B CA 1
ATOM 5728 C C . SER B 1 341 ? -5.109 14.594 26.766 1 92.12 341 SER B C 1
ATOM 5730 O O . SER B 1 341 ? -5.062 13.367 26.641 1 92.12 341 SER B O 1
ATOM 5732 N N . LYS B 1 342 ? -4.5 15.188 27.688 1 89.06 342 LYS B N 1
ATOM 5733 C CA . LYS B 1 342 ? -3.783 14.445 28.719 1 89.06 342 LYS B CA 1
ATOM 5734 C C . LYS B 1 342 ? -4.742 13.602 29.562 1 89.06 342 LYS B C 1
ATOM 5736 O O . LYS B 1 342 ? -4.422 12.477 29.938 1 89.06 342 LYS B O 1
ATOM 5741 N N . GLU B 1 343 ? -5.824 14.211 29.859 1 89.12 343 GLU B N 1
ATOM 5742 C CA . GLU B 1 343 ? -6.852 13.477 30.594 1 89.12 343 GLU B CA 1
ATOM 5743 C C . GLU B 1 343 ? -7.309 12.242 29.812 1 89.12 343 GLU B C 1
ATOM 5745 O O . GLU B 1 343 ? -7.461 11.164 30.391 1 89.12 343 GLU B O 1
ATOM 5750 N N . GLN B 1 344 ? -7.453 12.445 28.547 1 89.69 344 GLN B N 1
ATOM 5751 C CA . GLN B 1 344 ? -7.848 11.328 27.688 1 89.69 344 GLN B CA 1
ATOM 5752 C C . GLN B 1 344 ? -6.77 10.25 27.656 1 89.69 344 GLN B C 1
ATOM 5754 O O . GLN B 1 344 ? -7.074 9.055 27.734 1 89.69 344 GLN B O 1
ATOM 5759 N N . MET B 1 345 ? -5.605 10.656 27.531 1 83.31 345 MET B N 1
ATOM 5760 C CA . MET B 1 345 ? -4.5 9.703 27.453 1 83.31 345 MET B CA 1
ATOM 5761 C C . MET B 1 345 ? -4.367 8.914 28.75 1 83.31 345 MET B C 1
ATOM 5763 O O . MET B 1 345 ? -4.086 7.715 28.734 1 83.31 345 MET B O 1
ATOM 5767 N N . ASN B 1 346 ? -4.582 9.555 29.812 1 81.88 346 ASN B N 1
ATOM 5768 C CA . ASN B 1 346 ? -4.547 8.883 31.109 1 81.88 346 ASN B CA 1
ATOM 5769 C C . ASN B 1 346 ? -5.668 7.859 31.234 1 81.88 346 ASN B C 1
ATOM 5771 O O . ASN B 1 346 ? -5.477 6.793 31.812 1 81.88 346 ASN B O 1
ATOM 5775 N N . GLN B 1 347 ? -6.73 8.18 30.656 1 81.19 347 GLN B N 1
ATOM 5776 C CA . GLN B 1 347 ? -7.859 7.258 30.672 1 81.19 347 GLN B CA 1
ATOM 5777 C C . GLN B 1 347 ? -7.57 6.012 29.844 1 81.19 347 GLN B C 1
ATOM 5779 O O . GLN B 1 347 ? -7.898 4.895 30.25 1 81.19 347 GLN B O 1
ATOM 5784 N N . PHE B 1 348 ? -6.949 6.199 28.734 1 77.94 348 PHE B N 1
ATOM 5785 C CA . PHE B 1 348 ? -6.609 5.078 27.859 1 77.94 348 PHE B CA 1
ATOM 5786 C C . PHE B 1 348 ? -5.594 4.16 28.531 1 77.94 348 PHE B C 1
ATOM 5788 O O . PHE B 1 348 ? -5.676 2.939 28.406 1 77.94 348 PHE B O 1
ATOM 5795 N N . GLU B 1 349 ? -4.66 4.73 29.188 1 74.12 349 GLU B N 1
ATOM 5796 C CA . GLU B 1 349 ? -3.637 3.949 29.875 1 74.12 349 GLU B CA 1
ATOM 5797 C C . GLU B 1 349 ? -4.25 3.086 30.969 1 74.12 349 GLU B C 1
ATOM 5799 O O . GLU B 1 349 ? -3.816 1.954 31.203 1 74.12 349 GLU B O 1
ATOM 5804 N N . GLN B 1 350 ? -5.242 3.531 31.516 1 71.81 350 GLN B N 1
ATOM 5805 C CA . GLN B 1 350 ? -5.914 2.781 32.562 1 71.81 350 GLN B CA 1
ATOM 5806 C C . GLN B 1 350 ? -6.77 1.658 31.984 1 71.81 350 GLN B C 1
ATOM 5808 O O . GLN B 1 350 ? -6.891 0.588 32.594 1 71.81 350 GLN B O 1
ATOM 5813 N N . GLU B 1 351 ? -7.227 1.875 30.844 1 69 351 GLU B N 1
ATOM 5814 C CA . GLU B 1 351 ? -8.109 0.897 30.203 1 69 351 GLU B CA 1
ATOM 5815 C C . GLU B 1 351 ? -7.301 -0.234 29.578 1 69 351 GLU B C 1
ATOM 5817 O O . GLU B 1 351 ? -7.77 -1.372 29.5 1 69 351 GLU B O 1
ATOM 5822 N N . PHE B 1 352 ? -6.125 0.054 29.062 1 62.31 352 PHE B N 1
ATOM 5823 C CA . PHE B 1 352 ? -5.371 -0.952 28.312 1 62.31 352 PHE B CA 1
ATOM 5824 C C . PHE B 1 352 ? -4.32 -1.604 29.219 1 62.31 352 PHE B C 1
ATOM 5826 O O . PHE B 1 352 ? -3.674 -2.572 28.812 1 62.31 352 PHE B O 1
ATOM 5833 N N . ASN B 1 353 ? -4.094 -1.206 30.375 1 53.84 353 ASN B N 1
ATOM 5834 C CA . ASN B 1 353 ? -3.328 -1.911 31.406 1 53.84 353 ASN B CA 1
ATOM 5835 C C . ASN B 1 353 ? -4.227 -2.797 32.25 1 53.84 353 ASN B C 1
ATOM 5837 O O . ASN B 1 353 ? -3.822 -3.889 32.656 1 53.84 353 ASN B O 1
#

Foldseek 3Di:
DLDLVLQFKFWFFLLLLQLQFFDDPPVDDPDPVVCVVVVAERGAGDPDFLLLVLLLLLVRSSCVSVVQQEDDQCFCQDPVPSTRHRPGRASKYWDALVSSCVLSPFDWDQDPVRDTDGDPVSSLSNLVSNVCLAPHWHWRKGWDWDDDPNDIDIDIDIDTHRQKHKDWDAPDDDPVRVVVQVVDDPSDGDPPRTRGIMIHGDCSRCP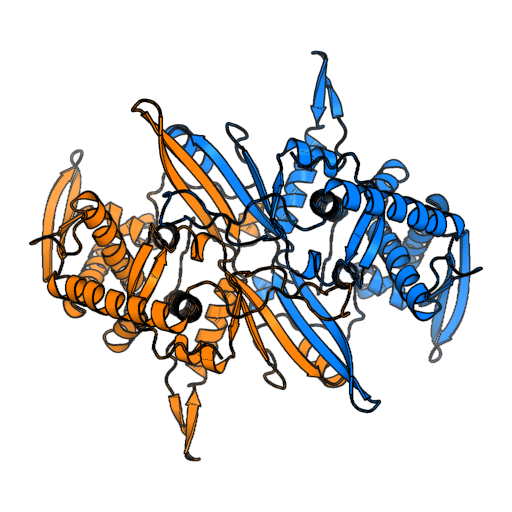CSPNGTFMDTSCVSVVCCVVPVPQGLLLVLLLSCLRSVLVVVQVVVDPDLARDDFDKDKDWLVRSCRRSPVVVCVVVVVVVVSVVSVVVSLVSCCVSQQFVDKDKDWDADPNDITIMIITTGRRVVSSVSSVVVVVSVVVVVVVVD/DQDLVLQFKFWFFLLLLQLQFFDDPPVQDPDPVVCVVVVAERGAGDPDFLLLVLLLLLVRSSCVSVVQQEDDQCFDQDPVPSGRHRPGRASKYWDALVSSCVLSPFDWDQDPVRDTDGDPVSSLSNLVSNVCLAPHWHWRKDWDWDDDPNDIDIDIDIDTHRQKHKDWDAPDDDPVRVVVQVVDDPSDGDPPRTRGIMIHGDCSRCPCSPNGTFMDTSCVSVVCCVVPVPQGLLLVLLLSCLRSVLVVVQVVVDPDLARDDFDKDKDWLVRSCRRSPVVVCVVVVVVVVSVVSVVVSLVSCCVSQQFVDKDKDWDADPNDITIMIITTGRRVVSSVSSVVVVVSVVVVVVVVD

Radius of gyration: 27.82 Å; Cα contacts (8 Å, |Δi|>4): 1239; chains: 2; bounding box: 79×88×66 Å

Organism: Chlamydia muridarum (strain MoPn / Nigg) (NCBI:txid243161)

pLDDT: mean 83.49, std 15.82, range [29.62, 98.56]

Solvent-accessible surface area (backbone atoms only — not comparable to full-atom values): 37557 Å² total; per-residue (Å²): 128,82,65,39,86,77,42,58,51,26,71,40,8,44,68,41,57,54,25,51,36,35,69,66,90,81,51,49,53,36,54,40,59,71,50,37,68,53,60,46,48,86,50,72,23,48,88,63,52,63,57,37,50,34,32,51,41,20,51,45,34,54,32,46,44,40,71,55,43,28,75,40,73,30,53,36,68,33,84,85,75,74,35,70,26,65,66,30,58,44,54,23,38,64,42,38,66,66,56,46,40,55,53,47,61,55,56,70,42,75,42,97,81,73,40,79,39,68,44,65,69,57,46,49,46,46,51,51,23,44,49,43,39,21,59,44,53,26,33,40,69,44,74,43,82,43,73,57,94,88,39,74,25,31,32,38,38,36,31,52,36,31,59,27,42,48,35,36,36,33,55,70,30,46,74,68,55,51,43,50,50,31,46,32,32,70,90,55,61,66,68,75,54,45,71,28,38,37,37,40,59,31,64,52,68,57,40,51,53,88,76,45,49,39,81,40,56,47,53,53,63,56,53,45,42,72,77,37,72,80,60,54,52,49,38,58,43,44,52,52,45,52,55,48,52,48,50,53,50,43,61,72,75,41,88,57,90,69,74,65,83,84,43,64,49,78,45,41,50,69,56,47,39,26,33,45,56,42,54,72,40,58,76,67,64,37,58,68,61,49,51,51,51,49,50,51,34,49,50,51,35,38,73,73,39,56,26,68,49,76,47,79,44,78,45,78,50,96,88,34,85,39,48,33,40,39,37,29,47,24,56,66,49,56,44,49,51,54,53,53,42,49,53,49,51,53,52,49,54,63,71,76,104,128,80,67,39,85,78,42,58,50,25,71,41,9,45,68,41,57,54,24,50,36,35,69,70,90,81,48,51,55,36,53,43,58,71,52,39,69,52,62,45,51,87,52,72,22,46,88,64,51,61,56,36,50,34,31,52,40,18,52,44,34,54,34,46,45,40,71,55,42,29,75,38,72,30,54,36,68,32,84,84,74,74,37,70,25,67,64,30,55,43,55,24,39,60,44,38,64,66,57,47,40,54,52,46,58,55,57,70,41,74,41,99,82,74,40,78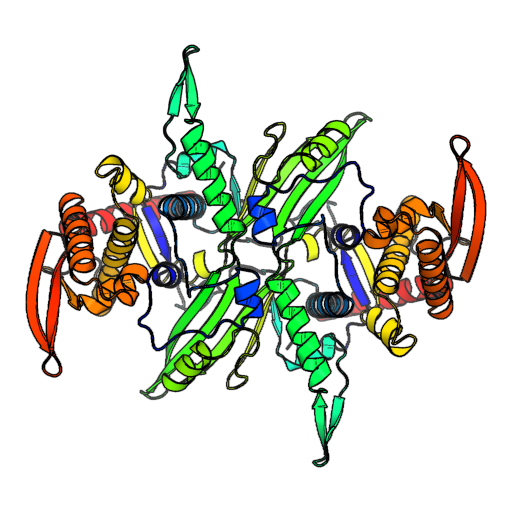,40,69,43,65,69,56,48,50,48,45,50,51,21,45,48,43,40,20,60,45,53,26,31,40,71,45,74,43,80,42,73,56,94,87,39,75,26,30,33,37,37,37,32,49,37,31,59,27,41,47,33,37,37,33,56,70,29,46,73,67,55,51,44,50,51,30,46,30,32,69,90,56,62,67,69,75,54,46,70,27,39,37,37,39,59,31,64,52,67,56,42,50,52,88,75,44,50,41,81,40,56,46,52,54,62,55,53,46,42,72,77,37,72,82,60,56,52,46,38,58,43,44,52,52,43,53,54,47,54,48,50,54,49,44,61,72,73,41,88,58,90,68,74,64,82,84,43,61,48,77,44,42,49,70,57,48,39,26,33,44,56,42,54,72,40,56,75,67,62,38,57,69,59,47,52,51,51,49,52,52,34,50,52,50,35,35,74,73,38,57,25,68,50,76,46,80,44,78,43,76,50,96,88,34,85,38,48,33,39,39,38,29,48,24,55,68,49,56,46,48,50,53,53,53,41,50,54,50,51,54,51,50,52,61,69,76,104

Secondary structure (DSSP, 8-state):
----TT--EEEEEHHHHHTTS---TTS-----HHHHHTT---SBS----HHHHHHHHHHHHHHHTTTTS-SS--EEEETTTTEEEE----S-EEE-HHHHHHHHTPPEEE-TTS-EEE-HHHHHHHHHHHHHHHHS-EEEEEEEEEEETTEEEEEEEEEEE-SEEEEEEEEEE-HHHHHHHHHS-TTS---TTEEEEEEEE-GGGTTTTTTSEEEEETTHHHHHHHH-TT--HHHHHHHHHHHHHHHHHHHHH--SSSPPTT-EEEEEHHHHHHHTT-HHHHHTT-HHHHHHHHHHHHHHHHHTTSEEEEEEEEEEETTEEEEEEEEEE-HHHHHHHHHHHHHHHHHHHHHH-/----TT--EEEEEHHHHHTTS---TT------HHHHHTT---SBS----HHHHHHHHHHHHHHHTTTTS-SS--EEEETTTTEEEE----S-EEE-HHHHHHHHT--EEE-TTS-EEE-HHHHHHHHHHHHHHHHS-EEEEEEEEEEETTEEEEEEEEEEE-SEEEEEEEEEE-HHHHHHHHHS-TTS---TTEEEEEEEE-GGGTTTTTTSEEEEETTHHHHHHHH-TT--HHHHHHHHHHHHHHHHHHHHH--SSSPPTT-EEEEEHHHHHHHTT-HHHHHTT-HHHHHHHHHHHHHHHHHTTSEEEEEEEEEEETTEEEEEEEEEE-HHHHHHHHHHHHHHHHHHHHHH-

Sequence (706 aa):
MVNYSNCHFIRSPIHLENQKFGRRPGQLIKISPKLAQNGLVEVIGLDFLSSHYHALAAIQRLLTATNYKGNTKGVVLSRESNSFQFEGWIPRIRFTKTEFLEAYGVKRYKTSRNKYEFSGKESETALEALYHLGHQPFLIVATRTRWNNGTPILDRYQTLSPIIRIYEGWEGLTDEENTEIDVTPFNSPSTRKHKGFIVEPCPIL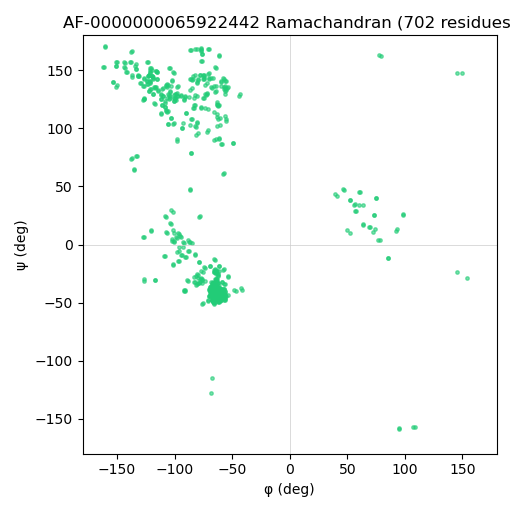VDQIDSYFVVKPANVYQEIKMRFPNASRYAYTFIDWIITASAKKKRKLTKENSWPENLSLNVNVKSLAYILRMNRYISTRNWKKIEMAIDKCVEIAIQLGWLSSRKRVEFLEASKLSKKEILYLNKERFEEITRKSKEQMNQFEQEFNMVNYSNCHFIRSPIHLENQKFGRRPGQLIKISPKLAQNGLVEVIGLDFLSSHYHALAAIQRLLTATNYKGNTKGVVLSRESNSFQFEGWIPRIRFTKTEFLEAYGVKRYKTSRNKYEFSGKESETALEALYHLGHQPFLIVATRTRWNNGTPILDRYQTLSPIIRIYEGWEGLTDEENTEIDVTPFNSPSTRKHKGFIVEPCPILVDQIDSYFVVKPANVYQEIKMRFPNASRYAYTFIDWIITASAKKKRKLTKENSWPENLSLNVNVKSLAYILRMNRYISTRNWKKIEMAIDKCVEIAIQLGWLSSRKRVEFLEASKLSKKEILYLNKERFEEITRKSKEQMNQFEQEFN

Nearest PDB structures (foldseek):
  7cww-assembly1_A  TM=4.697E-01  e=2.997E+00  Streptomyces laurentii
  5o3s-assembly1_A  TM=4.526E-01  e=2.841E+00  Synechocystis sp. PCC 6803 substr. Kazusa
  8xge-assembly1_A  TM=2.439E-01  e=5.706E+00  Homo sapiens
  7cww-assembly1_A  TM=4.693E-01  e=2.879E+00  Streptomyces laurentii
  5o3s-assembly1_A  TM=4.478E-01  e=2.727E+00  Synechocystis sp. PCC 6803 substr. Kazusa